Protein 6YIR (pdb70)

Foldseek 3Di:
DKKWWAQWWAPDDDPPTLAGGDTDIFDALFEEEEAEAPSQCQVVVLCQLLQVDATPDTFIDDVRDTCRVPHNVPQLEAQLCPPQDADQPAFLLCSLLVVVVVVVPDPVVSVVLSCVLCVLLVNNVRRGPGLVVDDPLSSSSSSSSNVSSSVGQEYEAEAPLVPDDPVSSVSVLVSVQSVSVVPSRHYYHYDHDLVSNLPRGCKYFYGHSNDTQDIGHSVCCQQPPFFDVSQVRHDVVGKFKFKFFAAQQWTQGQNAIAGADPLLSVLCVVVPRHGHIWIKIAHQQQKEQQVPDPDDADRQKDKWFFQAWDDDPQWIWGWTDDVPGIDIHIYGDDPVDGRGDITIIGGPNVSMWIAGPVPRGTDPSD

Radius of gyration: 25.22 Å; Cα contacts (8 Å, |Δi|>4): 764; chains: 1; bounding box: 61×57×71 Å

Solvent-accessible surface area: 18254 Å² total; per-residue (Å²): 12,99,1,96,0,52,107,3,43,18,69,105,136,112,182,135,27,34,0,34,52,0,45,6,99,3,52,66,110,19,5,0,0,0,0,0,43,102,67,2,10,1,46,23,1,1,97,1,2,3,18,77,30,133,17,50,122,21,43,0,51,9,78,56,146,113,12,24,129,52,38,58,163,94,10,54,7,4,45,6,46,91,127,52,84,36,91,84,154,54,24,0,31,43,0,1,0,63,36,3,88,121,153,188,27,80,160,99,74,4,110,149,77,0,70,94,0,0,145,21,3,32,0,86,117,36,13,143,102,76,9,156,64,4,65,29,9,38,89,23,50,0,3,0,0,53,6,18,8,95,96,14,86,0,4,0,2,49,55,15,3,77,133,49,70,78,148,46,71,98,78,6,65,42,10,1,42,80,5,27,121,150,53,67,16,1,2,0,0,0,2,75,52,35,75,11,0,44,72,16,16,60,54,0,0,0,0,71,91,1,98,45,36,26,64,11,54,20,167,75,0,59,85,63,0,44,21,26,48,0,0,39,38,0,7,78,29,24,13,10,56,2,122,8,108,0,34,94,21,58,0,78,0,48,100,14,46,0,43,4,30,136,53,42,4,113,38,0,96,144,112,41,31,71,46,117,94,0,22,0,0,0,7,0,55,10,0,42,7,70,135,86,31,152,108,83,43,145,94,4,44,24,157,2,136,2,70,74,27,72,120,89,68,93,49,10,14,0,78,2,51,7,80,133,33,110,5,40,0,67,8,98,47,53,178,104,17,117,64,52,65,113,14,43,0,0,0,17,10,101,87,0,18,2,0,24,43,164,85,83,64,22,12,100,38,149

Sequence (366 aa):
AELRMEHIYKFYDQKEPAVDDFNNLHIADKEFIVFVGPSGCGASTTLRRMVAGLEEISKGDFYIEGKRVNDVAPKDRDIAMVFQNYALYPHMTVYDNIAFGLKLRKMPKPEIKKRVEEAAKILGLEEYLHRKPKALSGGQRRQRVALGRAIVRDAKVVFLMDEPLSNLDAKLRVQMRAEIIKLHQRRLQTTTIYVTHDQQTEALTMATRIVVMKDGKIQQIGTPKDVYEFPENVFVGGFIGSPAMNFFKGKLTDGLIKIGSAALTVPEGKMKVLREKGYIGKEVIIFGIRPEDIHDELIVVESYKNSSIKAKINVAELLGSEIMIYSQIDNQDFIARIDARLDIQSGDELTVAFDMNKGHFFDSETEVRIRLE

B-factor: mean 42.68, std 16.02, range [19.78, 127.84]

Secondary structure (DSSP, 8-state):
--EEEEEEEE--SSSS-SEEEEEEEEPTT-EEEEE-STTSSHHHHHHHHHTSS--SEEEEEETTEE-TTS-GGGTTEEETTTT----TTS-HHHHHHHHHHHTT--HHHHHHHHHHHHHHTT-GGGTTS-GGGS-HHHHHHHHHHHHHHTT-SEEEEESTTTTS-HHHHHHHHHHHHHHHHHH--EEEEEES-HHHHHHH-SEEEEEETTEEEEEE-HHHHHHS-SBHHHHHHSSSS--EEEEEEE-SSEEEETTEEEE--HHHHHHHHHTT-TTSEEEEEE-GGGEEETTT-SS--SS-EEEEE-SEEEEETTEEEEEEEETTEEEEEEEE--SS--TTSEEEEEE-GGG-EEEETTT-BBP---

InterPro domains:
  IPR003439 ABC transporter-like, ATP-binding domain [PF00005] (21-162)
  IPR003439 ABC transporter-like, ATP-binding domain [PS50893] (4-235)
  IPR003593 AAA+ ATPase domain [SM00382] (29-212)
  IPR005116 Transport-associated OB, type 1 [PF03459] (303-354)
  IPR008995 Molybdate/tungstate binding, C-terminal [SSF50331] (237-364)
  IPR012340 Nucleic acid-binding, OB-fold [G3DSA:2.40.50.140] (304-346)
  IPR015855 ABC transporter, maltose/maltodextrin import, MalK-like [cd03301] (4-217)
  IPR017871 ABC transporter-like, conserved site [PS00211] (135-149)
  IPR027417 P-loop containing nucleoside triphosphate hydrolase [G3DSA:3.40.50.300] (1-239)
  IPR027417 P-loop containing nucleoside triphosphate hydrolase [SSF52540] (4-243)
  IPR040582 MalK-like, OB fold domain [PF17912] (236-288)
  IPR047641 ABC transporter, ATP-bind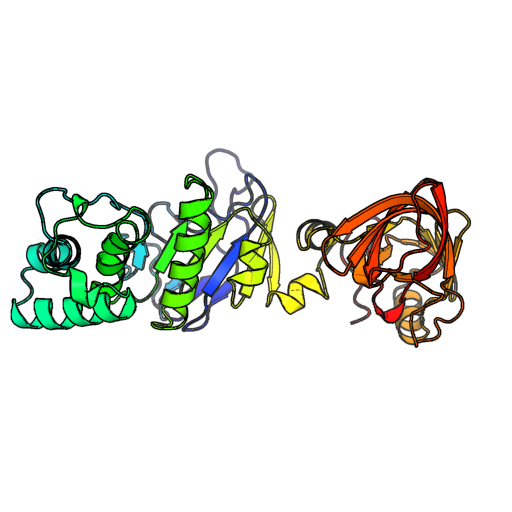ing protein MalK/UgpC-like [PTHR43875] (1-364)

Nearest PDB structures (foldseek):
  6yir-assembly1_A  TM=1.003E+00  e=3.864E-81  Bacillus subtilis subsp. subtilis str. 168
  8hps-assembly1_D  TM=8.705E-01  e=4.098E-46  Mycolicibacterium smegmatis MC2 155
  8hpr-assembly1_D  TM=8.635E-01  e=3.417E-45  Mycolicibacterium smegmatis MC2 155
  2r6g-assembly1_A  TM=7.975E-01  e=1.041E-43  Escherichia coli K-12
  3rlf-assembly1_B  TM=7.894E-01  e=6.097E-43  Escherichia coli K-12

Organism: Bacillus subtilis (strain 168) (NCBI:txid224308)

Structure (mmCIF, N/CA/C/O backbone):
data_6YIR
#
_entry.id   6YIR
#
_cell.length_a   86.758
_cell.length_b   94.247
_cell.length_c   132.263
_cell.angle_alpha   90.000
_cell.angle_beta   90.000
_cell.angle_gamma   90.000
#
_symmetry.space_group_name_H-M   'I 2 2 2'
#
loop_
_entity.id
_entity.type
_entity.pdbx_description
1 polymer 'Oligosaccharides import ATP-binding protein MsmX'
2 non-polymer 'SULFATE ION'
3 non-polymer 'TRIETHYLENE GLYCOL'
4 water water
#
loop_
_atom_site.group_PDB
_atom_site.id
_atom_site.type_symbol
_atom_site.label_atom_id
_atom_site.label_alt_id
_atom_site.label_comp_id
_atom_site.label_asym_id
_atom_site.label_entity_id
_atom_site.label_seq_id
_atom_site.pdbx_PDB_ins_code
_atom_site.Cartn_x
_atom_site.Cartn_y
_atom_site.Cartn_z
_atom_site.occupancy
_atom_site.B_iso_or_equiv
_atom_site.auth_seq_id
_atom_site.auth_comp_id
_atom_site.auth_asym_id
_atom_site.auth_atom_id
_atom_site.pdbx_PDB_model_num
ATOM 1 N N . ALA A 1 2 ? 17.833 22.150 -29.542 1.00 39.30 2 ALA A N 1
ATOM 2 C CA . ALA A 1 2 ? 18.951 23.082 -29.642 1.00 37.78 2 ALA A CA 1
ATOM 3 C C . ALA A 1 2 ? 19.840 23.023 -28.386 1.00 37.05 2 ALA A C 1
ATOM 4 O O . ALA A 1 2 ? 19.399 22.654 -27.323 1.00 30.28 2 ALA A O 1
ATOM 6 N N . GLU A 1 3 ? 21.109 23.388 -28.561 1.00 29.75 3 GLU A N 1
ATOM 7 C CA . GLU A 1 3 ? 22.037 23.558 -27.491 1.00 27.32 3 GLU A CA 1
ATOM 8 C C . GLU A 1 3 ? 22.007 25.003 -27.121 1.00 28.90 3 GLU A C 1
ATOM 9 O O . GLU A 1 3 ? 22.123 25.876 -27.975 1.00 34.77 3 GLU A O 1
ATOM 15 N N . LEU A 1 4 ? 21.987 25.263 -25.831 1.00 26.30 4 LEU A N 1
ATOM 16 C CA . LEU A 1 4 ? 21.999 26.625 -25.267 1.00 27.66 4 LEU A CA 1
ATOM 17 C C . LEU A 1 4 ? 23.227 26.772 -24.417 1.00 29.53 4 LEU A C 1
ATOM 18 O O . LEU A 1 4 ? 23.647 25.806 -23.743 1.00 32.58 4 LEU A O 1
ATOM 23 N N . ARG A 1 5 ? 23.841 27.960 -24.446 1.00 30.76 5 ARG A N 1
ATOM 24 C CA . ARG A 1 5 ? 24.940 28.276 -23.539 1.00 28.00 5 ARG A CA 1
ATOM 25 C C . ARG A 1 5 ? 24.723 29.611 -22.919 1.00 31.20 5 ARG A C 1
ATOM 26 O O . ARG A 1 5 ? 24.514 30.615 -23.622 1.00 29.99 5 ARG A O 1
ATOM 34 N N . MET A 1 6 ? 24.719 29.607 -21.603 1.00 30.54 6 MET A N 1
ATOM 35 C CA . MET A 1 6 ? 24.769 30.821 -20.732 1.00 34.19 6 MET A CA 1
ATOM 36 C C . MET A 1 6 ? 26.159 30.935 -20.150 1.00 32.71 6 MET A C 1
ATOM 37 O O . MET A 1 6 ? 26.588 30.106 -19.321 1.00 31.88 6 MET A O 1
ATOM 42 N N . GLU A 1 7 ? 26.893 31.962 -20.616 1.00 34.23 7 GLU A N 1
ATOM 43 C CA . GLU A 1 7 ? 28.293 32.187 -20.239 1.00 38.40 7 GLU A CA 1
ATOM 44 C C . GLU A 1 7 ? 28.390 33.414 -19.370 1.00 39.77 7 GLU A C 1
ATOM 45 O O . GLU A 1 7 ? 28.244 34.526 -19.875 1.00 38.57 7 GLU A O 1
ATOM 51 N N . HIS A 1 8 ? 28.510 33.177 -18.062 1.00 38.88 8 HIS A N 1
ATOM 52 C CA . HIS A 1 8 ? 28.738 34.210 -17.032 1.00 40.32 8 HIS A CA 1
ATOM 53 C C . HIS A 1 8 ? 27.767 35.324 -17.088 1.00 41.48 8 HIS A C 1
ATOM 54 O O . HIS A 1 8 ? 28.159 36.486 -17.073 1.00 40.75 8 HIS A O 1
ATOM 61 N N . ILE A 1 9 ? 26.489 34.960 -17.132 1.00 38.06 9 ILE A N 1
ATOM 62 C CA . ILE A 1 9 ? 25.427 35.938 -17.259 1.00 33.75 9 ILE A CA 1
ATOM 63 C C . ILE A 1 9 ? 25.098 36.632 -15.930 1.00 39.85 9 ILE A C 1
ATOM 64 O O . ILE A 1 9 ? 24.985 35.995 -14.865 1.00 39.16 9 ILE A O 1
ATOM 69 N N . TYR A 1 10 ? 24.858 37.929 -16.010 1.00 42.94 10 TYR A N 1
ATOM 70 C CA . TYR A 1 10 ? 24.506 38.751 -14.827 1.00 42.88 10 TYR A CA 1
ATOM 71 C C . TYR A 1 10 ? 23.320 39.585 -15.195 1.00 38.86 10 TYR A C 1
ATOM 72 O O . TYR A 1 10 ? 23.180 39.947 -16.359 1.00 45.87 10 TYR A O 1
ATOM 81 N N . LYS A 1 11 ? 22.492 39.888 -14.207 1.00 46.62 11 LYS A N 1
ATOM 82 C CA . LYS A 1 11 ? 21.424 40.871 -14.314 1.00 48.87 11 LYS A CA 1
ATOM 83 C C . LYS A 1 11 ? 21.496 41.747 -13.079 1.00 53.83 11 LYS A C 1
ATOM 84 O O . LYS A 1 11 ? 21.410 41.224 -11.956 1.00 53.70 11 LYS A O 1
ATOM 90 N N . PHE A 1 12 ? 21.641 43.059 -13.302 1.00 61.82 12 PHE A N 1
ATOM 91 C CA . PHE A 1 12 ? 21.585 44.107 -12.260 1.00 60.54 12 PHE A CA 1
ATOM 92 C C . PHE A 1 12 ? 20.386 45.003 -12.565 1.00 71.03 12 PHE A C 1
ATOM 93 O O . PHE A 1 12 ? 20.083 45.263 -13.735 1.00 68.49 12 PHE A O 1
ATOM 101 N N . TYR A 1 13 ? 19.708 45.477 -11.523 1.00 82.20 13 TYR A N 1
ATOM 102 C CA . TYR A 1 13 ? 18.712 46.556 -11.649 1.00 78.80 13 TYR A CA 1
ATOM 103 C C . TYR A 1 13 ? 19.266 47.858 -11.033 1.00 86.42 13 TYR A C 1
ATOM 104 O O . TYR A 1 13 ? 20.408 48.250 -11.351 1.00 75.08 13 TYR A O 1
ATOM 113 N N . ASP A 1 14 ? 18.473 48.517 -10.168 1.00 101.65 14 ASP A N 1
ATOM 114 C CA . ASP A 1 14 ? 18.862 49.783 -9.526 1.00 115.05 14 ASP A CA 1
ATOM 115 C C . ASP A 1 14 ? 20.001 49.602 -8.512 1.00 108.67 14 ASP A C 1
ATOM 116 O O . ASP A 1 14 ? 21.015 50.302 -8.624 1.00 109.57 14 ASP A O 1
ATOM 121 N N . GLN A 1 15 ? 19.858 48.649 -7.577 1.00 100.60 15 GLN A N 1
ATOM 122 C CA . GLN A 1 15 ? 20.894 48.402 -6.546 1.00 100.22 15 GLN A CA 1
ATOM 123 C C . GLN A 1 15 ? 22.097 47.656 -7.120 1.00 94.22 15 GLN A C 1
ATOM 124 O O . GLN A 1 15 ? 21.979 46.990 -8.144 1.00 96.45 15 GLN A O 1
ATOM 130 N N . LYS A 1 16 ? 23.249 47.783 -6.461 1.00 93.36 16 LYS A N 1
ATOM 131 C CA . LYS A 1 16 ? 24.536 47.328 -7.024 1.00 93.31 16 LYS A CA 1
ATOM 132 C C . LYS A 1 16 ? 24.892 45.877 -6.644 1.00 90.37 16 LYS A C 1
ATOM 133 O O . LYS A 1 16 ? 25.929 45.351 -7.065 1.00 77.71 16 LYS A O 1
ATOM 139 N N . GLU A 1 17 ? 24.020 45.225 -5.873 1.00 89.31 17 GLU A N 1
ATOM 140 C CA . GLU A 1 17 ? 24.009 43.758 -5.775 1.00 81.45 17 GLU A CA 1
ATOM 141 C C . GLU A 1 17 ? 23.164 43.136 -6.923 1.00 74.55 17 GLU A C 1
ATOM 142 O O . GLU A 1 17 ? 21.960 43.459 -7.027 1.00 72.08 17 GLU A O 1
ATOM 148 N N . PRO A 1 18 ? 23.763 42.231 -7.767 1.00 65.87 18 PRO A N 1
ATOM 149 C CA . PRO A 1 18 ? 23.024 41.721 -8.961 1.00 64.75 18 PRO A CA 1
ATOM 150 C C . PRO A 1 18 ? 21.842 40.792 -8.613 1.00 57.07 18 PRO A C 1
ATOM 151 O O . PRO A 1 18 ? 21.963 40.029 -7.657 1.00 51.25 18 PRO A O 1
ATOM 155 N N . ALA A 1 19 ? 20.718 40.883 -9.341 1.00 50.36 19 ALA A N 1
ATOM 156 C CA . ALA A 1 19 ? 19.596 39.947 -9.130 1.00 52.32 19 ALA A CA 1
ATOM 157 C C . ALA A 1 19 ? 19.935 38.514 -9.638 1.00 54.25 19 ALA A C 1
ATOM 158 O O . ALA A 1 19 ? 19.411 37.512 -9.101 1.00 57.39 19 ALA A O 1
ATOM 160 N N . VAL A 1 20 ? 20.783 38.431 -10.667 1.00 48.14 20 VAL A N 1
ATOM 161 C CA . VAL A 1 20 ? 21.324 37.158 -11.119 1.00 44.42 20 VAL A CA 1
ATOM 162 C C . VAL A 1 20 ? 22.825 37.261 -11.233 1.00 42.71 20 VAL A C 1
ATOM 163 O O . VAL A 1 20 ? 23.327 38.167 -11.891 1.00 43.86 20 VAL A O 1
ATOM 167 N N . ASP A 1 21 ? 23.531 36.294 -10.632 1.00 40.00 21 ASP A N 1
ATOM 168 C CA . ASP A 1 21 ? 24.960 36.361 -10.400 1.00 47.56 21 ASP A CA 1
ATOM 169 C C . ASP A 1 21 ? 25.744 35.221 -11.032 1.00 45.61 21 ASP A C 1
ATOM 170 O O . ASP A 1 21 ? 25.773 34.091 -10.503 1.00 41.78 21 ASP A O 1
ATOM 175 N N . ASP A 1 22 ? 26.474 35.580 -12.092 1.00 40.41 22 ASP A N 1
ATOM 176 C CA . ASP A 1 22 ? 27.331 34.660 -12.788 1.00 44.10 22 ASP A CA 1
ATOM 177 C C . ASP A 1 22 ? 26.549 33.357 -13.043 1.00 39.39 22 ASP A C 1
ATOM 178 O O . ASP A 1 22 ? 26.885 32.301 -12.538 1.00 43.24 22 ASP A O 1
ATOM 183 N N . PHE A 1 23 ? 25.463 33.472 -13.774 1.00 40.82 23 PHE A N 1
ATOM 184 C CA . PHE A 1 23 ? 24.732 32.300 -14.216 1.00 38.14 23 PHE A CA 1
ATOM 185 C C . PHE A 1 23 ? 25.473 31.647 -15.420 1.00 38.88 23 PHE A C 1
ATOM 186 O O . PHE A 1 23 ? 25.585 32.251 -16.486 1.00 40.07 23 PHE A O 1
ATOM 194 N N . ASN A 1 24 ? 25.967 30.424 -15.184 1.00 32.22 24 ASN A N 1
ATOM 195 C CA A ASN A 1 24 ? 26.750 29.610 -16.122 0.50 33.44 24 ASN A CA 1
ATOM 196 C CA B ASN A 1 24 ? 26.752 29.650 -16.119 0.50 31.27 24 ASN A CA 1
ATOM 197 C C . ASN A 1 24 ? 26.141 28.221 -16.269 1.00 31.82 24 ASN A C 1
ATOM 198 O O . ASN A 1 24 ? 26.009 27.472 -15.280 1.00 29.89 24 ASN A O 1
ATOM 207 N N . LEU A 1 25 ? 25.785 27.865 -17.499 1.00 30.57 25 LEU A N 1
ATOM 208 C CA . LEU A 1 25 ? 25.081 26.624 -17.795 1.00 30.13 25 LEU A CA 1
ATOM 209 C C . LEU A 1 25 ? 25.196 26.268 -19.267 1.00 26.81 25 LEU A C 1
ATOM 210 O O . LEU A 1 25 ? 25.103 27.133 -20.158 1.00 28.29 25 LEU A O 1
ATOM 215 N N . HIS A 1 26 ? 25.363 24.984 -19.549 1.00 25.20 26 HIS A N 1
ATOM 216 C CA . HIS A 1 26 ? 25.367 24.508 -20.901 1.00 24.97 26 HIS A CA 1
ATOM 217 C C . HIS A 1 26 ? 24.246 23.409 -21.040 1.00 30.34 26 HIS A C 1
ATOM 218 O O . HIS A 1 26 ? 24.280 22.352 -20.401 1.00 26.78 26 HIS A O 1
ATOM 225 N N . ILE A 1 27 ? 23.242 23.720 -21.830 1.00 27.78 27 ILE A N 1
ATOM 226 C CA . ILE A 1 27 ? 22.069 22.815 -21.972 1.00 26.89 27 ILE A CA 1
ATOM 227 C C . ILE A 1 27 ? 22.228 22.058 -23.275 1.00 26.62 27 ILE A C 1
ATOM 228 O O . ILE A 1 27 ? 22.391 22.651 -24.330 1.00 29.49 27 ILE A O 1
ATOM 233 N N . ALA A 1 28 ? 22.187 20.758 -23.191 1.00 24.96 28 ALA A N 1
ATOM 234 C CA . ALA A 1 28 ? 22.259 19.933 -24.385 1.00 28.93 28 ALA A CA 1
ATOM 235 C C . ALA A 1 28 ? 20.925 19.777 -25.065 1.00 28.24 28 ALA A C 1
ATOM 236 O O . ALA A 1 28 ? 19.864 20.067 -24.520 1.00 27.69 28 ALA A O 1
ATOM 238 N N . ASP A 1 29 ? 20.978 19.342 -26.298 1.00 28.30 29 ASP A N 1
ATOM 239 C CA . ASP A 1 29 ? 19.774 19.148 -27.053 1.00 33.02 29 ASP A CA 1
ATOM 240 C C . ASP A 1 29 ? 18.877 18.164 -26.350 1.00 27.99 29 ASP A C 1
ATOM 241 O O . ASP A 1 29 ? 19.360 17.146 -25.838 1.00 27.22 29 ASP A O 1
ATOM 246 N N . LYS A 1 30 ? 17.613 18.490 -26.369 1.00 25.99 30 LYS A N 1
ATOM 247 C CA . LYS A 1 30 ? 16.494 17.605 -25.928 1.00 27.02 30 LYS A CA 1
ATOM 248 C C . LYS A 1 30 ? 16.343 17.568 -24.372 1.00 28.43 30 LYS A C 1
ATOM 249 O O . LYS A 1 30 ? 15.509 16.878 -23.878 1.00 30.25 30 LYS A O 1
ATOM 255 N N . GLU A 1 31 ? 17.189 18.244 -23.642 1.00 27.40 31 GLU A N 1
ATOM 256 C CA . GLU A 1 31 ? 17.011 18.339 -22.205 1.00 25.92 31 GLU A CA 1
ATOM 257 C C . GLU A 1 31 ? 15.794 19.118 -21.772 1.00 23.77 31 GLU A C 1
ATOM 258 O O . GLU A 1 31 ? 15.417 20.153 -22.354 1.00 25.93 31 GLU A O 1
ATOM 264 N N . PHE A 1 32 ? 15.188 18.641 -20.676 1.00 23.69 32 PHE A N 1
ATOM 265 C CA . PHE A 1 32 ? 14.134 19.409 -19.970 1.00 23.43 32 PHE A CA 1
ATOM 266 C C . PHE A 1 32 ? 14.754 19.921 -18.688 1.00 23.02 32 PHE A C 1
ATOM 267 O O . PHE A 1 32 ? 15.035 19.156 -17.776 1.00 21.86 32 PHE A O 1
ATOM 275 N N . ILE A 1 33 ? 15.093 21.221 -18.690 1.00 23.26 33 ILE A N 1
ATOM 276 C CA . ILE A 1 33 ? 15.871 21.779 -17.590 1.00 24.37 33 ILE A CA 1
ATOM 277 C C . ILE A 1 33 ? 14.901 22.520 -16.693 1.00 24.30 33 ILE A C 1
ATOM 278 O O . ILE A 1 33 ? 14.144 23.402 -17.183 1.00 27.21 33 ILE A O 1
ATOM 283 N N . VAL A 1 34 ? 14.931 22.170 -15.417 1.00 22.32 34 VAL A N 1
ATOM 284 C CA . VAL A 1 34 ? 14.162 22.907 -14.389 1.00 23.52 34 VAL A CA 1
ATOM 285 C C . VAL A 1 34 ? 15.043 23.827 -13.523 1.00 26.48 34 VAL A C 1
ATOM 286 O O . VAL A 1 34 ? 16.011 23.372 -12.915 1.00 26.89 34 VAL A O 1
ATOM 290 N N . PHE A 1 35 ? 14.706 25.123 -13.538 1.00 27.44 35 PHE A N 1
ATOM 291 C CA . PHE A 1 35 ? 15.314 26.069 -12.599 1.00 26.88 35 PHE A CA 1
ATOM 292 C C . PHE A 1 35 ? 14.357 26.141 -11.378 1.00 28.06 35 PHE A C 1
ATOM 293 O O . PHE A 1 35 ? 13.175 26.408 -11.521 1.00 27.50 35 PHE A O 1
ATOM 301 N N . VAL A 1 36 ? 14.869 25.807 -10.207 1.00 28.53 36 VAL A N 1
ATOM 302 C CA . VAL A 1 36 ? 14.055 25.737 -9.014 1.00 31.37 36 VAL A CA 1
ATOM 303 C C . VAL A 1 36 ? 14.727 26.515 -7.852 1.00 27.64 36 VAL A C 1
ATOM 304 O O . VAL A 1 36 ? 15.955 26.480 -7.686 1.00 28.40 36 VAL A O 1
ATOM 308 N N . GLY A 1 37 ? 13.910 27.186 -7.050 1.00 27.90 37 GLY A N 1
ATOM 309 C CA . GLY A 1 37 ? 14.488 27.845 -5.820 1.00 34.07 37 GLY A CA 1
ATOM 310 C C . GLY A 1 37 ? 13.359 28.520 -5.059 1.00 33.03 37 GLY A C 1
ATOM 311 O O . GLY A 1 37 ? 12.188 28.372 -5.447 1.00 30.97 37 GLY A O 1
ATOM 312 N N . PRO A 1 38 ? 13.683 29.228 -3.974 1.00 32.59 38 PRO A N 1
ATOM 313 C CA . PRO A 1 38 ? 12.643 29.918 -3.223 1.00 36.84 38 PRO A CA 1
ATOM 314 C C . PRO A 1 38 ? 12.356 31.272 -3.836 1.00 41.57 38 PRO A C 1
ATOM 315 O O . PRO A 1 38 ? 13.010 31.686 -4.809 1.00 40.78 38 PRO A O 1
ATOM 319 N N . SER A 1 39 ? 11.393 31.978 -3.292 1.00 44.73 39 SER A N 1
ATOM 320 C CA . SER A 1 39 ? 11.171 33.389 -3.673 1.00 50.20 39 SER A CA 1
ATOM 321 C C . SER A 1 39 ? 12.422 34.187 -3.894 1.00 45.84 39 SER A C 1
ATOM 322 O O . SER A 1 39 ? 13.363 34.044 -3.124 1.00 44.67 39 SER A O 1
ATOM 325 N N . GLY A 1 40 ? 12.462 34.999 -4.963 1.00 42.73 40 GLY A N 1
ATOM 326 C CA . GLY A 1 40 ? 13.669 35.781 -5.261 1.00 41.79 40 GLY A CA 1
ATOM 327 C C . GLY A 1 40 ? 14.939 35.013 -5.616 1.00 44.93 40 GLY A C 1
ATOM 328 O O . GLY A 1 40 ? 16.064 35.529 -5.429 1.00 44.19 40 GLY A O 1
ATOM 329 N N . CYS A 1 41 ? 14.818 33.802 -6.182 1.00 39.11 41 CYS A N 1
ATOM 330 C CA . CYS A 1 41 ? 16.033 33.033 -6.523 1.00 38.02 41 CYS A CA 1
ATOM 331 C C . CYS A 1 41 ? 16.699 33.531 -7.772 1.00 37.68 41 CYS A C 1
ATOM 332 O O . CYS A 1 41 ? 17.848 33.231 -7.987 1.00 38.97 41 CYS A O 1
ATOM 335 N N . GLY A 1 42 ? 15.984 34.312 -8.559 1.00 36.95 42 GLY A N 1
ATOM 336 C CA . GLY A 1 42 ? 16.444 34.767 -9.840 1.00 39.18 42 GLY A CA 1
ATOM 337 C C . GLY A 1 42 ? 16.093 33.863 -11.043 1.00 37.17 42 GLY A C 1
ATOM 338 O O . GLY A 1 42 ? 16.470 34.217 -12.121 1.00 36.03 42 GLY A O 1
ATOM 339 N N . ALA A 1 43 ? 15.350 32.747 -10.855 1.00 38.70 43 ALA A N 1
ATOM 340 C CA . ALA A 1 43 ? 14.993 31.844 -11.972 1.00 41.20 43 ALA A CA 1
ATOM 341 C C . ALA A 1 43 ? 14.127 32.523 -13.028 1.00 41.25 43 ALA A C 1
ATOM 342 O O . ALA A 1 43 ? 14.349 32.344 -14.214 1.00 36.65 43 ALA A O 1
ATOM 344 N N . SER A 1 44 ? 13.122 33.273 -12.596 1.00 35.52 44 SER A N 1
ATOM 345 C CA . SER A 1 44 ? 12.179 33.820 -13.498 1.00 37.61 44 SER A CA 1
ATOM 346 C C . SER A 1 44 ? 12.829 34.979 -14.332 1.00 41.54 44 SER A C 1
ATOM 347 O O . SER A 1 44 ? 12.621 35.111 -15.531 1.00 40.84 44 SER A O 1
ATOM 350 N N . THR A 1 45 ? 13.659 35.773 -13.665 1.00 42.12 45 THR A N 1
ATOM 351 C CA . THR A 1 45 ? 14.470 36.776 -14.325 1.00 46.20 45 THR A CA 1
ATOM 352 C C . THR A 1 45 ? 15.366 36.178 -15.422 1.00 40.08 45 THR A C 1
ATOM 353 O O . THR A 1 45 ? 15.465 36.738 -16.575 1.00 40.85 45 THR A O 1
ATOM 357 N N . THR A 1 46 ? 15.968 35.043 -15.086 1.00 36.04 46 THR A N 1
ATOM 358 C CA . THR A 1 46 ? 16.860 34.337 -16.027 1.00 33.21 46 THR A CA 1
ATOM 359 C C . THR A 1 46 ? 16.086 33.882 -17.204 1.00 36.98 46 THR A C 1
ATOM 360 O O . THR A 1 46 ? 16.523 34.069 -18.360 1.00 35.69 46 THR A O 1
ATOM 364 N N . LEU A 1 47 ? 14.910 33.312 -16.952 1.00 36.20 47 LEU A N 1
ATOM 365 C CA . LEU A 1 47 ? 14.061 32.884 -18.063 1.00 37.30 47 LEU A CA 1
ATOM 366 C C . LEU A 1 47 ? 13.675 34.035 -18.987 1.00 39.40 47 LEU A C 1
ATOM 367 O O . LEU A 1 47 ? 13.621 33.859 -20.222 1.00 36.42 47 LEU A O 1
ATOM 372 N N A ARG A 1 48 ? 13.404 35.199 -18.416 0.50 43.53 48 ARG A N 1
ATOM 373 N N B ARG A 1 48 ? 13.395 35.192 -18.400 0.50 44.73 48 ARG A N 1
ATOM 374 C CA A ARG A 1 48 ? 13.020 36.372 -19.206 0.50 46.86 48 ARG A CA 1
ATOM 375 C CA B ARG A 1 48 ? 13.043 36.395 -19.158 0.50 48.93 48 ARG A CA 1
ATOM 376 C C A ARG A 1 48 ? 14.222 36.982 -19.929 0.50 46.40 48 ARG A C 1
ATOM 377 C C B ARG A 1 48 ? 14.231 36.900 -19.964 0.50 49.26 48 ARG A C 1
ATOM 378 O O A ARG A 1 48 ? 14.055 37.614 -20.979 0.50 41.68 48 ARG A O 1
ATOM 379 O O B ARG A 1 48 ? 14.068 37.363 -21.105 0.50 50.90 48 ARG A O 1
ATOM 394 N N . MET A 1 49 ? 15.425 36.803 -19.381 1.00 47.85 49 MET A N 1
ATOM 395 C CA . MET A 1 49 ? 16.648 37.127 -20.116 1.00 47.03 49 MET A CA 1
ATOM 396 C C . MET A 1 49 ? 16.844 36.231 -21.319 1.00 45.24 49 MET A C 1
ATOM 397 O O . MET A 1 49 ? 17.286 36.724 -22.371 1.00 42.97 49 MET A O 1
ATOM 402 N N . VAL A 1 50 ? 16.472 34.952 -21.175 1.00 35.82 50 VAL A N 1
ATOM 403 C CA . VAL A 1 50 ? 16.557 33.971 -22.242 1.00 35.66 50 VAL A CA 1
ATOM 404 C C . VAL A 1 50 ? 15.528 34.334 -23.334 1.00 34.14 50 VAL A C 1
ATOM 405 O O . VAL A 1 50 ? 15.835 34.295 -24.495 1.00 35.90 50 VAL A O 1
ATOM 409 N N . ALA A 1 51 ? 14.305 34.655 -22.927 1.00 38.55 51 ALA A N 1
ATOM 410 C CA . ALA A 1 51 ? 13.245 35.055 -23.826 1.00 42.22 51 ALA A CA 1
ATOM 411 C C . ALA A 1 51 ? 13.593 36.334 -24.588 1.00 43.77 51 ALA A C 1
ATOM 412 O O . ALA A 1 51 ? 13.168 36.486 -25.716 1.00 44.14 51 ALA A O 1
ATOM 414 N N . GLY A 1 52 ? 14.331 37.236 -23.929 1.00 44.69 52 GLY A N 1
ATOM 415 C CA . GLY A 1 52 ? 14.697 38.533 -24.485 1.00 52.99 52 GLY A CA 1
ATOM 416 C C . GLY A 1 52 ? 13.706 39.620 -24.070 1.00 59.40 52 GLY A C 1
ATOM 417 O O . GLY A 1 52 ? 13.682 40.686 -24.686 1.00 52.87 52 GLY A O 1
ATOM 418 N N . LEU A 1 53 ? 12.909 39.332 -23.032 1.00 48.68 53 LEU A N 1
ATOM 419 C CA . LEU A 1 53 ? 12.002 40.297 -22.404 1.00 55.93 53 LEU A CA 1
ATOM 420 C C . LEU A 1 53 ? 12.775 41.242 -21.497 1.00 56.96 53 LEU A C 1
ATOM 421 O O . LEU A 1 53 ? 12.384 42.370 -21.277 1.00 55.59 53 LEU A O 1
ATOM 426 N N . GLU A 1 54 ? 13.874 40.763 -20.952 1.00 56.65 54 GLU A N 1
ATOM 427 C CA . GLU A 1 54 ? 14.765 41.576 -20.195 1.00 54.94 54 GLU A CA 1
ATOM 428 C C . GLU A 1 54 ? 16.140 41.482 -20.838 1.00 57.25 54 GLU A C 1
ATOM 429 O O . GLU A 1 54 ? 16.463 40.531 -21.537 1.00 65.90 54 GLU A O 1
ATOM 435 N N . GLU A 1 55 ? 16.926 42.508 -20.600 1.00 54.18 55 GLU A N 1
ATOM 436 C CA . GLU A 1 55 ? 18.239 42.640 -21.150 1.00 60.96 55 GLU A CA 1
ATOM 437 C C . GLU A 1 55 ? 19.212 41.918 -20.237 1.00 54.53 55 GLU A C 1
ATOM 438 O O . GLU A 1 55 ? 19.050 41.922 -19.019 1.00 55.12 55 GLU A O 1
ATOM 444 N N . ILE A 1 56 ? 20.209 41.305 -20.839 1.00 47.45 56 ILE A N 1
ATOM 445 C CA . ILE A 1 56 ? 21.355 40.796 -20.112 1.00 53.94 56 ILE A CA 1
ATOM 446 C C . ILE A 1 56 ? 22.232 41.993 -19.768 1.00 53.10 56 ILE A C 1
ATOM 447 O O . ILE A 1 56 ? 22.627 42.733 -20.665 1.00 55.83 56 ILE A O 1
ATOM 452 N N . SER A 1 57 ? 22.547 42.160 -18.488 1.00 52.63 57 SER A N 1
ATOM 453 C CA . SER A 1 57 ? 23.557 43.119 -18.036 1.00 52.40 57 SER A CA 1
ATOM 454 C C . SER A 1 57 ? 24.965 42.768 -18.450 1.00 55.11 57 SER A C 1
ATOM 455 O O . SER A 1 57 ? 25.661 43.627 -18.963 1.00 57.51 57 SER A O 1
ATOM 458 N N . LYS A 1 58 ? 25.384 41.525 -18.227 1.00 54.02 58 LYS A N 1
ATOM 459 C CA . LYS A 1 58 ? 26.727 41.058 -18.601 1.00 48.84 58 LYS A CA 1
ATOM 460 C C . LYS A 1 58 ? 26.675 39.588 -19.008 1.00 47.06 58 LYS A C 1
ATOM 461 O O . LYS A 1 58 ? 25.819 38.812 -18.517 1.00 42.32 58 LYS A O 1
ATOM 467 N N . GLY A 1 59 ? 27.593 39.233 -19.900 1.00 41.95 59 GLY A N 1
ATOM 468 C CA . GLY A 1 59 ? 27.807 37.889 -20.379 1.00 44.65 59 GLY A CA 1
ATOM 469 C C . GLY A 1 59 ? 27.054 37.512 -21.626 1.00 42.31 59 GLY A C 1
ATOM 470 O O . GLY A 1 59 ? 26.265 38.270 -22.148 1.00 51.84 59 GLY A O 1
ATOM 471 N N . ASP A 1 60 ? 27.329 36.314 -22.119 1.00 42.12 60 ASP A N 1
ATOM 472 C CA . ASP A 1 60 ? 26.841 35.890 -23.436 1.00 46.45 60 ASP A CA 1
ATOM 473 C C . ASP A 1 60 ? 25.820 34.764 -23.392 1.00 43.42 60 ASP A C 1
ATOM 474 O O . ASP A 1 60 ? 25.999 33.777 -22.635 1.00 39.57 60 ASP A O 1
ATOM 479 N N . PHE A 1 61 ? 24.746 34.929 -24.170 1.00 38.41 61 PHE A N 1
ATOM 480 C CA . PHE A 1 61 ? 23.720 33.915 -24.365 1.00 36.76 61 PHE A CA 1
ATOM 481 C C . PHE A 1 61 ? 23.667 33.404 -25.790 1.00 37.73 61 PHE A C 1
ATOM 482 O O . PHE A 1 61 ? 23.394 34.174 -26.713 1.00 43.63 61 PHE A O 1
ATOM 490 N N . TYR A 1 62 ? 23.909 32.095 -25.974 1.00 32.34 62 TYR A N 1
ATOM 491 C CA . TYR A 1 62 ? 23.961 31.476 -27.249 1.00 31.45 62 TYR A CA 1
ATOM 492 C C . TYR A 1 62 ? 22.863 30.464 -27.455 1.00 32.74 62 TYR A C 1
ATOM 493 O O . TYR A 1 62 ? 22.602 29.647 -26.570 1.00 29.86 62 TYR A O 1
ATOM 502 N N . ILE A 1 63 ? 22.322 30.452 -28.663 1.00 31.68 63 ILE A N 1
ATOM 503 C CA . ILE A 1 63 ? 21.412 29.408 -29.129 1.00 32.81 63 ILE A CA 1
ATOM 504 C C . ILE A 1 63 ? 21.979 28.793 -30.379 1.00 34.64 63 ILE A C 1
ATOM 505 O O . ILE A 1 63 ? 22.261 29.525 -31.391 1.00 32.74 63 ILE A O 1
ATOM 510 N N . GLU A 1 64 ? 22.232 27.486 -30.347 1.00 31.51 64 GLU A N 1
ATOM 511 C CA . GLU A 1 64 ? 23.041 26.851 -31.397 1.00 32.16 64 GLU A CA 1
ATOM 512 C C . GLU A 1 64 ? 24.298 27.674 -31.771 1.00 32.25 64 GLU A C 1
ATOM 513 O O . GLU A 1 64 ? 24.643 27.767 -32.954 1.00 34.22 64 GLU A O 1
ATOM 519 N N . GLY A 1 65 ? 24.985 28.232 -30.769 1.00 27.74 65 GLY A N 1
ATOM 520 C CA . GLY A 1 65 ? 26.270 28.903 -30.992 1.00 32.31 65 GLY A CA 1
ATOM 521 C C . GLY A 1 65 ? 26.178 30.282 -31.659 1.00 31.53 65 GLY A C 1
ATOM 522 O O . GLY A 1 65 ? 27.206 30.797 -32.129 1.00 33.14 65 GLY A O 1
ATOM 523 N N . LYS A 1 66 ? 24.973 30.861 -31.700 1.00 34.72 66 LYS A N 1
ATOM 524 C CA . LYS A 1 66 ? 24.744 32.212 -32.123 1.00 37.51 66 LYS A CA 1
ATOM 525 C C . LYS A 1 66 ? 24.401 33.008 -30.927 1.00 37.15 66 LYS A C 1
ATOM 526 O O . LYS A 1 66 ? 23.499 32.661 -30.187 1.00 33.26 66 LYS A O 1
ATOM 532 N N . ARG A 1 67 ? 25.149 34.094 -30.720 1.00 37.34 67 ARG A N 1
ATOM 533 C CA . ARG A 1 67 ? 24.912 35.036 -29.643 1.00 36.25 67 ARG A CA 1
ATOM 534 C C . ARG A 1 67 ? 23.651 35.771 -29.983 1.00 44.06 67 ARG A C 1
ATOM 535 O O . ARG A 1 67 ? 23.549 36.366 -31.048 1.00 48.49 67 ARG A O 1
ATOM 543 N N . VAL A 1 68 ? 22.661 35.672 -29.116 1.00 38.56 68 VAL A N 1
ATOM 544 C CA . VAL A 1 68 ? 21.370 36.307 -29.332 1.00 38.64 68 VAL A CA 1
ATOM 545 C C . VAL A 1 68 ? 21.028 37.337 -28.267 1.00 37.25 68 VAL A C 1
ATOM 546 O O . VAL A 1 68 ? 19.866 37.693 -28.096 1.00 44.71 68 VAL A O 1
ATOM 550 N N . ASN A 1 69 ? 22.012 37.827 -27.515 1.00 42.15 69 ASN A N 1
ATOM 551 C CA . ASN A 1 69 ? 21.693 38.856 -26.487 1.00 47.96 69 ASN A CA 1
ATOM 552 C C . ASN A 1 69 ? 20.920 40.081 -27.091 1.00 52.06 69 ASN A C 1
ATOM 553 O O . ASN A 1 69 ? 20.013 40.630 -26.463 1.00 51.85 69 ASN A O 1
ATOM 558 N N . ASP A 1 70 ? 21.313 40.485 -28.312 1.00 54.47 70 ASP A N 1
ATOM 559 C CA . ASP A 1 70 ? 20.808 41.694 -28.988 1.00 55.40 70 ASP A CA 1
ATOM 560 C C . ASP A 1 70 ? 19.618 41.425 -29.933 1.00 58.08 70 ASP A C 1
ATOM 561 O O . ASP A 1 70 ? 19.017 42.359 -30.504 1.00 56.04 70 ASP A O 1
ATOM 566 N N . VAL A 1 71 ? 19.269 40.150 -30.069 1.00 53.61 71 VAL A N 1
ATOM 567 C CA . VAL A 1 71 ? 18.215 39.688 -30.951 1.00 48.56 71 VAL A CA 1
ATOM 568 C C . VAL A 1 71 ? 16.894 39.874 -30.252 1.00 51.23 71 VAL A C 1
ATOM 569 O O . VAL A 1 71 ? 16.797 39.718 -29.043 1.00 48.64 71 VAL A O 1
ATOM 573 N N . ALA A 1 72 ? 15.881 40.299 -31.013 1.00 53.17 72 ALA A N 1
ATOM 574 C CA . ALA A 1 72 ? 14.535 40.522 -30.483 1.00 56.10 72 ALA A CA 1
ATOM 575 C C . ALA A 1 72 ? 13.855 39.188 -30.173 1.00 50.65 72 ALA A C 1
ATOM 576 O O . ALA A 1 72 ? 14.088 38.206 -30.884 1.00 50.73 72 ALA A O 1
ATOM 578 N N . PRO A 1 73 ? 12.965 39.167 -29.177 1.00 48.58 73 PRO A N 1
ATOM 579 C CA . PRO A 1 73 ? 12.296 37.913 -28.759 1.00 45.67 73 PRO A CA 1
ATOM 580 C C . PRO A 1 73 ? 11.722 37.085 -29.866 1.00 53.03 73 PRO A C 1
ATOM 581 O O . PRO A 1 73 ? 11.903 35.851 -29.885 1.00 51.64 73 PRO A O 1
ATOM 585 N N . LYS A 1 74 ? 11.091 37.760 -30.823 1.00 54.72 74 LYS A N 1
ATOM 586 C CA . LYS A 1 74 ? 10.376 37.086 -31.881 1.00 57.32 74 LYS A CA 1
ATOM 587 C C . LYS A 1 74 ? 11.296 36.407 -32.879 1.00 54.41 74 LYS A C 1
ATOM 588 O O . LYS A 1 74 ? 10.851 35.522 -33.596 1.00 52.37 74 LYS A O 1
ATOM 594 N N . ASP A 1 75 ? 12.556 36.845 -32.929 1.00 53.21 75 ASP A N 1
ATOM 595 C CA . ASP A 1 75 ? 13.573 36.292 -33.828 1.00 57.05 75 ASP A CA 1
ATOM 596 C C . ASP A 1 75 ? 14.476 35.234 -33.189 1.00 60.32 75 ASP A C 1
ATOM 597 O O . ASP A 1 75 ? 15.310 34.678 -33.879 1.00 57.76 75 ASP A O 1
ATOM 602 N N . ARG A 1 76 ? 14.279 34.916 -31.906 1.00 52.10 76 ARG A N 1
ATOM 603 C CA . ARG A 1 76 ? 15.113 33.939 -31.221 1.00 49.29 76 ARG A CA 1
ATOM 604 C C . ARG A 1 76 ? 14.732 32.460 -31.456 1.00 45.19 76 ARG A C 1
ATOM 605 O O . ARG A 1 76 ? 15.414 31.572 -30.989 1.00 47.67 76 ARG A O 1
ATOM 613 N N . ASP A 1 77 ? 13.636 32.186 -32.128 1.00 45.55 77 ASP A N 1
ATOM 614 C CA . ASP A 1 77 ? 13.170 30.768 -32.333 1.00 47.89 77 ASP A CA 1
ATOM 615 C C . ASP A 1 77 ? 12.820 30.025 -30.991 1.00 40.19 77 ASP A C 1
ATOM 616 O O . ASP A 1 77 ? 13.026 28.798 -30.802 1.00 38.52 77 ASP A O 1
ATOM 621 N N . ILE A 1 78 ? 12.280 30.820 -30.097 1.00 39.56 78 ILE A N 1
ATOM 622 C CA . ILE A 1 78 ? 11.845 30.404 -28.792 1.00 34.49 78 ILE A CA 1
ATOM 623 C C . ILE A 1 78 ? 10.320 30.540 -28.820 1.00 39.68 78 ILE A C 1
ATOM 624 O O . ILE A 1 78 ? 9.812 31.473 -29.415 1.00 42.30 78 ILE A O 1
ATOM 629 N N . ALA A 1 79 ? 9.614 29.597 -28.198 1.00 34.50 79 ALA A N 1
ATOM 630 C CA . ALA A 1 79 ? 8.171 29.669 -27.954 1.00 38.49 79 ALA A CA 1
ATOM 631 C C . ALA A 1 79 ? 7.910 29.804 -26.417 1.00 39.56 79 ALA A C 1
ATOM 632 O O . ALA A 1 79 ? 8.338 28.927 -25.641 1.00 33.75 79 ALA A O 1
ATOM 634 N N . MET A 1 80 ? 7.311 30.940 -25.989 1.00 36.45 80 MET A N 1
ATOM 635 C CA . MET A 1 80 ? 6.920 31.189 -24.606 1.00 38.55 80 MET A CA 1
ATOM 636 C C . MET A 1 80 ? 5.593 30.453 -24.552 1.00 38.63 80 MET A C 1
ATOM 637 O O . MET A 1 80 ? 4.590 31.036 -24.924 1.00 35.78 80 MET A O 1
ATOM 642 N N . VAL A 1 81 ? 5.609 29.176 -24.174 1.00 36.07 81 VAL A N 1
ATOM 643 C CA . VAL A 1 81 ? 4.460 28.266 -24.385 1.00 34.10 81 VAL A CA 1
ATOM 644 C C . VAL A 1 81 ? 3.142 28.761 -23.787 1.00 32.76 81 VAL A C 1
ATOM 645 O O . VAL A 1 81 ? 2.083 28.584 -24.411 1.00 36.23 81 VAL A O 1
ATOM 649 N N . PHE A 1 82 ? 3.231 29.344 -22.599 1.00 33.10 82 PHE A N 1
ATOM 650 C CA . PHE A 1 82 ? 2.055 29.881 -21.855 1.00 38.39 82 PHE A CA 1
ATOM 651 C C . PHE A 1 82 ? 1.68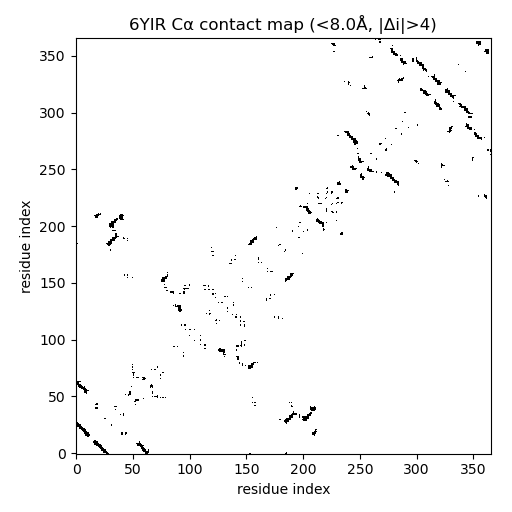6 31.386 -21.991 1.00 47.78 82 PHE A C 1
ATOM 652 O O . PHE A 1 82 ? 0.802 31.873 -21.276 1.00 44.91 82 PHE A O 1
ATOM 660 N N . GLN A 1 83 ? 2.279 32.066 -22.976 1.00 46.30 83 GLN A N 1
ATOM 661 C CA . GLN A 1 83 ? 1.986 33.459 -23.316 1.00 49.94 83 GLN A CA 1
ATOM 662 C C . GLN A 1 83 ? 0.849 33.504 -24.348 1.00 48.05 83 GLN A C 1
ATOM 663 O O . GLN A 1 83 ? 0.801 32.667 -25.279 1.00 42.85 83 GLN A O 1
ATOM 669 N N . ASN A 1 84 ? -0.075 34.460 -24.164 1.00 51.14 84 ASN A N 1
ATOM 670 C CA . ASN A 1 84 ? -1.249 34.654 -25.042 1.00 53.63 84 ASN A CA 1
ATOM 671 C C . ASN A 1 84 ? -2.055 33.358 -25.170 1.00 48.03 84 ASN A C 1
ATOM 672 O O . ASN A 1 84 ? -2.415 32.911 -26.267 1.00 47.10 84 ASN A O 1
ATOM 677 N N . TYR A 1 85 ? -2.247 32.728 -24.018 1.00 47.53 85 TYR A N 1
ATOM 678 C CA . TYR A 1 85 ? -2.732 31.335 -23.927 1.00 47.60 85 TYR A CA 1
ATOM 679 C C . TYR A 1 85 ? -4.258 31.207 -24.136 1.00 48.33 85 TYR A C 1
ATOM 680 O O . TYR A 1 85 ? -4.744 30.106 -24.350 1.00 43.47 85 TYR A O 1
ATOM 689 N N . ALA A 1 86 ? -4.995 32.318 -24.092 1.00 52.50 86 ALA A N 1
ATOM 690 C CA . ALA A 1 86 ? -6.456 32.262 -24.133 1.00 49.90 86 ALA A CA 1
ATOM 691 C C . ALA A 1 86 ? -6.930 31.771 -25.475 1.00 41.76 86 ALA A C 1
ATOM 692 O O . ALA A 1 86 ? -6.254 31.903 -26.509 1.00 40.96 86 ALA A O 1
ATOM 694 N N . LEU A 1 87 ? -8.051 31.065 -25.447 1.00 38.91 87 LEU A N 1
ATOM 695 C CA . LEU A 1 87 ? -8.595 30.514 -26.669 1.00 39.34 87 LEU A CA 1
ATOM 696 C C . LEU A 1 87 ? -9.556 31.530 -27.231 1.00 42.33 87 LEU A C 1
ATOM 697 O O . LEU A 1 87 ? -10.228 32.257 -26.463 1.00 48.23 87 LEU A O 1
ATOM 702 N N . TYR A 1 88 ? -9.651 31.537 -28.537 1.00 40.28 88 TYR A N 1
ATOM 703 C CA . TYR A 1 88 ? -10.773 32.195 -29.198 1.00 48.10 88 TYR A CA 1
ATOM 704 C C . TYR A 1 88 ? -12.043 31.366 -29.085 1.00 40.39 88 TYR A C 1
ATOM 705 O O . TYR A 1 88 ? -12.142 30.320 -29.680 1.00 39.59 88 TYR A O 1
ATOM 714 N N . PRO A 1 89 ? -13.043 31.840 -28.333 1.00 47.33 89 PRO A N 1
ATOM 715 C CA . PRO A 1 89 ? -14.192 30.948 -28.102 1.00 45.17 89 PRO A CA 1
ATOM 716 C C . PRO A 1 89 ? -14.989 30.589 -29.341 1.00 52.54 89 PRO A C 1
ATOM 717 O O . PRO A 1 89 ? -15.674 29.571 -29.311 1.00 44.49 89 PRO A O 1
ATOM 721 N N . HIS A 1 90 ? -14.891 31.381 -30.420 1.00 52.24 90 HIS A N 1
ATOM 722 C CA . HIS A 1 90 ? -15.703 31.148 -31.638 1.00 52.91 90 HIS A CA 1
ATOM 723 C C . HIS A 1 90 ? -14.956 30.443 -32.717 1.00 41.84 90 HIS A C 1
ATOM 724 O O . HIS A 1 90 ? -15.525 30.108 -33.748 1.00 50.25 90 HIS A O 1
ATOM 731 N N . MET A 1 91 ? -13.701 30.099 -32.487 1.00 37.60 91 MET A N 1
ATOM 732 C CA . MET A 1 91 ? -12.974 29.238 -33.424 1.00 36.15 91 MET A CA 1
ATOM 733 C C . MET A 1 91 ? -12.849 27.770 -32.997 1.00 31.35 91 MET A C 1
ATOM 734 O O . MET A 1 91 ? -12.813 27.440 -31.775 1.00 30.98 91 MET A O 1
ATOM 739 N N . THR A 1 92 ? -12.654 26.909 -33.980 1.00 34.25 92 THR A N 1
ATOM 740 C CA . THR A 1 92 ? -12.555 25.527 -33.654 1.00 32.19 92 THR A CA 1
ATOM 741 C C . THR A 1 92 ? -11.201 25.339 -32.935 1.00 30.26 92 THR A C 1
ATOM 742 O O . THR A 1 92 ? -10.286 26.177 -33.065 1.00 34.80 92 THR A O 1
ATOM 746 N N . VAL A 1 93 ? -11.081 24.188 -32.293 1.00 28.53 93 VAL A N 1
ATOM 747 C CA . VAL A 1 93 ? -9.715 23.641 -31.921 1.00 29.81 93 VAL A CA 1
ATOM 748 C C . VAL A 1 93 ? -8.728 23.846 -33.089 1.00 28.39 93 VAL A C 1
ATOM 749 O O . VAL A 1 93 ? -7.679 24.396 -32.850 1.00 28.36 93 VAL A O 1
ATOM 753 N N . TYR A 1 94 ? -8.988 23.237 -34.259 1.00 30.98 94 TYR A N 1
ATOM 754 C CA . TYR A 1 94 ? -8.152 23.373 -35.469 1.00 34.95 94 TYR A CA 1
ATOM 755 C C . TYR A 1 94 ? -7.719 24.812 -35.725 1.00 34.62 94 TYR A C 1
ATOM 756 O O . TYR A 1 94 ? -6.511 25.087 -35.931 1.00 30.59 94 TYR A O 1
ATOM 765 N N . ASP A 1 95 ? -8.684 25.722 -35.656 1.00 35.74 95 ASP A N 1
ATOM 766 C CA . ASP A 1 95 ? -8.427 27.076 -36.011 1.00 41.62 95 ASP A CA 1
ATOM 767 C C . ASP A 1 95 ? -7.663 27.806 -34.922 1.00 43.28 95 ASP A C 1
ATOM 768 O O . ASP A 1 95 ? -6.827 28.652 -35.229 1.00 38.98 95 ASP A O 1
ATOM 773 N N . ASN A 1 96 ? -7.952 27.511 -33.648 1.00 37.17 96 ASN A N 1
ATOM 774 C CA . ASN A 1 96 ? -7.176 28.068 -32.535 1.00 35.30 96 ASN A CA 1
ATOM 775 C C . ASN A 1 96 ? -5.719 27.620 -32.592 1.00 31.30 96 ASN A C 1
ATOM 776 O O . ASN A 1 96 ? -4.801 28.389 -32.193 1.00 37.49 96 ASN A O 1
ATOM 781 N N . ILE A 1 97 ? -5.467 26.426 -33.062 1.00 29.20 97 ILE A N 1
ATOM 782 C CA . ILE A 1 97 ? -4.052 25.973 -33.207 1.00 31.50 97 ILE A CA 1
ATOM 783 C C . ILE A 1 97 ? -3.372 26.507 -34.446 1.00 39.13 97 ILE A C 1
ATOM 784 O O . ILE A 1 97 ? -2.150 26.732 -34.442 1.00 38.13 97 ILE A O 1
ATOM 789 N N . ALA A 1 98 ? -4.143 26.663 -35.510 1.00 37.63 98 ALA A N 1
ATOM 790 C CA . ALA A 1 98 ? -3.655 27.198 -36.830 1.00 39.10 98 ALA A CA 1
ATOM 791 C C . ALA A 1 98 ? -3.394 28.735 -36.929 1.00 36.53 98 ALA A C 1
ATOM 792 O O . ALA A 1 98 ? -2.770 29.186 -37.887 1.00 46.64 98 ALA A O 1
ATOM 794 N N . PHE A 1 99 ? -3.834 29.505 -35.945 1.00 41.19 99 PHE A N 1
ATOM 795 C CA . PHE A 1 99 ? -4.157 30.912 -36.112 1.00 42.89 99 PHE A CA 1
ATOM 796 C C . PHE A 1 99 ? -2.922 31.706 -36.515 1.00 45.92 99 PHE A C 1
ATOM 797 O O . PHE A 1 99 ? -2.983 32.575 -37.392 1.00 49.06 99 PHE A O 1
ATOM 805 N N . GLY A 1 100 ? -1.826 31.398 -35.837 1.00 43.77 100 GLY A N 1
ATOM 806 C CA . GLY A 1 100 ? -0.532 32.021 -36.036 1.00 46.65 100 GLY A CA 1
ATOM 807 C C . GLY A 1 100 ? 0.067 31.638 -37.349 1.00 44.27 100 GLY A C 1
ATOM 808 O O . GLY A 1 100 ? 0.773 32.460 -37.960 1.00 50.80 100 GLY A O 1
ATOM 809 N N . LEU A 1 101 ? -0.201 30.403 -37.796 1.00 41.39 101 LEU A N 1
ATOM 810 C CA . LEU A 1 101 ? 0.236 29.984 -39.102 1.00 36.68 101 LEU A CA 1
ATOM 811 C C . LEU A 1 101 ? -0.577 30.703 -40.174 1.00 50.80 101 LEU A C 1
ATOM 812 O O . LEU A 1 101 ? -0.033 31.112 -41.230 1.00 46.16 101 LEU A O 1
ATOM 817 N N . LYS A 1 102 ? -1.879 30.870 -39.941 1.00 46.92 102 LYS A N 1
ATOM 818 C CA . LYS A 1 102 ? -2.695 31.652 -40.910 1.00 63.07 102 LYS A CA 1
ATOM 819 C C . LYS A 1 102 ? -2.170 33.083 -41.072 1.00 56.60 102 LYS A C 1
ATOM 820 O O . LYS A 1 102 ? -1.878 33.481 -42.177 1.00 59.25 102 LYS A O 1
ATOM 826 N N . LEU A 1 103 ? -2.051 33.817 -39.962 1.00 60.52 103 LEU A N 1
ATOM 827 C CA . LEU A 1 103 ? -1.374 35.120 -39.909 1.00 60.68 103 LEU A CA 1
ATOM 828 C C . LEU A 1 103 ? -0.046 35.159 -40.650 1.00 69.26 103 LEU A C 1
ATOM 829 O O . LEU A 1 103 ? 0.304 36.182 -41.202 1.00 81.22 103 LEU A O 1
ATOM 834 N N . ARG A 1 104 ? 0.689 34.051 -40.655 1.00 63.85 104 ARG A N 1
ATOM 835 C CA . ARG A 1 104 ? 1.935 33.960 -41.396 1.00 54.10 104 ARG A CA 1
ATOM 836 C C . ARG A 1 104 ? 1.742 33.602 -42.850 1.00 54.41 104 ARG A C 1
ATOM 837 O O . ARG A 1 104 ? 2.733 33.457 -43.572 1.00 57.15 104 ARG A O 1
ATOM 845 N N . LYS A 1 105 ? 0.504 33.431 -43.305 1.00 52.18 105 LYS A N 1
ATOM 846 C CA . LYS A 1 105 ? 0.211 33.149 -44.723 1.00 60.56 105 LYS A CA 1
ATOM 847 C C . LYS A 1 105 ? 0.796 31.804 -45.207 1.00 52.69 105 LYS A C 1
ATOM 848 O O . LYS A 1 105 ? 1.033 31.575 -46.397 1.00 47.80 105 LYS A O 1
ATOM 854 N N . MET A 1 106 ? 0.999 30.885 -44.286 1.00 43.08 106 MET A N 1
ATOM 855 C CA . MET A 1 106 ? 1.501 29.574 -44.683 1.00 44.67 106 MET A CA 1
ATOM 856 C C . MET A 1 106 ? 0.411 28.905 -45.564 1.00 55.69 106 MET A C 1
ATOM 857 O O . MET A 1 106 ? -0.814 29.087 -45.312 1.00 53.74 106 MET A O 1
ATOM 862 N N . PRO A 1 107 ? 0.824 28.125 -46.567 1.00 51.98 107 PRO A N 1
ATOM 863 C CA . PRO A 1 107 ? -0.182 27.456 -47.383 1.00 58.26 107 PRO A CA 1
ATOM 864 C C . PRO A 1 107 ? -1.088 26.541 -46.558 1.00 53.43 107 PRO A C 1
ATOM 865 O O . PRO A 1 107 ? -0.584 25.808 -45.682 1.00 40.05 107 PRO A O 1
ATOM 869 N N . LYS A 1 108 ? -2.370 26.524 -46.914 1.00 52.11 108 LYS A N 1
ATOM 870 C CA . LYS A 1 108 ? -3.387 25.698 -46.262 1.00 54.16 108 LYS A CA 1
ATOM 871 C C . LYS A 1 108 ? -3.034 24.242 -46.081 1.00 52.25 108 LYS A C 1
ATOM 872 O O . LYS A 1 108 ? -3.328 23.710 -45.028 1.00 53.54 108 LYS A O 1
ATOM 878 N N . PRO A 1 109 ? -2.435 23.579 -47.081 1.00 44.81 109 PRO A N 1
ATOM 879 C CA . PRO A 1 109 ? -2.096 22.163 -46.902 1.00 45.40 109 PRO A CA 1
ATOM 880 C C . PRO A 1 109 ? -0.982 21.938 -45.886 1.00 56.03 109 PRO A C 1
ATOM 881 O O . PRO A 1 109 ? -0.908 20.877 -45.244 1.00 47.93 109 PRO A O 1
ATOM 885 N N . GLU A 1 110 ? -0.037 22.882 -45.829 1.00 51.86 110 GLU A N 1
ATOM 886 C CA . GLU A 1 110 ? 1.039 22.662 -44.912 1.00 58.72 110 GLU A CA 1
ATOM 887 C C . GLU A 1 110 ? 0.491 22.906 -43.482 1.00 51.64 110 GLU A C 1
ATOM 888 O O . GLU A 1 110 ? 0.812 22.104 -42.558 1.00 46.89 110 GLU A O 1
ATOM 894 N N . ILE A 1 111 ? -0.327 23.973 -43.334 1.00 40.20 111 ILE A N 1
ATOM 895 C CA . ILE A 1 111 ? -1.129 24.168 -42.139 1.00 46.10 111 ILE A CA 1
ATOM 896 C C . ILE A 1 111 ? -1.800 22.904 -41.688 1.00 38.34 111 ILE A C 1
ATOM 897 O O . ILE A 1 111 ? -1.613 22.466 -40.543 1.00 41.76 111 ILE A O 1
ATOM 902 N N . LYS A 1 112 ? -2.631 22.319 -42.529 1.00 40.59 112 LYS A N 1
ATOM 903 C CA . LYS A 1 112 ? -3.265 21.016 -42.224 1.00 41.60 112 LYS A CA 1
ATOM 904 C C . LYS A 1 112 ? -2.351 19.920 -41.714 1.00 40.87 112 LYS A C 1
ATOM 905 O O . LYS A 1 112 ? -2.672 19.237 -40.737 1.00 39.61 112 LYS A O 1
ATOM 911 N N . LYS A 1 113 ? -1.176 19.791 -42.302 1.00 41.07 113 LYS A N 1
ATOM 912 C CA . LYS A 1 113 ? -0.246 18.723 -41.928 1.00 41.79 113 LYS A CA 1
ATOM 913 C C . LYS A 1 113 ? 0.339 18.912 -40.530 1.00 40.20 113 LYS A C 1
ATOM 914 O O . LYS A 1 113 ? 0.635 17.941 -39.826 1.00 39.77 113 LYS A O 1
ATOM 920 N N . ARG A 1 114 ? 0.606 20.165 -40.189 1.00 36.20 114 ARG A N 1
ATOM 921 C CA . ARG A 1 114 ? 1.266 20.441 -38.926 1.00 35.92 114 ARG A CA 1
ATOM 922 C C . ARG A 1 114 ? 0.212 20.372 -37.823 1.00 34.17 114 ARG A C 1
ATOM 923 O O . ARG A 1 114 ? 0.560 19.945 -36.730 1.00 33.14 114 ARG A O 1
ATOM 931 N N . VAL A 1 115 ? -1.000 20.942 -38.103 1.00 28.57 115 VAL A N 1
ATOM 932 C CA . VAL A 1 115 ? -2.090 20.917 -37.183 1.00 31.70 115 VAL A CA 1
ATOM 933 C C . VAL A 1 115 ? -2.429 19.490 -36.816 1.00 36.03 115 VAL A C 1
ATOM 934 O O . VAL A 1 115 ? -2.615 19.186 -35.625 1.00 32.66 115 VAL A O 1
ATOM 938 N N . GLU A 1 116 ? -2.523 18.596 -37.792 1.00 37.17 116 GLU A N 1
ATOM 939 C CA . GLU A 1 116 ? -2.977 17.240 -37.476 1.00 37.89 116 GLU A CA 1
ATOM 940 C C . GLU A 1 116 ? -1.964 16.538 -36.669 1.00 43.67 116 GLU A C 1
ATOM 941 O O . GLU A 1 116 ? -2.313 15.807 -35.762 1.00 40.25 116 GLU A O 1
ATOM 947 N N . GLU A 1 117 ? -0.698 16.770 -36.976 1.00 39.99 117 GLU A N 1
ATOM 948 C CA . GLU A 1 117 ? 0.381 16.217 -36.208 1.00 41.83 117 GLU A CA 1
ATOM 949 C C . GLU A 1 117 ? 0.383 16.685 -34.735 1.00 37.20 117 GLU A C 1
ATOM 950 O O . GLU A 1 117 ? 0.598 15.907 -33.815 1.00 37.08 117 GLU A O 1
ATOM 956 N N . ALA A 1 118 ? 0.100 17.957 -34.524 1.00 30.32 118 ALA A N 1
ATOM 957 C CA . ALA A 1 118 ? 0.067 18.440 -33.188 1.00 33.42 118 ALA A CA 1
ATOM 958 C C . ALA A 1 118 ? -1.125 17.794 -32.442 1.00 34.34 118 ALA A C 1
ATOM 959 O O . ALA A 1 118 ? -1.006 17.444 -31.247 1.00 31.93 118 ALA A O 1
ATOM 961 N N . ALA A 1 119 ? -2.250 17.641 -33.125 1.00 34.60 119 ALA A N 1
ATOM 962 C CA . ALA A 1 119 ? -3.448 17.163 -32.488 1.00 35.86 119 ALA A CA 1
ATOM 963 C C . ALA A 1 119 ? -3.244 15.726 -32.009 1.00 42.18 119 ALA A C 1
ATOM 964 O O . ALA A 1 119 ? -3.698 15.308 -30.930 1.00 33.52 119 ALA A O 1
ATOM 966 N N . LYS A 1 120 ? -2.549 14.962 -32.818 1.00 39.50 120 LYS A N 1
ATOM 967 C CA . LYS A 1 120 ? -2.198 13.602 -32.431 1.00 47.86 120 LYS A CA 1
ATOM 968 C C . LYS A 1 120 ? -1.291 13.563 -31.189 1.00 42.29 120 LYS A C 1
ATOM 969 O O . LYS A 1 120 ? -1.434 12.722 -30.313 1.00 44.95 120 LYS A O 1
ATOM 975 N N . ILE A 1 121 ? -0.356 14.482 -31.097 1.00 38.54 121 ILE A N 1
ATOM 976 C CA . ILE A 1 121 ? 0.526 14.511 -29.947 1.00 40.46 121 ILE A CA 1
ATOM 977 C C . ILE A 1 121 ? -0.204 14.981 -28.672 1.00 37.52 121 ILE A C 1
ATOM 978 O O . ILE A 1 121 ? 0.110 14.552 -27.588 1.00 35.38 121 ILE A O 1
ATOM 983 N N . LEU A 1 122 ? -1.151 15.882 -28.823 1.00 33.33 122 LEU A N 1
ATOM 984 C CA . LEU A 1 122 ? -2.002 16.304 -27.725 1.00 30.42 122 LEU A CA 1
ATOM 985 C C . LEU A 1 122 ? -3.195 15.428 -27.418 1.00 29.64 122 LEU A C 1
ATOM 986 O O . LEU A 1 122 ? -3.980 15.766 -26.528 1.00 31.64 122 LEU A O 1
ATOM 991 N N . GLY A 1 123 ? -3.457 14.374 -28.191 1.00 31.45 123 GLY A N 1
ATOM 992 C CA . GLY A 1 123 ? -4.634 13.575 -27.977 1.00 32.61 123 GLY A CA 1
ATOM 993 C C . GLY A 1 123 ? -5.956 14.240 -28.333 1.00 34.85 123 GLY A C 1
ATOM 994 O O . GLY A 1 123 ? -7.011 13.944 -27.791 1.00 32.34 123 GLY A O 1
ATOM 995 N N . LEU A 1 124 ? -5.909 15.131 -29.322 1.00 33.84 124 LEU A N 1
ATOM 996 C CA . LEU A 1 124 ? -7.056 15.924 -29.746 1.00 32.31 124 LEU A CA 1
ATOM 997 C C . LEU A 1 124 ? -7.563 15.673 -31.169 1.00 33.31 124 LEU A C 1
ATOM 998 O O . LEU A 1 124 ? -8.353 16.444 -31.671 1.00 32.37 124 LEU A O 1
ATOM 1003 N N . GLU A 1 125 ? -7.140 14.591 -31.800 1.00 33.72 125 GLU A N 1
ATOM 1004 C CA . GLU A 1 125 ? -7.435 14.284 -33.179 1.00 41.09 125 GLU A CA 1
ATOM 1005 C C . GLU A 1 125 ? -8.927 14.153 -33.441 1.00 44.34 125 GLU A C 1
ATOM 1006 O O . GLU A 1 125 ? -9.392 14.629 -34.460 1.00 40.95 125 GLU A O 1
ATOM 1012 N N . GLU A 1 126 ? -9.700 13.625 -32.485 1.00 44.53 126 GLU A N 1
ATOM 1013 C CA . GLU A 1 126 ? -11.167 13.523 -32.659 1.00 41.33 126 GLU A CA 1
ATOM 1014 C C . GLU A 1 126 ? -11.908 14.831 -32.412 1.00 35.56 126 GLU A C 1
ATOM 1015 O O . GLU A 1 126 ? -13.147 14.904 -32.582 1.00 38.99 126 GLU A O 1
ATOM 1021 N N . TYR A 1 127 ? -11.193 15.851 -31.940 1.00 29.63 127 TYR A N 1
ATOM 1022 C CA . TYR A 1 127 ? -11.819 17.090 -31.473 1.00 32.79 127 TYR A CA 1
ATOM 1023 C C . TYR A 1 127 ? -11.541 18.287 -32.355 1.00 26.49 127 TYR A C 1
ATOM 1024 O O . TYR A 1 127 ? -11.909 19.438 -31.961 1.00 26.63 127 TYR A O 1
ATOM 1033 N N . LEU A 1 128 ? -10.886 18.031 -33.475 1.00 31.48 128 LEU A N 1
ATOM 1034 C CA . LEU A 1 128 ? -10.261 19.106 -34.289 1.00 33.45 128 LEU A CA 1
ATOM 1035 C C . LEU A 1 128 ? -11.311 20.125 -34.771 1.00 30.86 128 LEU A C 1
ATOM 1036 O O . LEU A 1 128 ? -11.079 21.355 -34.757 1.00 27.25 128 LEU A O 1
ATOM 1041 N N . HIS A 1 129 ? -12.511 19.636 -35.060 1.00 28.32 129 HIS A N 1
ATOM 1042 C CA . HIS A 1 129 ? -13.551 20.541 -35.523 1.00 31.75 129 HIS A CA 1
ATOM 1043 C C . HIS A 1 129 ? -14.622 20.916 -34.526 1.00 30.98 129 HIS A C 1
ATOM 1044 O O . HIS A 1 129 ? -15.681 21.439 -34.912 1.00 27.63 129 HIS A O 1
ATOM 1051 N N . ARG A 1 130 ? -14.309 20.771 -33.222 1.00 27.01 130 ARG A N 1
ATOM 1052 C CA . ARG A 1 130 ? -15.194 21.215 -32.185 1.00 28.14 130 ARG A CA 1
ATOM 1053 C C . ARG A 1 130 ? -14.776 22.558 -31.711 1.00 23.14 130 ARG A C 1
ATOM 1054 O O . ARG A 1 130 ? -13.614 22.951 -31.859 1.00 31.35 130 ARG A O 1
ATOM 1062 N N . LYS A 1 131 ? -15.722 23.230 -31.098 1.00 26.44 131 LYS A N 1
ATOM 1063 C CA . LYS A 1 131 ? -15.402 24.477 -30.413 1.00 29.90 131 LYS A CA 1
ATOM 1064 C C . LYS A 1 131 ? -14.909 24.189 -28.955 1.00 31.44 131 LYS A C 1
ATOM 1065 O O . LYS A 1 131 ? -15.311 23.195 -28.419 1.00 30.26 131 LYS A O 1
ATOM 1071 N N . PRO A 1 132 ? -14.189 25.133 -28.319 1.00 32.60 132 PRO A N 1
ATOM 1072 C CA . PRO A 1 132 ? -13.612 24.935 -26.935 1.00 35.34 132 PRO A CA 1
ATOM 1073 C C . PRO A 1 132 ? -14.629 24.553 -25.902 1.00 33.75 132 PRO A C 1
ATOM 1074 O O . PRO A 1 132 ? -14.369 23.675 -25.068 1.00 30.60 132 PRO A O 1
ATOM 1078 N N . LYS A 1 133 ? -15.801 25.144 -26.005 1.00 32.50 133 LYS A N 1
ATOM 1079 C CA . LYS A 1 133 ? -16.860 24.894 -25.063 1.00 34.47 133 LYS A CA 1
ATOM 1080 C C . LYS A 1 133 ? -17.356 23.450 -25.058 1.00 29.36 133 LYS A C 1
ATOM 1081 O O . LYS A 1 133 ? -17.938 22.981 -24.054 1.00 30.11 133 LYS A O 1
ATOM 1087 N N . ALA A 1 134 ? -17.153 22.757 -26.145 1.00 25.49 134 ALA A N 1
ATOM 1088 C CA . ALA A 1 134 ? -17.541 21.382 -26.259 1.00 26.71 134 ALA A CA 1
ATOM 1089 C C . ALA A 1 134 ? -16.450 20.413 -25.647 1.00 26.26 134 ALA A C 1
ATOM 1090 O O . ALA A 1 134 ? -16.725 19.235 -25.509 1.00 29.56 134 ALA A O 1
ATOM 1092 N N . LEU A 1 135 ? -15.311 20.941 -25.271 1.00 25.22 135 LEU A N 1
ATOM 1093 C CA . LEU A 1 135 ? -14.215 20.167 -24.593 1.00 27.11 135 LEU A CA 1
ATOM 1094 C C . LEU A 1 135 ? -14.338 20.321 -23.085 1.00 28.16 135 LEU A C 1
ATOM 1095 O O . LEU A 1 135 ? -14.764 21.349 -22.552 1.00 27.83 135 LEU A O 1
ATOM 1100 N N . SER A 1 136 ? -13.913 19.301 -22.354 1.00 28.14 136 SER A N 1
ATOM 1101 C CA . SER A 1 136 ? -13.827 19.417 -20.925 1.00 23.17 136 SER A CA 1
ATOM 1102 C C . SER A 1 136 ? -12.688 20.400 -20.561 1.00 23.93 136 SER A C 1
ATOM 1103 O O . SER A 1 136 ? -11.845 20.712 -21.395 1.00 24.99 136 SER A O 1
ATOM 1106 N N . GLY A 1 137 ? -12.631 20.806 -19.314 1.00 27.14 137 GLY A N 1
ATOM 1107 C CA . GLY A 1 137 ? -11.548 21.670 -18.799 1.00 29.69 137 GLY A CA 1
ATOM 1108 C C . GLY A 1 137 ? -10.152 21.070 -19.033 1.00 26.02 137 GLY A C 1
ATOM 1109 O O . GLY A 1 137 ? -9.206 21.748 -19.463 1.00 27.31 137 GLY A O 1
ATOM 1110 N N . GLY A 1 138 ? -10.042 19.762 -18.789 1.00 28.08 138 GLY A N 1
ATOM 1111 C CA . GLY A 1 138 ? -8.766 19.056 -18.995 1.00 26.65 138 GLY A CA 1
ATOM 1112 C C . GLY A 1 138 ? -8.350 19.044 -20.470 1.00 28.13 138 GLY A C 1
ATOM 1113 O O . GLY A 1 138 ? -7.194 19.250 -20.782 1.00 32.11 138 GLY A O 1
ATOM 1114 N N . GLN A 1 139 ? -9.275 18.739 -21.373 1.00 27.69 139 GLN A N 1
ATOM 1115 C CA . GLN A 1 139 ? -8.994 18.717 -22.786 1.00 27.43 139 GLN A CA 1
ATOM 1116 C C . GLN A 1 139 ? -8.718 20.147 -23.303 1.00 27.52 139 GLN A C 1
ATOM 1117 O O . GLN A 1 139 ? -7.783 20.331 -24.057 1.00 27.11 139 GLN A O 1
ATOM 1123 N N . ARG A 1 140 ? -9.533 21.102 -22.853 1.00 29.79 140 ARG A N 1
ATOM 1124 C CA A ARG A 1 140 ? -9.515 22.488 -23.308 0.50 29.79 140 ARG A CA 1
ATOM 1125 C CA B ARG A 1 140 ? -9.519 22.470 -23.357 0.50 29.80 140 ARG A CA 1
ATOM 1126 C C . ARG A 1 140 ? -8.170 23.122 -23.029 1.00 27.82 140 ARG A C 1
ATOM 1127 O O . ARG A 1 140 ? -7.630 23.828 -23.864 1.00 27.74 140 ARG A O 1
ATOM 1142 N N . GLN A 1 141 ? -7.568 22.853 -21.858 1.00 27.08 141 GLN A N 1
ATOM 1143 C CA . GLN A 1 141 ? -6.224 23.457 -21.574 1.00 29.62 141 GLN A CA 1
ATOM 1144 C C . GLN A 1 141 ? -5.085 22.893 -22.397 1.00 26.33 141 GLN A C 1
ATOM 1145 O O . GLN A 1 141 ? -3.978 23.441 -22.395 1.00 28.44 141 GLN A O 1
ATOM 1151 N N . ARG A 1 142 ? -5.281 21.809 -23.138 1.00 27.88 142 ARG A N 1
ATOM 1152 C CA . ARG A 1 142 ? -4.290 21.334 -24.024 1.00 25.09 142 ARG A CA 1
ATOM 1153 C C . ARG A 1 142 ? -4.210 22.085 -25.349 1.00 27.87 142 ARG A C 1
ATOM 1154 O O . ARG A 1 142 ? -3.190 22.094 -25.964 1.00 28.30 142 ARG A O 1
ATOM 1162 N N . VAL A 1 143 ? -5.294 22.761 -25.744 1.00 26.38 143 VAL A N 1
ATOM 1163 C CA . VAL A 1 143 ? -5.375 23.277 -27.108 1.00 29.24 143 VAL A CA 1
ATOM 1164 C C . VAL A 1 143 ? -4.284 24.298 -27.460 1.00 29.62 143 VAL A C 1
ATOM 1165 O O . VAL A 1 143 ? -3.528 24.146 -28.447 1.00 29.60 143 VAL A O 1
ATOM 1169 N N . ALA A 1 144 ? -4.128 25.287 -26.599 1.00 29.09 144 ALA A N 1
ATOM 1170 C CA . ALA A 1 144 ? -3.147 26.313 -26.866 1.00 29.48 144 ALA A CA 1
ATOM 1171 C C . ALA A 1 144 ? -1.680 25.831 -26.891 1.00 34.75 144 ALA A C 1
ATOM 1172 O O . ALA A 1 144 ? -0.859 26.484 -27.558 1.00 32.95 144 ALA A O 1
ATOM 1174 N N . LEU A 1 145 ? -1.351 24.671 -26.299 1.00 30.39 145 LEU A N 1
ATOM 1175 C CA . LEU A 1 145 ? -0.046 24.034 -26.510 1.00 31.95 145 LEU A CA 1
ATOM 1176 C C . LEU A 1 145 ? 0.223 23.747 -27.991 1.00 30.60 145 LEU A C 1
ATOM 1177 O O . LEU A 1 145 ? 1.371 23.748 -28.438 1.00 28.74 145 LEU A O 1
ATOM 1182 N N . GLY A 1 146 ? -0.820 23.388 -28.768 1.00 34.70 146 GLY A N 1
ATOM 1183 C CA . GLY A 1 146 ? -0.625 23.133 -30.186 1.00 30.66 146 GLY A CA 1
ATOM 1184 C C . GLY A 1 146 ? -0.064 24.347 -30.953 1.00 28.21 146 GLY A C 1
ATOM 1185 O O . GLY A 1 146 ? 0.662 24.151 -31.862 1.00 28.91 146 GLY A O 1
ATOM 1186 N N . ARG A 1 147 ? -0.373 25.577 -30.533 1.00 33.10 147 ARG A N 1
ATOM 1187 C CA . ARG A 1 147 ? 0.202 26.778 -31.110 1.00 35.30 147 ARG A CA 1
ATOM 1188 C C . ARG A 1 147 ? 1.740 26.772 -30.946 1.00 35.81 147 ARG A C 1
ATOM 1189 O O . ARG A 1 147 ? 2.434 27.246 -31.823 1.00 34.13 147 ARG A O 1
ATOM 1197 N N . ALA A 1 148 ? 2.255 26.289 -29.811 1.00 30.26 148 ALA A N 1
ATOM 1198 C CA . ALA A 1 148 ? 3.677 26.125 -29.613 1.00 28.43 148 ALA A CA 1
ATOM 1199 C C . ALA A 1 148 ? 4.243 25.019 -30.481 1.00 27.80 148 ALA A C 1
ATOM 1200 O O . ALA A 1 148 ? 5.287 25.182 -31.107 1.00 29.58 148 ALA A O 1
ATOM 1202 N N . ILE A 1 149 ? 3.557 23.897 -30.603 1.00 27.95 149 ILE A N 1
ATOM 1203 C CA . ILE A 1 149 ? 4.127 22.762 -31.327 1.00 25.80 149 ILE A CA 1
ATOM 1204 C C . ILE A 1 149 ? 4.209 23.091 -32.840 1.00 35.31 149 ILE A C 1
ATOM 1205 O O . ILE A 1 149 ? 5.200 22.757 -33.492 1.00 35.64 149 ILE A O 1
ATOM 1210 N N . VAL A 1 150 ? 3.188 23.770 -33.377 1.00 31.39 150 VAL A N 1
ATOM 1211 C CA . VAL A 1 150 ? 3.169 24.037 -34.872 1.00 31.67 150 VAL A CA 1
ATOM 1212 C C . VAL A 1 150 ? 4.240 25.049 -35.280 1.00 39.06 150 VAL A C 1
ATOM 1213 O O . VAL A 1 150 ? 4.612 25.124 -36.470 1.00 38.06 150 VAL A O 1
ATOM 1217 N N . ARG A 1 151 ? 4.701 25.825 -34.296 1.00 38.89 151 ARG A N 1
ATOM 1218 C CA . ARG A 1 151 ? 5.732 26.833 -34.483 1.00 46.08 151 ARG A CA 1
ATOM 1219 C C . ARG A 1 151 ? 7.079 26.204 -34.827 1.00 41.59 151 ARG A C 1
ATOM 1220 O O . ARG A 1 151 ? 7.943 26.842 -35.386 1.00 40.11 151 ARG A O 1
ATOM 1228 N N . ASP A 1 152 ? 7.270 24.936 -34.493 1.00 43.92 152 ASP A N 1
ATOM 1229 C CA . ASP A 1 152 ? 8.485 24.252 -34.758 1.00 43.31 152 ASP A CA 1
ATOM 1230 C C . ASP A 1 152 ? 9.717 24.985 -34.159 1.00 46.86 152 ASP A C 1
ATOM 1231 O O . ASP A 1 152 ? 10.742 25.187 -34.846 1.00 47.72 152 ASP A O 1
ATOM 1236 N N . ALA A 1 153 ? 9.601 25.391 -32.894 1.00 35.39 153 ALA A N 1
ATOM 1237 C CA . ALA A 1 153 ? 10.603 26.129 -32.201 1.00 35.33 153 ALA A CA 1
ATOM 1238 C C . ALA A 1 153 ? 11.753 25.259 -31.709 1.00 37.72 153 ALA A C 1
ATOM 1239 O O . ALA A 1 153 ? 11.637 24.052 -31.451 1.00 38.65 153 ALA A O 1
ATOM 1241 N N . LYS A 1 154 ? 12.872 25.940 -31.547 1.00 32.78 154 LYS A N 1
ATOM 1242 C CA . LYS A 1 154 ? 14.083 25.283 -31.040 1.00 33.65 154 LYS A CA 1
ATOM 1243 C C . LYS A 1 154 ? 14.070 25.084 -29.545 1.00 29.81 154 LYS A C 1
ATOM 1244 O O . LYS A 1 154 ? 14.699 24.124 -29.044 1.00 33.16 154 LYS A O 1
ATOM 1250 N N A VAL A 1 155 ? 13.434 25.999 -28.818 0.50 30.64 155 VAL A N 1
ATOM 1251 N N B VAL A 1 155 ? 13.414 26.021 -28.848 0.50 29.40 155 VAL A N 1
ATOM 1252 C CA A VAL A 1 155 ? 13.304 25.869 -27.389 0.50 31.45 155 VAL A CA 1
ATOM 1253 C CA B VAL A 1 155 ? 13.378 26.131 -27.403 0.50 28.85 155 VAL A CA 1
ATOM 1254 C C A VAL A 1 155 ? 11.972 26.421 -26.886 0.50 31.87 155 VAL A C 1
ATOM 1255 C C B VAL A 1 155 ? 11.932 26.436 -26.923 0.50 30.53 155 VAL A C 1
ATOM 1256 O O A VAL A 1 155 ? 11.478 27.464 -27.343 0.50 29.85 155 VAL A O 1
ATOM 1257 O O B VAL A 1 155 ? 11.281 27.329 -27.493 0.50 29.57 155 VAL A O 1
ATOM 1264 N N . PHE A 1 156 ? 11.435 25.701 -25.917 1.00 27.09 156 PHE A N 1
ATOM 1265 C CA . PHE A 1 156 ? 10.197 26.091 -25.171 1.00 26.81 156 PHE A CA 1
ATOM 1266 C C . PHE A 1 156 ? 10.572 26.729 -23.845 1.00 27.56 156 PHE A C 1
ATOM 1267 O O . PHE A 1 156 ? 11.469 26.218 -23.130 1.00 30.94 156 PHE A O 1
ATOM 1275 N N . LEU A 1 157 ? 9.957 27.858 -23.500 1.00 28.72 157 LEU A N 1
ATOM 1276 C CA . LEU A 1 157 ? 10.063 28.432 -22.184 1.00 30.77 157 LEU A CA 1
ATOM 1277 C C . LEU A 1 157 ? 8.748 28.349 -21.427 1.00 29.95 157 LEU A C 1
ATOM 1278 O O . LEU A 1 157 ? 7.674 28.642 -22.001 1.00 29.12 157 LEU A O 1
ATOM 1283 N N . MET A 1 158 ? 8.829 27.892 -20.169 1.00 30.03 158 MET A N 1
ATOM 1284 C CA . MET A 1 158 ? 7.622 27.728 -19.268 1.00 33.48 158 MET A CA 1
ATOM 1285 C C . MET A 1 158 ? 7.862 28.302 -17.870 1.00 30.47 158 MET A C 1
ATOM 1286 O O . MET A 1 158 ? 8.663 27.774 -17.058 1.00 32.44 158 MET A O 1
ATOM 1291 N N . ASP A 1 159 ? 7.213 29.398 -17.575 1.00 30.88 159 ASP A N 1
ATOM 1292 C CA . ASP A 1 159 ? 7.448 30.112 -16.255 1.00 33.01 159 ASP A CA 1
ATOM 1293 C C . ASP A 1 159 ? 6.330 29.753 -15.321 1.00 37.91 159 ASP A C 1
ATOM 1294 O O . ASP A 1 159 ? 5.225 30.321 -15.412 1.00 34.58 159 ASP A O 1
ATOM 1299 N N . GLU A 1 160 ? 6.593 28.775 -14.467 1.00 36.32 160 GLU A N 1
ATOM 1300 C CA . GLU A 1 160 ? 5.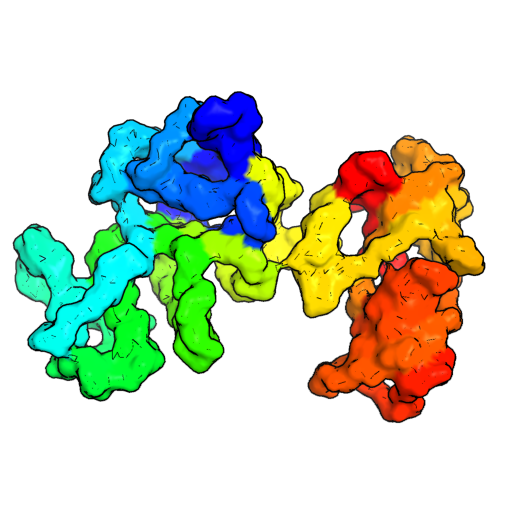652 28.409 -13.399 1.00 39.55 160 GLU A CA 1
ATOM 1301 C C . GLU A 1 160 ? 4.188 28.259 -13.862 1.00 36.31 160 GLU A C 1
ATOM 1302 O O . GLU A 1 160 ? 3.277 28.762 -13.241 1.00 34.87 160 GLU A O 1
ATOM 1308 N N . PRO A 1 161 ? 3.975 27.498 -14.905 1.00 30.68 161 PRO A N 1
ATOM 1309 C CA . PRO A 1 161 ? 2.658 27.374 -15.460 1.00 34.60 161 PRO A CA 1
ATOM 1310 C C . PRO A 1 161 ? 1.610 26.649 -14.593 1.00 35.56 161 PRO A C 1
ATOM 1311 O O . PRO A 1 161 ? 0.427 26.844 -14.867 1.00 35.07 161 PRO A O 1
ATOM 1315 N N . LEU A 1 162 ? 2.011 25.846 -13.607 1.00 30.09 162 LEU A N 1
ATOM 1316 C CA . LEU A 1 162 ? 1.050 25.159 -12.735 1.00 32.39 162 LEU A CA 1
ATOM 1317 C C . LEU A 1 162 ? 0.555 26.013 -11.535 1.00 38.22 162 LEU A C 1
ATOM 1318 O O . LEU A 1 162 ? -0.458 25.627 -10.893 1.00 37.25 162 LEU A O 1
ATOM 1323 N N . SER A 1 163 ? 1.225 27.139 -11.255 1.00 38.52 163 SER A N 1
ATOM 1324 C CA . SER A 1 163 ? 1.015 27.918 -10.004 1.00 49.48 163 SER A CA 1
ATOM 1325 C C . SER A 1 163 ? -0.428 28.418 -9.712 1.00 50.24 163 SER A C 1
ATOM 1326 O O . SER A 1 163 ? -0.867 28.380 -8.564 1.00 54.37 163 SER A O 1
ATOM 1329 N N . ASN A 1 164 ? -1.128 28.872 -10.740 1.00 47.32 164 ASN A N 1
ATOM 1330 C CA . ASN A 1 164 ? -2.497 29.378 -10.606 1.00 58.54 164 ASN A CA 1
ATOM 1331 C C . ASN A 1 164 ? -3.630 28.340 -10.922 1.00 52.76 164 ASN A C 1
ATOM 1332 O O . ASN A 1 164 ? -4.798 28.642 -10.735 1.00 58.80 164 ASN A O 1
ATOM 1337 N N . LEU A 1 165 ? -3.296 27.127 -11.370 1.00 45.07 165 LEU A N 1
ATOM 1338 C CA . LEU A 1 165 ? -4.318 26.133 -11.694 1.00 40.73 165 LEU A CA 1
ATOM 1339 C C . LEU A 1 165 ? -4.947 25.506 -10.450 1.00 43.12 165 LEU A C 1
ATOM 1340 O O . LEU A 1 165 ? -4.265 25.355 -9.448 1.00 42.46 165 LEU A O 1
ATOM 1345 N N . ASP A 1 166 ? -6.213 25.098 -10.519 1.00 38.26 166 ASP A N 1
ATOM 1346 C CA . ASP A 1 166 ? -6.733 24.287 -9.454 1.00 45.02 166 ASP A CA 1
ATOM 1347 C C . ASP A 1 166 ? -6.177 22.865 -9.505 1.00 48.36 166 ASP A C 1
ATOM 1348 O O . ASP A 1 166 ? -5.624 22.425 -10.562 1.00 42.85 166 ASP A O 1
ATOM 1353 N N . ALA A 1 167 ? -6.316 22.163 -8.370 1.00 40.14 167 ALA A N 1
ATOM 1354 C CA . ALA A 1 167 ? -5.649 20.866 -8.106 1.00 42.38 167 ALA A CA 1
ATOM 1355 C C . ALA A 1 167 ? -5.839 19.852 -9.254 1.00 36.68 167 ALA A C 1
ATOM 1356 O O . ALA A 1 167 ? -4.884 19.234 -9.787 1.00 32.59 167 ALA A O 1
ATOM 1358 N N . LYS A 1 168 ? -7.054 19.782 -9.731 1.00 33.17 168 LYS A N 1
ATOM 1359 C CA . LYS A 1 168 ? -7.451 18.814 -10.745 1.00 37.72 168 LYS A CA 1
ATOM 1360 C C . LYS A 1 168 ? -6.836 19.180 -12.135 1.00 35.75 168 LYS A C 1
ATOM 1361 O O . LYS A 1 168 ? -6.263 18.305 -12.878 1.00 36.15 168 LYS A O 1
ATOM 1367 N N . LEU A 1 169 ? -6.930 20.455 -12.479 1.00 32.70 169 LEU A N 1
ATOM 1368 C CA . LEU A 1 169 ? -6.300 20.941 -13.727 1.00 28.98 169 LEU A CA 1
ATOM 1369 C C . LEU A 1 169 ? -4.781 20.908 -13.632 1.00 29.89 169 LEU A C 1
ATOM 1370 O O . LEU A 1 169 ? -4.113 20.653 -14.615 1.00 29.10 169 LEU A O 1
ATOM 1375 N N . ARG A 1 170 ? -4.223 21.144 -12.448 1.00 26.36 170 ARG A N 1
ATOM 1376 C CA . ARG A 1 170 ? -2.775 21.078 -12.250 1.00 28.40 170 ARG A CA 1
ATOM 1377 C C . ARG A 1 170 ? -2.142 19.734 -12.498 1.00 25.24 170 ARG A C 1
ATOM 1378 O O . ARG A 1 170 ? -1.146 19.660 -13.164 1.00 24.36 170 ARG A O 1
ATOM 1386 N N . VAL A 1 171 ? -2.760 18.679 -11.987 1.00 25.96 171 VAL A N 1
ATOM 1387 C CA . VAL A 1 171 ? -2.314 17.308 -12.170 1.00 23.60 171 VAL A CA 1
ATOM 1388 C C . VAL A 1 171 ? -2.284 17.010 -13.675 1.00 24.99 171 VAL A C 1
ATOM 1389 O O . VAL A 1 171 ? -1.315 16.467 -14.215 1.00 22.66 171 VAL A O 1
ATOM 1393 N N . GLN A 1 172 ? -3.331 17.427 -14.407 1.00 24.54 172 GLN A N 1
ATOM 1394 C CA . GLN A 1 172 ? -3.443 17.158 -15.838 1.00 25.75 172 GLN A CA 1
ATOM 1395 C C . GLN A 1 172 ? -2.443 17.958 -16.716 1.00 24.31 172 GLN A C 1
ATOM 1396 O O . GLN A 1 172 ? -1.792 17.399 -17.601 1.00 24.73 172 GLN A O 1
ATOM 1402 N N . MET A 1 173 ? -2.191 19.199 -16.347 1.00 23.12 173 MET A N 1
ATOM 1403 C CA . MET A 1 173 ? -1.202 20.002 -17.057 1.00 22.47 173 MET A CA 1
ATOM 1404 C C . MET A 1 173 ? 0.199 19.493 -16.861 1.00 24.84 173 MET A C 1
ATOM 1405 O O . MET A 1 173 ? 1.029 19.515 -17.748 1.00 28.41 173 MET A O 1
ATOM 1410 N N . ARG A 1 174 ? 0.511 19.137 -15.644 1.00 24.43 174 ARG A N 1
ATOM 1411 C CA . ARG A 1 174 ? 1.783 18.586 -15.331 1.00 23.07 174 ARG A CA 1
ATOM 1412 C C . ARG A 1 174 ? 2.054 17.374 -16.175 1.00 23.80 174 ARG A C 1
ATOM 1413 O O . ARG A 1 174 ? 3.129 17.246 -16.768 1.00 25.21 174 ARG A O 1
ATOM 1421 N N . ALA A 1 175 ? 1.073 16.515 -16.271 1.00 22.62 175 ALA A N 1
ATOM 1422 C CA . ALA A 1 175 ? 1.198 15.310 -17.092 1.00 25.09 175 ALA A CA 1
ATOM 1423 C C . ALA A 1 175 ? 1.330 15.607 -18.589 1.00 24.42 175 ALA A C 1
ATOM 1424 O O . ALA A 1 175 ? 2.054 14.920 -19.341 1.00 24.77 175 ALA A O 1
ATOM 1426 N N . GLU A 1 176 ? 0.636 16.632 -19.037 1.00 24.02 176 GLU A N 1
ATOM 1427 C CA . GLU A 1 176 ? 0.667 17.044 -20.446 1.00 24.81 176 GLU A CA 1
ATOM 1428 C C . GLU A 1 176 ? 2.051 17.544 -20.796 1.00 24.24 176 GLU A C 1
ATOM 1429 O O . GLU A 1 176 ? 2.609 17.223 -21.858 1.00 23.57 176 GLU A O 1
ATOM 1435 N N . ILE A 1 177 ? 2.608 18.297 -19.903 1.00 22.20 177 ILE A N 1
ATOM 1436 C CA . ILE A 1 177 ? 3.966 18.801 -20.142 1.00 23.72 177 ILE A CA 1
ATOM 1437 C C . ILE A 1 177 ? 5.003 17.708 -20.199 1.00 25.58 177 ILE A C 1
ATOM 1438 O O . ILE A 1 177 ? 5.893 17.719 -21.075 1.00 22.93 177 ILE A O 1
ATOM 1443 N N . ILE A 1 178 ? 4.897 16.742 -19.284 1.00 21.84 178 ILE A N 1
ATOM 1444 C CA . ILE A 1 178 ? 5.752 15.616 -19.348 1.00 23.00 178 ILE A CA 1
ATOM 1445 C C . ILE A 1 178 ? 5.638 14.821 -20.641 1.00 24.95 178 ILE A C 1
ATOM 1446 O O . ILE A 1 178 ? 6.663 14.456 -21.240 1.00 25.24 178 ILE A O 1
ATOM 1451 N N . LYS A 1 179 ? 4.399 14.540 -21.063 1.00 24.00 179 LYS A N 1
ATOM 1452 C CA . LYS A 1 179 ? 4.184 13.888 -22.342 1.00 29.94 179 LYS A CA 1
ATOM 1453 C C . LYS A 1 179 ? 4.695 14.638 -23.527 1.00 27.14 179 LYS A C 1
ATOM 1454 O O . LYS A 1 179 ? 5.259 14.074 -24.474 1.00 27.39 179 LYS A O 1
ATOM 1460 N N . LEU A 1 180 ? 4.429 15.916 -23.566 1.00 26.71 180 LEU A N 1
ATOM 1461 C CA . LEU A 1 180 ? 4.889 16.752 -24.666 1.00 27.59 180 LEU A CA 1
ATOM 1462 C C . LEU A 1 180 ? 6.421 16.723 -24.807 1.00 27.80 180 LEU A C 1
ATOM 1463 O O . LEU A 1 180 ? 6.952 16.801 -25.916 1.00 29.58 180 LEU A O 1
ATOM 1468 N N . HIS A 1 181 ? 7.128 16.559 -23.708 1.00 25.28 181 HIS A N 1
ATOM 1469 C CA . HIS A 1 181 ? 8.561 16.486 -23.750 1.00 25.54 181 HIS A CA 1
ATOM 1470 C C . HIS A 1 181 ? 8.968 15.133 -24.233 1.00 25.97 181 HIS A C 1
ATOM 1471 O O . HIS A 1 181 ? 9.915 15.029 -25.037 1.00 28.35 181 HIS A O 1
ATOM 1478 N N . GLN A 1 182 ? 8.276 14.097 -23.796 1.00 28.75 182 GL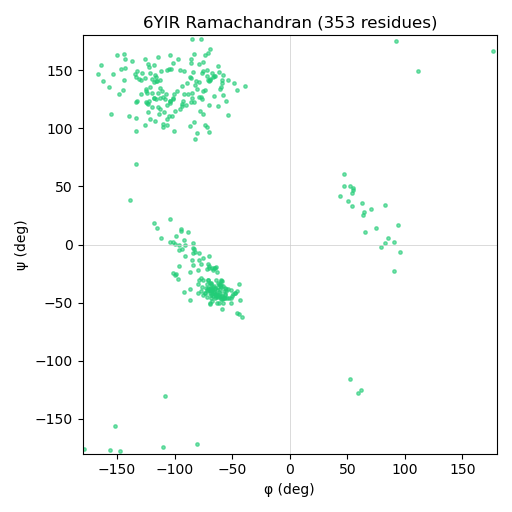N A N 1
ATOM 1479 C CA . GLN A 1 182 ? 8.594 12.698 -24.236 1.00 33.79 182 GLN A CA 1
ATOM 1480 C C . GLN A 1 182 ? 8.338 12.505 -25.753 1.00 33.49 182 GLN A C 1
ATOM 1481 O O . GLN A 1 182 ? 9.130 11.937 -26.409 1.00 34.93 182 GLN A O 1
ATOM 1487 N N . ARG A 1 183 ? 7.294 13.116 -26.290 1.00 33.66 183 ARG A N 1
ATOM 1488 C CA A ARG A 1 183 ? 6.915 12.924 -27.661 0.50 37.65 183 ARG A CA 1
ATOM 1489 C CA B ARG A 1 183 ? 6.897 12.927 -27.650 0.50 35.11 183 ARG A CA 1
ATOM 1490 C C . ARG A 1 183 ? 7.698 13.837 -28.619 1.00 39.92 183 ARG A C 1
ATOM 1491 O O . ARG A 1 183 ? 8.076 13.395 -29.684 1.00 39.31 183 ARG A O 1
ATOM 1506 N N . LEU A 1 184 ? 7.966 15.092 -28.252 1.00 34.60 184 LEU A N 1
ATOM 1507 C CA . LEU A 1 184 ? 8.671 16.040 -29.130 1.00 37.04 184 LEU A CA 1
ATOM 1508 C C . LEU A 1 184 ? 10.134 16.207 -28.823 1.00 40.42 184 LEU A C 1
ATOM 1509 O O . LEU A 1 184 ? 10.879 16.600 -29.706 1.00 35.14 184 LEU A O 1
ATOM 1514 N N . GLN A 1 185 ? 10.542 15.977 -27.573 1.00 33.19 185 GLN A N 1
ATOM 1515 C CA . GLN A 1 185 ? 11.906 16.256 -27.113 1.00 33.12 185 GLN A CA 1
ATOM 1516 C C . GLN A 1 185 ? 12.472 17.633 -27.405 1.00 28.39 185 GLN A C 1
ATOM 1517 O O . GLN A 1 185 ? 13.664 17.724 -27.727 1.00 30.91 185 GLN A O 1
ATOM 1523 N N . THR A 1 186 ? 11.686 18.677 -27.330 1.00 26.33 186 THR A N 1
ATOM 1524 C CA . THR A 1 186 ? 12.175 20.057 -27.551 1.00 27.60 186 THR A CA 1
ATOM 1525 C C . THR A 1 186 ? 12.980 20.542 -26.333 1.00 31.48 186 THR A C 1
ATOM 1526 O O . THR A 1 186 ? 12.552 20.339 -25.142 1.00 28.22 186 THR A O 1
ATOM 1530 N N . THR A 1 187 ? 14.177 21.124 -26.545 1.00 24.72 187 THR A N 1
ATOM 1531 C CA . THR A 1 187 ? 14.916 21.707 -25.408 1.00 23.31 187 THR A CA 1
ATOM 1532 C C . THR A 1 187 ? 14.051 22.737 -24.684 1.00 26.03 187 THR A C 1
ATOM 1533 O O . THR A 1 187 ? 13.459 23.648 -25.310 1.00 26.50 187 THR A O 1
ATOM 1537 N N . THR A 1 188 ? 13.874 22.511 -23.380 1.00 24.89 188 THR A N 1
ATOM 1538 C CA . THR A 1 188 ? 12.935 23.263 -22.593 1.00 28.99 188 THR A CA 1
ATOM 1539 C C . THR A 1 188 ? 13.561 23.823 -21.328 1.00 28.85 188 THR A C 1
ATOM 1540 O O . THR A 1 188 ? 14.417 23.190 -20.705 1.00 27.04 188 THR A O 1
ATOM 1544 N N . ILE A 1 189 ? 13.180 25.051 -20.966 1.00 27.70 189 ILE A N 1
ATOM 1545 C CA . ILE A 1 189 ? 13.485 25.575 -19.621 1.00 26.87 189 ILE A CA 1
ATOM 1546 C C . ILE A 1 189 ? 12.167 25.821 -18.886 1.00 27.44 189 ILE A C 1
ATOM 1547 O O . ILE A 1 189 ? 11.338 26.536 -19.399 1.00 26.57 189 ILE A O 1
ATOM 1552 N N . TYR A 1 190 ? 12.044 25.220 -17.713 1.00 22.47 190 TYR A N 1
ATOM 1553 C CA . TYR A 1 190 ? 10.823 25.275 -16.890 1.00 25.90 190 TYR A CA 1
ATOM 1554 C C . TYR A 1 190 ? 11.226 25.864 -15.556 1.00 24.75 190 TYR A C 1
ATOM 1555 O O . TYR A 1 190 ? 12.114 25.339 -14.876 1.00 26.55 190 TYR A O 1
ATOM 1564 N N . VAL A 1 191 ? 10.592 26.956 -15.150 1.00 26.72 191 VAL A N 1
ATOM 1565 C CA . VAL A 1 191 ? 10.855 27.603 -13.845 1.00 27.37 191 VAL A CA 1
ATOM 1566 C C . VAL A 1 191 ? 9.747 27.203 -12.862 1.00 27.05 191 VAL A C 1
ATOM 1567 O O . VAL A 1 191 ? 8.548 27.307 -13.181 1.00 28.06 191 VAL A O 1
ATOM 1571 N N . THR A 1 192 ? 10.148 26.752 -11.702 1.00 28.70 192 THR A N 1
ATOM 1572 C CA . THR A 1 192 ? 9.189 26.521 -10.592 1.00 31.33 192 THR A CA 1
ATOM 1573 C C . THR A 1 192 ? 9.788 26.861 -9.214 1.00 33.09 192 THR A C 1
ATOM 1574 O O . THR A 1 192 ? 11.033 26.982 -9.039 1.00 32.03 192 THR A O 1
ATOM 1578 N N . HIS A 1 193 ? 8.897 26.993 -8.214 1.00 33.42 193 HIS A N 1
ATOM 1579 C CA . HIS A 1 193 ? 9.326 26.973 -6.793 1.00 38.32 193 HIS A CA 1
ATOM 1580 C C . HIS A 1 193 ? 9.077 25.644 -6.084 1.00 37.49 193 HIS A C 1
ATOM 1581 O O . HIS A 1 193 ? 9.334 25.538 -4.891 1.00 37.20 193 HIS A O 1
ATOM 1588 N N . ASP A 1 194 ? 8.555 24.660 -6.804 1.00 32.73 194 ASP A N 1
ATOM 1589 C CA . ASP A 1 194 ? 8.146 23.408 -6.226 1.00 35.86 194 ASP A CA 1
ATOM 1590 C C . ASP A 1 194 ? 9.150 22.308 -6.473 1.00 31.37 194 ASP A C 1
ATOM 1591 O O . ASP A 1 194 ? 9.313 21.919 -7.642 1.00 32.29 194 ASP A O 1
ATOM 1596 N N . GLN A 1 195 ? 9.829 21.875 -5.405 1.00 31.27 195 GLN A N 1
ATOM 1597 C CA A GLN A 1 195 ? 10.926 20.896 -5.545 0.50 32.76 195 GLN A CA 1
ATOM 1598 C CA B GLN A 1 195 ? 10.917 20.882 -5.463 0.50 28.96 195 GLN A CA 1
ATOM 1599 C C . GLN A 1 195 ? 10.429 19.531 -6.014 1.00 29.31 195 GLN A C 1
ATOM 1600 O O . GLN A 1 195 ? 11.135 18.874 -6.686 1.00 28.32 195 GLN A O 1
ATOM 1611 N N . THR A 1 196 ? 9.174 19.151 -5.728 1.00 29.95 196 THR A N 1
ATOM 1612 C CA . THR A 1 196 ? 8.678 17.876 -6.283 1.00 30.68 196 THR A CA 1
ATOM 1613 C C . THR A 1 196 ? 8.546 17.853 -7.814 1.00 31.31 196 THR A C 1
ATOM 1614 O O . THR A 1 196 ? 8.961 16.847 -8.469 1.00 30.62 196 THR A O 1
ATOM 1618 N N . GLU A 1 197 ? 8.069 18.958 -8.364 1.00 27.26 197 GLU A N 1
ATOM 1619 C CA . GLU A 1 197 ? 8.043 19.139 -9.828 1.00 31.26 197 GLU A CA 1
ATOM 1620 C C . GLU A 1 197 ? 9.419 19.073 -10.439 1.00 32.25 197 GLU A C 1
ATOM 1621 O O . GLU A 1 197 ? 9.596 18.470 -11.532 1.00 32.27 197 GLU A O 1
ATOM 1627 N N . ALA A 1 198 ? 10.3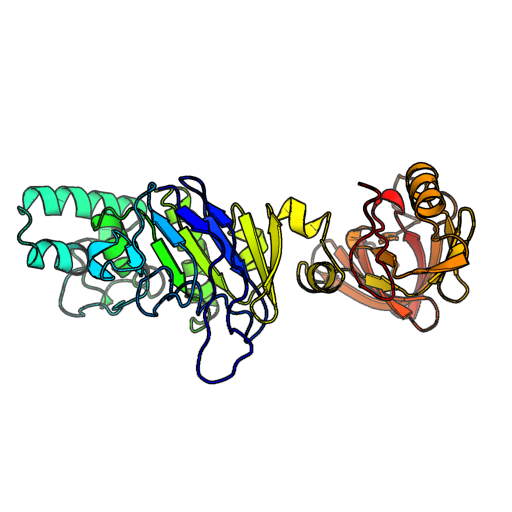95 19.756 -9.793 1.00 30.00 198 ALA A N 1
ATOM 1628 C CA . ALA A 1 198 ? 11.760 19.718 -10.255 1.00 30.14 198 ALA A CA 1
ATOM 1629 C C . ALA A 1 198 ? 12.278 18.262 -10.279 1.00 29.79 198 ALA A C 1
ATOM 1630 O O . ALA A 1 198 ? 12.816 17.837 -11.286 1.00 29.18 198 ALA A O 1
ATOM 1632 N N . LEU A 1 199 ? 12.050 17.512 -9.213 1.00 26.13 199 LEU A N 1
ATOM 1633 C CA . LEU A 1 199 ? 12.586 16.127 -9.116 1.00 28.93 199 LEU A CA 1
ATOM 1634 C C . LEU A 1 199 ? 11.932 15.164 -10.159 1.00 28.55 199 LEU A C 1
ATOM 1635 O O . LEU A 1 199 ? 12.597 14.272 -10.738 1.00 30.70 199 LEU A O 1
ATOM 1640 N N . THR A 1 200 ? 10.651 15.366 -10.394 1.00 30.86 200 THR A N 1
ATOM 1641 C CA . THR A 1 200 ? 9.891 14.441 -11.238 1.00 31.92 200 THR A CA 1
ATOM 1642 C C . THR A 1 200 ? 9.764 14.877 -12.711 1.00 30.98 200 THR A C 1
ATOM 1643 O O . THR A 1 200 ? 9.510 14.027 -13.570 1.00 38.08 200 THR A O 1
ATOM 1647 N N . MET A 1 201 ? 9.986 16.150 -13.037 1.00 29.06 201 MET A N 1
ATOM 1648 C CA . MET A 1 201 ? 9.912 16.575 -14.436 1.00 28.31 201 MET A CA 1
ATOM 1649 C C . MET A 1 201 ? 11.248 16.756 -15.166 1.00 31.14 201 MET A C 1
ATOM 1650 O O . MET A 1 201 ? 11.288 16.687 -16.411 1.00 29.85 201 MET A O 1
ATOM 1655 N N . ALA A 1 202 ? 12.338 17.005 -14.442 1.00 26.20 202 ALA A N 1
ATOM 1656 C CA . ALA A 1 202 ? 13.606 17.409 -15.096 1.00 26.45 202 ALA A CA 1
ATOM 1657 C C . ALA A 1 202 ? 14.481 16.274 -15.608 1.00 29.53 202 ALA A C 1
ATOM 1658 O O . ALA A 1 202 ? 14.580 15.245 -14.962 1.00 26.95 202 ALA A O 1
ATOM 1660 N N . THR A 1 203 ? 15.222 16.541 -16.715 1.00 27.41 203 THR A N 1
ATOM 1661 C CA . THR A 1 203 ? 16.456 15.818 -17.060 1.00 26.80 203 THR A CA 1
ATOM 1662 C C . THR A 1 203 ? 17.618 16.303 -16.134 1.00 24.47 203 THR A C 1
ATOM 1663 O O . THR A 1 203 ? 18.475 15.539 -15.636 1.00 25.28 203 THR A O 1
ATOM 1667 N N . ARG A 1 204 ? 17.665 17.629 -15.966 1.00 24.56 204 ARG A N 1
ATOM 1668 C CA . ARG A 1 204 ? 18.594 18.240 -15.018 1.00 24.45 204 ARG A CA 1
ATOM 1669 C C . ARG A 1 204 ? 17.953 19.417 -14.362 1.00 21.34 204 ARG A C 1
ATOM 1670 O O . ARG A 1 204 ? 17.086 20.062 -14.934 1.00 22.74 204 ARG A O 1
ATOM 1678 N N . ILE A 1 205 ? 18.418 19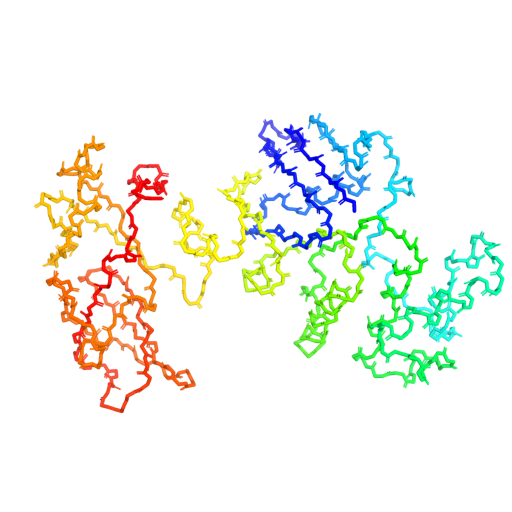.669 -13.125 1.00 24.46 205 ILE A N 1
ATOM 1679 C CA . ILE A 1 205 ? 17.947 20.800 -12.326 1.00 25.30 205 ILE A CA 1
ATOM 1680 C C . ILE A 1 205 ? 19.054 21.817 -12.014 1.00 27.79 205 ILE A C 1
ATOM 1681 O O . ILE A 1 205 ? 20.188 21.446 -11.862 1.00 26.01 205 ILE A O 1
ATOM 1686 N N . VAL A 1 206 ? 18.660 23.082 -11.955 1.00 25.01 206 VAL A N 1
ATOM 1687 C CA . VAL A 1 206 ? 19.538 24.186 -11.554 1.00 26.73 206 VAL A CA 1
ATOM 1688 C C . VAL A 1 206 ? 18.840 24.674 -10.293 1.00 26.08 206 VAL A C 1
ATOM 1689 O O . VAL A 1 206 ? 17.765 25.251 -10.382 1.00 27.62 206 VAL A O 1
ATOM 1693 N N . VAL A 1 207 ? 19.426 24.379 -9.162 1.00 27.25 207 VAL A N 1
ATOM 1694 C CA . VAL A 1 207 ? 18.952 24.928 -7.871 1.00 31.94 207 VAL A CA 1
ATOM 1695 C C . VAL A 1 207 ? 19.520 26.340 -7.608 1.00 34.27 207 VAL A C 1
ATOM 1696 O O . VAL A 1 207 ? 20.749 26.533 -7.631 1.00 33.00 207 VAL A O 1
ATOM 1700 N N . MET A 1 208 ? 18.650 27.306 -7.414 1.00 32.11 208 MET A N 1
ATOM 1701 C CA . MET A 1 208 ? 19.046 28.685 -7.266 1.00 29.36 208 MET A CA 1
ATOM 1702 C C . MET A 1 208 ? 18.586 29.273 -5.906 1.00 35.75 208 MET A C 1
ATOM 1703 O O . MET A 1 208 ? 17.535 28.909 -5.339 1.00 34.25 208 MET A O 1
ATOM 1708 N N . LYS A 1 209 ? 19.397 30.176 -5.394 1.00 32.99 209 LYS A N 1
ATOM 1709 C CA . LYS A 1 209 ? 19.055 30.939 -4.195 1.00 38.02 209 LYS A CA 1
ATOM 1710 C C . LYS A 1 209 ? 19.698 32.320 -4.288 1.00 38.47 209 LYS A C 1
ATOM 1711 O O . LYS A 1 209 ? 20.889 32.424 -4.539 1.00 36.69 209 LYS A O 1
ATOM 1717 N N . ASP A 1 210 ? 18.887 33.343 -4.076 1.00 41.16 210 ASP A N 1
ATOM 1718 C CA . ASP A 1 210 ? 19.363 34.720 -4.067 1.00 48.08 210 ASP A CA 1
ATOM 1719 C C . ASP A 1 210 ? 20.133 35.108 -5.342 1.00 45.24 210 ASP A C 1
ATOM 1720 O O . ASP A 1 210 ? 21.074 35.875 -5.259 1.00 42.55 210 ASP A O 1
ATOM 1725 N N . GLY A 1 211 ? 19.763 34.544 -6.503 1.00 43.93 211 GLY A N 1
ATOM 1726 C CA . GLY A 1 211 ? 20.415 34.834 -7.754 1.00 41.29 211 GLY A CA 1
ATOM 1727 C C . GLY A 1 211 ? 21.653 34.017 -8.042 1.00 38.37 211 GLY A C 1
ATOM 1728 O O . GLY A 1 211 ? 22.299 34.226 -9.056 1.00 37.09 211 GLY A O 1
ATOM 1729 N N . LYS A 1 212 ? 21.960 33.060 -7.203 1.00 34.97 212 LYS A N 1
ATOM 1730 C CA . LYS A 1 212 ? 23.187 32.326 -7.342 1.00 37.56 212 LYS A CA 1
ATOM 1731 C C . LYS A 1 212 ? 22.874 30.874 -7.556 1.00 38.51 212 LYS A C 1
ATOM 1732 O O . LYS A 1 212 ? 22.118 30.276 -6.783 1.00 34.48 212 LYS A O 1
ATOM 1738 N N . ILE A 1 213 ? 23.483 30.285 -8.578 1.00 33.36 213 ILE A N 1
ATOM 1739 C CA . ILE A 1 213 ? 23.405 28.841 -8.769 1.00 34.24 213 ILE A CA 1
ATOM 1740 C C . ILE A 1 213 ? 24.024 28.084 -7.605 1.00 33.34 213 ILE A C 1
ATOM 1741 O O . ILE A 1 213 ? 25.202 28.189 -7.330 1.00 35.84 213 ILE A O 1
ATOM 1746 N N . GLN A 1 214 ? 23.223 27.271 -6.932 1.00 33.03 214 GLN A N 1
ATOM 1747 C CA . GLN A 1 214 ? 23.720 26.414 -5.821 1.00 28.83 214 GLN A CA 1
ATOM 1748 C C . GLN A 1 214 ? 24.254 25.101 -6.310 1.00 26.98 214 GLN A C 1
ATOM 1749 O O . GLN A 1 214 ? 25.285 24.593 -5.830 1.00 29.72 214 GLN A O 1
ATOM 1755 N N . GLN A 1 215 ? 23.592 24.536 -7.317 1.00 28.47 215 GLN A N 1
ATOM 1756 C CA . GLN A 1 215 ? 23.968 23.234 -7.784 1.00 25.57 215 GLN A CA 1
ATOM 1757 C C . GLN A 1 215 ? 23.298 22.988 -9.118 1.00 25.45 215 GLN A C 1
ATOM 1758 O O . GLN A 1 215 ? 22.174 23.469 -9.408 1.00 27.85 215 GLN A O 1
ATOM 1764 N N . ILE A 1 216 ? 24.023 22.242 -9.971 1.00 26.65 216 ILE A N 1
ATOM 1765 C CA . ILE A 1 216 ? 23.482 21.770 -11.239 1.00 24.57 216 ILE A CA 1
ATOM 1766 C C . ILE A 1 216 ? 23.640 20.290 -11.290 1.00 26.43 216 ILE A C 1
ATOM 1767 O O . ILE A 1 216 ? 24.745 19.819 -11.063 1.00 26.57 216 ILE A O 1
ATOM 1772 N N . GLY A 1 217 ? 22.576 19.535 -11.666 1.00 24.43 217 GLY A N 1
ATOM 1773 C CA . GLY A 1 217 ? 22.733 18.063 -11.683 1.00 25.92 217 GLY A CA 1
ATOM 1774 C C . GLY A 1 217 ? 21.406 17.386 -12.059 1.00 24.76 217 GLY A C 1
ATOM 1775 O O . GLY A 1 217 ? 20.360 18.028 -12.054 1.00 25.97 217 GLY A O 1
ATOM 1776 N N . THR A 1 218 ? 21.514 16.112 -12.370 1.00 24.93 218 THR A N 1
ATOM 1777 C CA . THR A 1 218 ? 20.305 15.279 -12.535 1.00 28.77 218 THR A CA 1
ATOM 1778 C C . THR A 1 218 ? 19.581 15.258 -11.187 1.00 29.23 218 THR A C 1
ATOM 1779 O O . THR A 1 218 ? 20.188 15.458 -10.090 1.00 27.27 218 THR A O 1
ATOM 1783 N N . PRO A 1 219 ? 18.268 15.054 -11.233 1.00 26.90 219 PRO A N 1
ATOM 1784 C CA . PRO A 1 219 ? 17.527 14.938 -9.970 1.00 28.10 219 PRO A CA 1
ATOM 1785 C C . PRO A 1 219 ? 18.125 13.944 -9.003 1.00 25.82 219 PRO A C 1
ATOM 1786 O O . PRO A 1 219 ? 18.199 14.228 -7.812 1.00 27.95 219 PRO A O 1
ATOM 1790 N N . LYS A 1 220 ? 18.622 12.809 -9.479 1.00 25.28 220 LYS A N 1
ATOM 1791 C CA . LYS A 1 220 ? 19.202 11.848 -8.568 1.00 29.36 220 LYS A CA 1
ATOM 1792 C C . LYS A 1 220 ? 20.497 12.333 -7.958 1.00 34.32 220 LYS A C 1
ATOM 1793 O O . LYS A 1 220 ? 20.770 12.128 -6.792 1.00 30.52 220 LYS A O 1
ATOM 1799 N N . ASP A 1 221 ? 21.304 12.986 -8.766 1.00 30.09 221 ASP A N 1
ATOM 1800 C CA . ASP A 1 221 ? 22.573 13.500 -8.267 1.00 30.78 221 ASP A CA 1
ATOM 1801 C C . ASP A 1 221 ? 22.401 14.611 -7.233 1.00 27.28 221 ASP A C 1
ATOM 1802 O O . ASP A 1 221 ? 23.050 14.589 -6.192 1.00 32.82 221 ASP A O 1
ATOM 1807 N N . VAL A 1 222 ? 21.504 15.540 -7.491 1.00 25.19 222 VAL A N 1
ATOM 1808 C CA . VAL A 1 222 ? 21.254 16.619 -6.597 1.00 25.57 222 VAL A CA 1
ATOM 1809 C C . VAL A 1 222 ? 20.695 16.095 -5.247 1.00 35.03 222 VAL A C 1
ATOM 1810 O O . VAL A 1 222 ? 21.136 16.507 -4.151 1.00 31.12 222 VAL A O 1
ATOM 1814 N N . TYR A 1 223 ? 19.770 15.146 -5.322 1.00 30.56 223 TYR A N 1
ATOM 1815 C CA . TYR A 1 223 ? 19.195 14.497 -4.148 1.00 28.30 223 TYR A CA 1
ATOM 1816 C C . TYR A 1 223 ? 20.213 13.730 -3.340 1.00 27.55 223 TYR A C 1
ATOM 1817 O O . TYR A 1 223 ? 20.301 13.914 -2.149 1.00 31.49 223 TYR A O 1
ATOM 1826 N N . GLU A 1 224 ? 20.995 12.890 -3.964 1.00 31.09 224 GLU A N 1
ATOM 1827 C CA . GLU A 1 224 ? 21.938 12.031 -3.253 1.00 30.74 224 GLU A CA 1
ATOM 1828 C C . GLU A 1 224 ? 23.216 12.758 -2.730 1.00 34.31 224 GLU A C 1
ATOM 1829 O O . GLU A 1 224 ? 23.751 12.318 -1.752 1.00 35.07 224 GLU A O 1
ATOM 1835 N N . PHE A 1 225 ? 23.673 13.806 -3.431 1.00 30.55 225 PHE A N 1
ATOM 1836 C CA . PHE A 1 225 ? 24.934 14.512 -3.160 1.00 35.18 225 PHE A CA 1
ATOM 1837 C C . PHE A 1 225 ? 24.705 16.000 -3.184 1.00 29.01 225 PHE A C 1
ATOM 1838 O O . PHE A 1 225 ? 25.164 16.679 -4.063 1.00 30.56 225 PHE A O 1
ATOM 1846 N N . PRO A 1 226 ? 23.989 16.503 -2.197 1.00 27.92 226 PRO A N 1
ATOM 1847 C CA . PRO A 1 226 ? 23.656 17.953 -2.187 1.00 26.24 226 PRO A CA 1
ATOM 1848 C C . PRO A 1 226 ? 24.969 18.743 -1.932 1.00 28.71 226 PRO A C 1
ATOM 1849 O O . PRO A 1 226 ? 25.868 18.254 -1.221 1.00 28.48 226 PRO A O 1
ATOM 1853 N N . GLU A 1 227 ? 25.096 19.880 -2.604 1.00 29.13 227 GLU A N 1
ATOM 1854 C CA . GLU A 1 227 ? 26.358 20.661 -2.583 1.00 33.76 227 GLU A CA 1
ATOM 1855 C C . GLU A 1 227 ? 26.562 21.305 -1.222 1.00 29.09 227 GLU A C 1
ATOM 1856 O O . GLU A 1 227 ? 27.697 21.508 -0.809 1.00 28.63 227 GLU A O 1
ATOM 1862 N N . ASN A 1 228 ? 25.465 21.627 -0.570 1.00 31.11 228 ASN A N 1
ATOM 1863 C CA . ASN A 1 228 ? 25.504 22.341 0.726 1.00 30.84 228 ASN A CA 1
ATOM 1864 C C . ASN A 1 228 ? 24.236 22.074 1.527 1.00 33.66 228 ASN A C 1
ATOM 1865 O O . ASN A 1 228 ? 23.336 21.327 1.057 1.00 27.73 228 ASN A O 1
ATOM 1870 N N . VAL A 1 229 ? 24.126 22.713 2.695 1.00 27.71 229 VAL A N 1
ATOM 1871 C CA . VAL A 1 229 ? 23.065 22.417 3.604 1.00 27.09 229 VAL A CA 1
ATOM 1872 C C . VAL A 1 229 ? 21.778 22.983 3.045 1.00 29.88 229 VAL A C 1
ATOM 1873 O O . VAL A 1 229 ? 20.687 22.317 3.161 1.00 26.69 229 VAL A O 1
ATOM 1877 N N . PHE A 1 230 ? 21.810 24.161 2.413 1.00 29.30 230 PHE A N 1
ATOM 1878 C CA . PHE A 1 230 ? 20.614 24.679 1.823 1.00 30.92 230 PHE A CA 1
ATOM 1879 C C . PHE A 1 230 ? 20.033 23.680 0.778 1.00 30.56 230 PHE A C 1
ATOM 1880 O O . PHE A 1 230 ? 18.822 23.399 0.785 1.00 28.20 230 PHE A O 1
ATOM 1888 N N . VAL A 1 231 ? 20.873 23.136 -0.092 1.00 28.67 231 VAL A N 1
ATOM 1889 C CA . VAL A 1 231 ? 20.335 22.204 -1.154 1.00 28.18 231 VAL A CA 1
ATOM 1890 C C . VAL A 1 231 ? 19.731 20.917 -0.507 1.00 31.47 231 VAL A C 1
ATOM 1891 O O . VAL A 1 231 ? 18.642 20.520 -0.861 1.00 27.26 231 VAL A O 1
ATOM 1895 N N . GLY A 1 232 ? 20.442 20.376 0.488 1.00 32.73 232 GLY A N 1
ATOM 1896 C CA . GLY A 1 232 ? 20.054 19.238 1.260 1.00 33.54 232 GLY A CA 1
ATOM 1897 C C . GLY A 1 232 ? 18.734 19.411 1.925 1.00 29.58 232 GLY A C 1
ATOM 1898 O O . GLY A 1 232 ? 17.944 18.498 1.914 1.00 30.05 232 GLY A O 1
ATOM 1899 N N . GLY A 1 233 ? 18.431 20.626 2.404 1.00 29.91 233 GLY A N 1
ATOM 1900 C CA . GLY A 1 233 ? 17.183 20.953 3.023 1.00 28.37 233 GLY A CA 1
ATOM 1901 C C . GLY A 1 233 ? 16.009 21.337 2.139 1.00 29.01 233 GLY A C 1
ATOM 1902 O O . GLY A 1 233 ? 14.862 21.388 2.577 1.00 28.15 233 GLY A O 1
ATOM 1903 N N . PHE A 1 234 ? 16.328 21.683 0.915 1.00 26.30 234 PHE A N 1
ATOM 1904 C CA . PHE A 1 234 ? 15.345 22.189 -0.054 1.00 33.53 234 PHE A CA 1
ATOM 1905 C C . PHE A 1 234 ? 14.845 21.079 -0.979 1.00 31.05 234 PHE A C 1
ATOM 1906 O O . PHE A 1 234 ? 13.672 21.085 -1.364 1.00 33.58 234 PHE A O 1
ATOM 1914 N N . ILE A 1 235 ? 15.666 20.091 -1.232 1.00 31.48 235 ILE A N 1
ATOM 1915 C CA . ILE A 1 235 ? 15.341 19.084 -2.210 1.00 34.11 235 ILE A CA 1
ATOM 1916 C C . ILE A 1 235 ? 14.996 17.857 -1.439 1.00 34.86 235 ILE A C 1
ATOM 1917 O O . ILE A 1 235 ? 15.813 17.349 -0.707 1.00 33.79 235 ILE A O 1
ATOM 1922 N N . GLY A 1 236 ? 13.781 17.356 -1.602 1.00 32.75 236 GLY A N 1
ATOM 1923 C CA . GLY A 1 236 ? 13.347 16.173 -0.857 1.00 37.10 236 GLY A CA 1
ATOM 1924 C C . GLY A 1 236 ? 12.311 16.633 0.100 1.00 36.73 236 GLY A C 1
ATOM 1925 O O . GLY A 1 236 ? 12.325 17.784 0.533 1.00 43.77 236 GLY A O 1
ATOM 1926 N N . SER A 1 237 ? 11.368 15.767 0.404 1.00 38.49 237 SER A N 1
ATOM 1927 C CA . SER A 1 237 ? 10.330 16.087 1.361 1.00 41.58 237 SER A CA 1
ATOM 1928 C C . SER A 1 237 ? 9.809 14.753 1.942 1.00 46.13 237 SER A C 1
ATOM 1929 O O . SER A 1 237 ? 9.181 14.033 1.196 1.00 50.49 237 SER A O 1
ATOM 1932 N N . PRO A 1 238 ? 10.021 14.425 3.247 1.00 37.78 238 PRO A N 1
ATOM 1933 C CA . PRO A 1 238 ? 10.662 15.282 4.212 1.00 38.32 238 PRO A CA 1
ATOM 1934 C C . PRO A 1 238 ? 12.138 15.355 3.832 1.00 32.38 238 PRO A C 1
ATOM 1935 O O . PRO A 1 238 ? 12.685 14.338 3.384 1.00 29.38 238 PRO A O 1
ATOM 1939 N N . ALA A 1 239 ? 12.727 16.535 3.966 1.00 36.58 239 ALA A N 1
ATOM 1940 C CA . ALA A 1 239 ? 14.100 16.752 3.466 1.00 38.28 239 ALA A CA 1
ATOM 1941 C C . ALA A 1 239 ? 15.159 16.218 4.458 1.00 31.22 239 ALA A C 1
ATOM 1942 O O . ALA A 1 239 ? 14.839 15.557 5.410 1.00 33.68 239 ALA A O 1
ATOM 1944 N N . MET A 1 240 ? 16.425 16.500 4.201 1.00 29.71 240 MET A N 1
ATOM 1945 C CA . MET A 1 240 ? 17.489 15.855 4.938 1.00 27.22 240 MET A CA 1
ATOM 1946 C C . MET A 1 240 ? 17.403 16.317 6.393 1.00 23.91 240 MET A C 1
ATOM 1947 O O . MET A 1 240 ? 17.004 17.434 6.623 1.00 26.15 240 MET A O 1
ATOM 1952 N N . ASN A 1 241 ? 17.732 15.406 7.323 1.00 21.92 241 ASN A N 1
ATOM 1953 C CA . ASN A 1 241 ? 17.894 15.716 8.737 1.00 22.31 241 ASN A CA 1
ATOM 1954 C C . ASN A 1 241 ? 19.342 16.294 8.895 1.00 23.16 241 ASN A C 1
ATOM 1955 O O . ASN A 1 241 ? 20.275 15.680 8.385 1.00 25.19 241 ASN A O 1
ATOM 1960 N N . PHE A 1 242 ? 19.436 17.352 9.696 1.00 22.19 242 PHE A N 1
ATOM 1961 C CA . PHE A 1 242 ? 20.803 17.946 10.023 1.00 24.34 242 PHE A CA 1
ATOM 1962 C C . PHE A 1 242 ? 21.042 18.016 11.513 1.00 23.06 242 PHE A C 1
ATOM 1963 O O . PHE A 1 242 ? 20.142 18.317 12.209 1.00 23.81 242 PHE A O 1
ATOM 1971 N N . PHE A 1 243 ? 22.227 17.583 11.912 1.00 25.43 243 PHE A N 1
ATOM 1972 C CA . PHE A 1 243 ? 22.649 17.512 13.294 1.00 24.01 243 PHE A CA 1
ATOM 1973 C C . PHE A 1 243 ? 23.967 18.285 13.456 1.00 27.96 243 PHE A C 1
ATOM 1974 O O . PHE A 1 243 ? 24.791 18.213 12.594 1.00 28.40 243 PHE A O 1
ATOM 1982 N N . LYS A 1 244 ? 24.138 18.956 14.580 1.00 26.95 244 LYS A N 1
ATOM 1983 C CA . LYS A 1 244 ? 25.499 19.498 14.974 1.00 29.98 244 LYS A CA 1
ATOM 1984 C C . LYS A 1 244 ? 26.148 18.427 15.811 1.00 28.95 244 LYS A C 1
ATOM 1985 O O . LYS A 1 244 ? 25.517 17.957 16.742 1.00 28.98 244 LYS A O 1
ATOM 1991 N N . GLY A 1 245 ? 27.385 18.035 15.497 1.00 31.23 245 GLY A N 1
ATOM 1992 C CA . GLY A 1 245 ? 28.183 17.218 16.423 1.00 35.94 245 GLY A CA 1
ATOM 1993 C C . GLY A 1 245 ? 29.712 17.505 16.329 1.00 32.95 245 GLY A C 1
ATOM 1994 O O . GLY A 1 245 ? 30.184 18.281 15.501 1.00 32.20 245 GLY A O 1
ATOM 1995 N N . LYS A 1 246 ? 30.432 16.762 17.106 1.00 35.17 246 LYS A N 1
ATOM 1996 C CA . LYS A 1 246 ? 31.864 16.973 17.278 1.00 33.12 246 LYS A CA 1
ATOM 1997 C C . LYS A 1 246 ? 32.451 15.678 16.754 1.00 31.80 246 LYS A C 1
ATOM 1998 O O . LYS A 1 246 ? 32.085 14.564 17.185 1.00 30.86 246 LYS A O 1
ATOM 2004 N N . LEU A 1 247 ? 33.358 15.817 15.833 1.00 29.69 247 LEU A N 1
ATOM 2005 C CA . LEU A 1 247 ? 33.979 14.635 15.196 1.00 35.17 247 LEU A CA 1
ATOM 2006 C C . LEU A 1 247 ? 35.189 14.219 16.027 1.00 40.38 247 LEU A C 1
ATOM 2007 O O . LEU A 1 247 ? 36.029 15.086 16.326 1.00 37.74 247 LEU A O 1
ATOM 2012 N N . THR A 1 248 ? 35.300 12.952 16.391 1.00 37.22 248 THR A N 1
ATOM 2013 C CA . THR A 1 248 ? 36.555 12.421 16.938 1.00 44.86 248 THR A CA 1
ATOM 2014 C C . THR A 1 248 ? 37.187 11.470 15.914 1.00 43.66 248 THR A C 1
ATOM 2015 O O . THR A 1 248 ? 36.650 11.259 14.761 1.00 44.69 248 THR A O 1
ATOM 2019 N N . ASP A 1 249 ? 38.279 10.822 16.325 1.00 45.84 249 ASP A N 1
ATOM 2020 C CA . ASP A 1 249 ? 38.839 9.740 15.489 1.00 50.78 249 ASP A CA 1
ATOM 2021 C C . ASP A 1 249 ? 37.940 8.482 15.459 1.00 54.89 249 ASP A C 1
ATOM 2022 O O . ASP A 1 249 ? 37.936 7.641 16.380 1.00 52.04 249 ASP A O 1
ATOM 2027 N N . GLY A 1 250 ? 37.128 8.412 14.405 1.00 54.09 250 GLY A N 1
ATOM 2028 C CA . GLY A 1 250 ? 36.204 7.304 14.188 1.00 47.98 250 GLY A CA 1
ATOM 2029 C C . GLY A 1 250 ? 34.745 7.465 14.654 1.00 36.43 250 GLY A C 1
ATOM 2030 O O . GLY A 1 250 ? 33.950 6.571 14.406 1.00 38.86 250 GLY A O 1
ATOM 2031 N N . LEU A 1 251 ? 34.401 8.534 15.348 1.00 41.29 251 LEU A N 1
ATOM 2032 C CA . LEU A 1 251 ? 33.034 8.713 15.946 1.00 40.34 251 LEU A CA 1
ATOM 2033 C C . LEU A 1 251 ? 32.557 10.115 15.643 1.00 42.62 251 LEU A C 1
ATOM 2034 O O . LEU A 1 251 ? 33.377 11.026 15.584 1.00 34.31 251 LEU A O 1
ATOM 2039 N N . ILE A 1 252 ? 31.244 10.295 15.448 1.00 34.47 252 ILE A N 1
ATOM 2040 C CA . ILE A 1 252 ? 30.644 11.605 15.522 1.00 33.52 252 ILE A CA 1
ATOM 2041 C C . ILE A 1 252 ? 29.720 11.547 16.726 1.00 38.06 252 ILE A C 1
ATOM 2042 O O . ILE A 1 252 ? 28.925 10.587 16.852 1.00 40.48 252 ILE A O 1
ATOM 2047 N N . LYS A 1 253 ? 29.834 12.538 17.614 1.00 31.56 253 LYS A N 1
ATOM 2048 C CA . LYS A 1 253 ? 29.094 12.580 18.877 1.00 37.43 253 LYS A CA 1
ATOM 2049 C C . LYS A 1 253 ? 28.106 13.658 18.698 1.00 36.50 253 LYS A C 1
ATOM 2050 O O . LYS A 1 253 ? 28.458 14.797 18.426 1.00 35.32 253 LYS A O 1
ATOM 2056 N N . ILE A 1 254 ? 26.843 13.255 18.694 1.00 37.44 254 ILE A N 1
ATOM 2057 C CA . ILE A 1 254 ? 25.712 14.156 18.520 1.00 33.70 254 ILE A CA 1
ATOM 2058 C C . ILE A 1 254 ? 24.967 14.142 19.824 1.00 35.17 254 ILE A C 1
ATOM 2059 O O . ILE A 1 254 ? 24.414 13.120 20.197 1.00 33.44 254 ILE A O 1
ATOM 2064 N N . GLY A 1 255 ? 24.974 15.254 20.549 1.00 37.34 255 GLY A N 1
ATOM 2065 C CA . GLY A 1 255 ? 24.328 15.288 21.868 1.00 42.89 255 GLY A CA 1
ATOM 2066 C C . GLY A 1 255 ? 25.031 14.235 22.675 1.00 40.91 255 GLY A C 1
ATOM 2067 O O . GLY A 1 255 ? 26.252 14.199 22.683 1.00 39.89 255 GLY A O 1
ATOM 2068 N N . SER A 1 256 ? 24.293 13.323 23.279 1.00 44.12 256 SER A N 1
ATOM 2069 C CA . SER A 1 256 ? 24.892 12.224 24.034 1.00 49.17 256 SER A CA 1
ATOM 2070 C C . SER A 1 256 ? 24.938 10.951 23.214 1.00 51.40 256 SER A C 1
ATOM 2071 O O . SER A 1 256 ? 25.262 9.927 23.739 1.00 54.77 256 SER A O 1
ATOM 2074 N N . ALA A 1 257 ? 24.595 11.000 21.929 1.00 48.69 257 ALA A N 1
ATOM 2075 C CA . ALA A 1 257 ? 24.821 9.846 21.046 1.00 47.73 257 ALA A CA 1
ATOM 2076 C C . ALA A 1 257 ? 26.249 9.847 20.460 1.00 46.02 257 ALA A C 1
ATOM 2077 O O . ALA A 1 257 ? 26.855 10.888 20.323 1.00 46.32 257 ALA A O 1
ATOM 2079 N N . ALA A 1 258 ? 26.712 8.678 20.072 1.00 41.73 258 ALA A N 1
ATOM 2080 C CA . ALA A 1 258 ? 28.018 8.492 19.440 1.00 45.26 258 ALA A CA 1
ATOM 2081 C C . ALA A 1 258 ? 27.895 7.462 18.287 1.00 45.67 258 ALA A C 1
ATOM 2082 O O . ALA A 1 258 ? 27.658 6.275 18.526 1.00 45.04 258 ALA A O 1
ATOM 2084 N N . LEU A 1 259 ? 28.036 7.943 17.050 1.00 39.35 259 LEU A N 1
ATOM 2085 C CA . LEU A 1 259 ? 27.878 7.112 15.849 1.00 39.17 259 LEU A CA 1
ATOM 2086 C C . LEU A 1 259 ? 29.206 6.818 15.171 1.00 36.10 259 LEU A C 1
ATOM 2087 O O . LEU A 1 259 ? 29.978 7.745 14.904 1.00 36.35 259 LEU A O 1
ATOM 2092 N N . THR A 1 260 ? 29.464 5.551 14.880 1.00 35.75 260 THR A N 1
ATOM 2093 C CA . THR A 1 260 ? 30.693 5.192 14.144 1.00 38.34 260 THR A CA 1
ATOM 2094 C C . THR A 1 260 ? 30.759 5.700 12.753 1.00 41.32 260 THR A C 1
ATOM 2095 O O . THR A 1 260 ? 29.863 5.440 11.932 1.00 37.97 260 THR A O 1
ATOM 2099 N N . VAL A 1 261 ? 31.866 6.376 12.435 1.00 31.88 261 VAL A N 1
ATOM 2100 C CA . VAL A 1 261 ? 32.044 6.873 11.132 1.00 35.91 261 VAL A CA 1
ATOM 2101 C C . VAL A 1 261 ? 32.819 5.832 10.283 1.00 42.60 261 VAL A C 1
ATOM 2102 O O . VAL A 1 261 ? 33.882 5.433 10.671 1.00 46.00 261 VAL A O 1
ATOM 2106 N N . PRO A 1 262 ? 32.254 5.381 9.143 1.00 44.77 262 PRO A N 1
ATOM 2107 C CA . PRO A 1 262 ? 32.970 4.492 8.217 1.00 46.40 262 PRO A CA 1
ATOM 2108 C C . PRO A 1 262 ? 34.415 4.910 7.904 1.00 46.22 262 PRO A C 1
ATOM 2109 O O . PRO A 1 262 ? 34.648 6.041 7.515 1.00 46.52 262 PRO A O 1
ATOM 2113 N N . GLU A 1 263 ? 35.326 3.944 7.972 1.00 51.88 263 GLU A N 1
ATOM 2114 C CA . GLU A 1 263 ? 36.773 4.179 7.822 1.00 59.73 263 GLU A CA 1
ATOM 2115 C C . GLU A 1 263 ? 37.109 4.958 6.589 1.00 54.60 263 GLU A C 1
ATOM 2116 O O . GLU A 1 263 ? 37.861 5.925 6.675 1.00 54.62 263 GLU A O 1
ATOM 2122 N N . GLY A 1 264 ? 36.509 4.572 5.462 1.00 51.30 264 GLY A N 1
ATOM 2123 C CA . GLY A 1 264 ? 36.706 5.270 4.194 1.00 55.29 264 GLY A CA 1
ATOM 2124 C C . GLY A 1 264 ? 36.477 6.762 4.316 1.00 56.40 264 GLY A C 1
ATOM 2125 O O . GLY A 1 264 ? 37.332 7.560 3.927 1.00 54.76 264 GLY A O 1
ATOM 2126 N N . LYS A 1 265 ? 35.333 7.136 4.898 1.00 49.10 265 LYS A N 1
ATOM 2127 C CA . LYS A 1 265 ? 34.992 8.553 5.112 1.00 46.33 265 LYS A CA 1
ATOM 2128 C C . LYS A 1 265 ? 35.904 9.197 6.163 1.00 39.26 265 LYS A C 1
ATOM 2129 O O . LYS A 1 265 ? 36.219 10.372 6.066 1.00 40.83 265 LYS A O 1
ATOM 2135 N N . MET A 1 266 ? 36.214 8.432 7.204 1.00 38.67 266 MET A N 1
ATOM 2136 C CA . MET A 1 266 ? 36.982 8.900 8.349 1.00 46.78 266 MET A CA 1
ATOM 2137 C C . MET A 1 266 ? 38.392 9.362 7.914 1.00 52.92 266 MET A C 1
ATOM 2138 O O . MET A 1 266 ? 38.919 10.400 8.355 1.00 52.85 266 MET A O 1
ATOM 2143 N N . LYS A 1 267 ? 38.960 8.563 7.021 1.00 55.34 267 LYS A N 1
ATOM 2144 C CA . LYS A 1 267 ? 40.244 8.848 6.433 1.00 58.64 267 LYS A CA 1
ATOM 2145 C C . LYS A 1 267 ? 40.266 10.218 5.805 1.00 52.51 267 LYS A C 1
ATOM 2146 O O . LYS A 1 267 ? 41.160 11.004 6.074 1.00 50.87 267 LYS A O 1
ATOM 2152 N N . VAL A 1 268 ? 39.244 10.557 5.048 1.00 42.54 268 VAL A N 1
ATOM 2153 C CA . VAL A 1 268 ? 39.276 11.825 4.328 1.00 41.28 268 VAL A CA 1
ATOM 2154 C C . VAL A 1 268 ? 39.070 13.008 5.251 1.00 47.50 268 VAL A C 1
ATOM 2155 O O . VAL A 1 268 ? 39.675 14.091 5.085 1.00 38.18 268 VAL A O 1
ATOM 2159 N N . LEU A 1 269 ? 38.122 12.823 6.180 1.00 45.27 269 LEU A N 1
ATOM 2160 C CA . LEU A 1 269 ? 37.825 13.834 7.171 1.00 38.24 269 LEU A CA 1
ATOM 21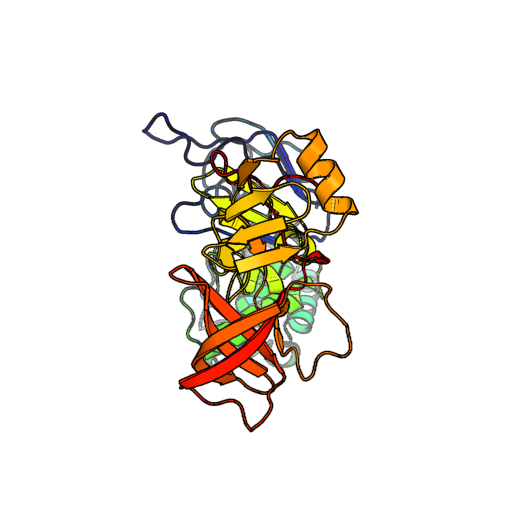61 C C . LEU A 1 269 ? 39.105 14.168 7.989 1.00 44.26 269 LEU A C 1
ATOM 2162 O O . LEU A 1 269 ? 39.400 15.363 8.155 1.00 33.73 269 LEU A O 1
ATOM 2167 N N . ARG A 1 270 ? 39.777 13.119 8.505 1.00 39.74 270 ARG A N 1
ATOM 2168 C CA . ARG A 1 270 ? 41.114 13.221 9.135 1.00 49.49 270 ARG A CA 1
ATOM 2169 C C . ARG A 1 270 ? 42.060 14.075 8.272 1.00 49.98 270 ARG A C 1
ATOM 2170 O O . ARG A 1 270 ? 42.508 15.152 8.687 1.00 52.13 270 ARG A O 1
ATOM 2178 N N . GLU A 1 271 ? 42.263 13.649 7.036 1.00 45.15 271 GLU A N 1
ATOM 2179 C CA . GLU A 1 271 ? 43.211 14.340 6.137 1.00 51.46 271 GLU A CA 1
ATOM 2180 C C . GLU A 1 271 ? 42.832 15.798 5.897 1.00 52.81 271 GLU A C 1
ATOM 2181 O O . GLU A 1 271 ? 43.708 16.652 5.783 1.00 45.51 271 GLU A O 1
ATOM 2187 N N . LYS A 1 272 ? 41.537 16.112 5.915 1.00 47.83 272 LYS A N 1
ATOM 2188 C CA . LYS A 1 272 ? 41.102 17.521 5.725 1.00 43.76 272 LYS A CA 1
ATOM 2189 C C . LYS A 1 272 ? 41.136 18.320 7.034 1.00 39.46 272 LYS A C 1
ATOM 2190 O O . LYS A 1 272 ? 40.772 19.510 7.062 1.00 44.54 272 LYS A O 1
ATOM 2196 N N . GLY A 1 273 ? 41.472 17.622 8.115 1.00 38.47 273 GLY A N 1
ATOM 2197 C CA . GLY A 1 273 ? 41.755 18.236 9.396 1.00 45.17 273 GLY A CA 1
ATOM 2198 C C . GLY A 1 273 ? 40.514 18.545 10.204 1.00 45.86 273 GLY A C 1
ATOM 2199 O O . GLY A 1 273 ? 40.506 19.537 10.938 1.00 40.98 273 GLY A O 1
ATOM 2200 N N . TYR A 1 274 ? 39.472 17.690 10.082 1.00 37.10 274 TYR A N 1
ATOM 2201 C CA . TYR A 1 274 ? 38.233 17.848 10.862 1.00 35.44 274 TYR A CA 1
ATOM 2202 C C . TYR A 1 274 ? 38.135 17.146 12.206 1.00 36.12 274 TYR A C 1
ATOM 2203 O O . TYR A 1 274 ? 37.215 17.494 13.027 1.00 36.03 274 TYR A O 1
ATOM 2212 N N . ILE A 1 275 ? 39.093 16.251 12.525 1.00 38.30 275 ILE A N 1
ATOM 2213 C CA . ILE A 1 275 ? 39.114 15.586 13.846 1.00 40.25 275 ILE A CA 1
ATOM 2214 C C . ILE A 1 275 ? 39.180 16.646 14.975 1.00 44.96 275 ILE A C 1
ATOM 2215 O O . ILE A 1 275 ? 39.969 17.583 14.908 1.00 44.30 275 ILE A O 1
ATOM 2220 N N . GLY A 1 276 ? 38.265 16.525 15.933 1.00 35.24 276 GLY A N 1
ATOM 2221 C CA . GLY A 1 276 ? 38.092 17.414 17.036 1.00 35.68 276 GLY A CA 1
ATOM 2222 C C . GLY A 1 276 ? 37.297 18.653 16.782 1.00 38.70 276 GLY A C 1
ATOM 2223 O O . GLY A 1 276 ? 37.148 19.427 17.702 1.00 36.16 276 GLY A O 1
ATOM 2224 N N . LYS A 1 277 ? 36.766 18.852 15.568 1.00 36.18 277 LYS A N 1
ATOM 2225 C CA . LYS A 1 277 ? 36.026 20.072 15.249 1.00 31.69 277 LYS A CA 1
ATOM 2226 C C . LYS A 1 277 ? 34.499 19.757 15.229 1.00 34.25 277 LYS A C 1
ATOM 2227 O O . LYS A 1 277 ? 34.080 18.567 15.109 1.00 32.16 277 LYS A O 1
ATOM 2233 N N . GLU A 1 278 ? 33.744 20.835 15.306 1.00 33.59 278 GLU A N 1
ATOM 2234 C CA . GLU A 1 278 ? 32.282 20.777 15.213 1.00 41.06 278 GLU A CA 1
ATOM 2235 C C . GLU A 1 278 ? 31.990 20.696 13.726 1.00 40.71 278 GLU A C 1
ATOM 2236 O O . GLU A 1 278 ? 32.571 21.475 12.934 1.00 35.60 278 GLU A O 1
ATOM 2242 N N . VAL A 1 279 ? 31.082 19.778 13.331 1.00 32.94 279 VAL A N 1
ATOM 2243 C CA . VAL A 1 279 ? 30.709 19.601 11.922 1.00 28.69 279 VAL A CA 1
ATOM 2244 C C . VAL A 1 279 ? 29.151 19.432 11.899 1.00 27.40 279 VAL A C 1
ATOM 2245 O O . VAL A 1 279 ? 28.522 19.235 12.947 1.00 32.33 279 VAL A O 1
ATOM 2249 N N . ILE A 1 280 ? 28.575 19.723 10.739 1.00 29.50 280 ILE A N 1
ATOM 2250 C CA A ILE A 1 280 ? 27.149 19.448 10.461 0.50 28.35 280 ILE A CA 1
ATOM 2251 C CA B ILE A 1 280 ? 27.145 19.446 10.479 0.50 26.71 280 ILE A CA 1
ATOM 2252 C C . ILE A 1 280 ? 27.074 18.052 9.848 1.00 29.15 280 ILE A C 1
ATOM 2253 O O . ILE A 1 280 ? 27.844 17.744 8.880 1.00 27.65 280 ILE A O 1
ATOM 2262 N N . PHE A 1 281 ? 26.231 17.171 10.429 1.00 30.22 281 PHE A N 1
ATOM 2263 C CA . PHE A 1 281 ? 26.000 15.816 9.883 1.00 27.08 281 PHE A CA 1
ATOM 2264 C C . PHE A 1 281 ? 24.560 15.756 9.299 1.00 26.88 281 PHE A C 1
ATOM 2265 O O . PHE A 1 281 ? 23.635 16.115 9.961 1.00 25.51 281 PHE A O 1
ATOM 2273 N N . GLY A 1 282 ? 24.433 15.343 8.049 1.00 24.70 282 GLY A N 1
ATOM 2274 C CA . GLY A 1 282 ? 23.145 15.310 7.323 1.00 26.86 282 GLY A CA 1
ATOM 2275 C C . GLY A 1 282 ? 22.801 13.874 6.945 1.00 30.32 282 GLY A C 1
ATOM 2276 O O . GLY A 1 282 ? 23.682 13.097 6.488 1.00 28.66 282 GLY A O 1
ATOM 2277 N N . ILE A 1 283 ? 21.499 13.497 7.064 1.00 26.03 283 ILE A N 1
ATOM 2278 C CA . ILE A 1 283 ? 21.147 12.155 6.704 1.00 25.38 283 ILE A CA 1
ATOM 2279 C C . ILE A 1 283 ? 19.659 12.144 6.377 1.00 25.14 283 ILE A C 1
ATOM 2280 O O . ILE A 1 283 ? 18.843 12.862 7.017 1.00 23.57 283 ILE A O 1
ATOM 2285 N N . ARG A 1 284 ? 19.351 11.461 5.283 1.00 23.95 284 ARG A N 1
ATOM 2286 C CA . ARG A 1 284 ? 18.000 11.417 4.815 1.00 25.08 284 ARG A CA 1
ATOM 2287 C C . ARG A 1 284 ? 17.099 10.545 5.725 1.00 23.34 284 ARG A C 1
ATOM 2288 O O . ARG A 1 284 ? 17.575 9.598 6.273 1.00 24.16 284 ARG A O 1
ATOM 2296 N N . PRO A 1 285 ? 15.827 10.909 5.912 1.00 24.08 285 PRO A N 1
ATOM 2297 C CA . PRO A 1 285 ? 14.831 10.054 6.625 1.00 25.25 285 PRO A CA 1
ATOM 2298 C C . PRO A 1 285 ? 14.778 8.581 6.246 1.00 26.17 285 PRO A C 1
ATOM 2299 O O . PRO A 1 285 ? 14.751 7.755 7.163 1.00 26.55 285 PRO A O 1
ATOM 2303 N N . GLU A 1 286 ? 14.896 8.260 4.932 1.00 23.85 286 GLU A N 1
ATOM 2304 C CA . GLU A 1 286 ? 14.877 6.853 4.506 1.00 28.18 286 GLU A CA 1
ATOM 2305 C C . GLU A 1 286 ? 16.089 6.118 4.907 1.00 31.46 286 GLU A C 1
ATOM 2306 O O . GLU A 1 286 ? 16.110 4.903 4.889 1.00 31.58 286 GLU A O 1
ATOM 2312 N N . ASP A 1 287 ? 17.175 6.842 5.240 1.00 30.48 287 ASP A N 1
ATOM 2313 C CA . ASP A 1 287 ? 18.405 6.204 5.697 1.00 32.46 287 ASP A CA 1
ATOM 2314 C C . ASP A 1 287 ? 18.568 6.012 7.185 1.00 31.35 287 ASP A C 1
ATOM 2315 O O . ASP A 1 287 ? 19.628 5.620 7.682 1.00 28.43 287 ASP A O 1
ATOM 2320 N N . ILE A 1 288 ? 17.549 6.376 7.918 1.00 27.64 288 ILE A N 1
ATOM 2321 C CA . ILE A 1 288 ? 17.411 5.986 9.280 1.00 27.17 288 ILE A CA 1
ATOM 2322 C C . ILE A 1 288 ? 16.442 4.796 9.374 1.00 31.06 288 ILE A C 1
ATOM 2323 O O . ILE A 1 288 ? 15.217 4.930 9.095 1.00 32.54 288 ILE A O 1
ATOM 2328 N N . HIS A 1 289 ? 16.971 3.653 9.805 1.00 27.99 289 HIS A N 1
ATOM 2329 C CA . HIS A 1 289 ? 16.247 2.415 9.664 1.00 32.66 289 HIS A CA 1
ATOM 2330 C C . HIS A 1 289 ? 15.645 1.906 10.921 1.00 29.60 289 HIS A C 1
ATOM 2331 O O . HIS A 1 289 ? 16.152 2.117 12.023 1.00 32.11 289 HIS A O 1
ATOM 2338 N N . ASP A 1 290 ? 14.555 1.192 10.736 1.00 29.52 290 ASP A N 1
ATOM 2339 C CA . ASP A 1 290 ? 13.889 0.399 11.803 1.00 31.84 290 ASP A CA 1
ATOM 2340 C C . ASP A 1 290 ? 14.832 -0.789 12.043 1.00 34.19 290 ASP A C 1
ATOM 2341 O O . ASP A 1 290 ? 14.826 -1.760 11.276 1.00 38.97 290 ASP A O 1
ATOM 2346 N N . GLU A 1 291 ? 15.612 -0.692 13.099 1.00 38.10 291 GLU A N 1
ATOM 2347 C CA . GLU A 1 291 ? 16.713 -1.616 13.356 1.00 46.26 291 GLU A CA 1
ATOM 2348 C C . GLU A 1 291 ? 16.292 -3.063 13.490 1.00 47.05 291 GLU A C 1
ATOM 2349 O O . GLU A 1 291 ? 17.023 -3.932 13.010 1.00 47.97 291 GLU A O 1
ATOM 2355 N N . LEU A 1 292 ? 15.118 -3.309 14.093 1.00 43.95 292 LEU A N 1
ATOM 2356 C CA . LEU A 1 292 ? 14.515 -4.665 14.191 1.00 47.82 292 LEU A CA 1
ATOM 2357 C C . LEU A 1 292 ? 14.386 -5.423 12.831 1.00 52.50 292 LEU A C 1
ATOM 2358 O O . LEU A 1 292 ? 14.766 -6.596 12.674 1.00 47.00 292 LEU A O 1
ATOM 2363 N N . ILE A 1 293 ? 13.897 -4.681 11.849 1.00 51.50 293 ILE A N 1
ATOM 2364 C CA . ILE A 1 293 ? 13.400 -5.195 10.588 1.00 53.46 293 ILE A CA 1
ATOM 2365 C C . ILE A 1 293 ? 14.498 -5.220 9.541 1.00 52.05 293 ILE A C 1
ATOM 2366 O O . ILE A 1 293 ? 14.590 -6.183 8.796 1.00 54.18 293 ILE A O 1
ATOM 2371 N N . VAL A 1 294 ? 15.330 -4.189 9.482 1.00 56.83 294 VAL A N 1
ATOM 2372 C CA . VAL A 1 294 ? 16.301 -4.064 8.370 1.00 60.22 294 VAL A CA 1
ATOM 2373 C C . VAL A 1 294 ? 17.220 -5.311 8.390 1.00 57.83 294 VAL A C 1
ATOM 2374 O O . VAL A 1 294 ? 17.613 -5.746 9.479 1.00 47.27 294 VAL A O 1
ATOM 2378 N N . VAL A 1 295 ? 17.476 -5.918 7.207 1.00 55.09 295 VAL A N 1
ATOM 2379 C CA . VAL A 1 295 ? 18.351 -7.121 7.069 1.00 61.19 295 VAL A CA 1
ATOM 2380 C C . VAL A 1 295 ? 19.838 -6.800 7.383 1.00 59.06 295 VAL A C 1
ATOM 2381 O O . VAL A 1 295 ? 20.559 -7.609 8.019 1.00 54.84 295 VAL A O 1
ATOM 2385 N N . GLU A 1 296 ? 20.285 -5.631 6.935 1.00 63.95 296 GLU A N 1
ATOM 2386 C CA . GLU A 1 296 ? 21.636 -5.154 7.231 1.00 72.29 296 GLU A CA 1
ATOM 2387 C C . GLU A 1 296 ? 21.898 -4.967 8.732 1.00 79.03 296 GLU A C 1
ATOM 2388 O O . GLU A 1 296 ? 20.974 -4.674 9.537 1.00 64.54 296 GLU A O 1
ATOM 2394 N N . SER A 1 297 ? 23.172 -5.196 9.069 1.00 81.61 297 SER A N 1
ATOM 2395 C CA . SER A 1 297 ? 23.755 -4.860 10.352 1.00 79.72 297 SER A CA 1
ATOM 2396 C C . SER A 1 297 ? 24.465 -3.531 10.156 1.00 81.91 297 SER A C 1
ATOM 2397 O O . SER A 1 297 ? 25.203 -3.319 9.169 1.00 78.66 297 SER A O 1
ATOM 2400 N N . TYR A 1 298 ? 24.201 -2.633 11.095 1.00 78.05 298 TYR A N 1
ATOM 2401 C CA . TYR A 1 298 ? 24.838 -1.337 11.140 1.00 81.09 298 TYR A CA 1
ATOM 2402 C C . TYR A 1 298 ? 25.705 -1.358 12.396 1.00 81.65 298 TYR A C 1
ATOM 2403 O O . TYR A 1 298 ? 25.233 -1.716 13.503 1.00 71.05 298 TYR A O 1
ATOM 2412 N N . LYS A 1 299 ? 26.985 -1.045 12.181 1.00 79.71 299 LYS A N 1
ATOM 2413 C CA . LYS A 1 299 ? 28.039 -1.215 13.180 1.00 79.47 299 LYS A CA 1
ATOM 2414 C C . LYS A 1 299 ? 28.065 0.043 14.052 1.00 68.01 299 LYS A C 1
ATOM 2415 O O . LYS A 1 299 ? 28.555 1.105 13.598 1.00 61.84 299 LYS A O 1
ATOM 2421 N N . ASN A 1 300 ? 27.487 -0.069 15.258 1.00 54.88 300 ASN A N 1
ATOM 2422 C CA . ASN A 1 300 ? 27.540 0.976 16.264 1.00 57.61 300 ASN A CA 1
ATOM 2423 C C . ASN A 1 300 ? 27.020 2.343 15.748 1.00 56.79 300 ASN A C 1
ATOM 2424 O O . ASN A 1 300 ? 27.676 3.398 15.891 1.00 44.07 300 ASN A O 1
ATOM 2429 N N . SER A 1 301 ? 25.851 2.324 15.117 1.00 40.49 301 SER A N 1
ATOM 2430 C CA . SER A 1 301 ? 25.238 3.563 14.678 1.00 38.94 301 SER A CA 1
ATOM 2431 C C . SER A 1 301 ? 23.713 3.491 14.969 1.00 35.07 301 SER A C 1
ATOM 2432 O O . SER A 1 301 ? 22.923 4.031 14.214 1.00 37.16 301 SER A O 1
ATOM 2435 N N . SER A 1 302 ? 23.367 2.887 16.111 1.00 34.08 302 SER A N 1
ATOM 2436 C CA . SER A 1 302 ? 22.003 2.713 16.580 1.00 38.78 302 SER A CA 1
ATOM 2437 C C . SER A 1 302 ? 21.786 3.656 17.712 1.00 43.23 302 SER A C 1
ATOM 2438 O O . SER A 1 302 ? 22.709 3.942 18.452 1.00 42.98 302 SER A O 1
ATOM 2441 N N . ILE A 1 303 ? 20.556 4.115 17.890 1.00 34.36 303 ILE A N 1
ATOM 2442 C CA . ILE A 1 303 ? 20.205 4.848 19.064 1.00 37.58 303 ILE A CA 1
ATOM 2443 C C . ILE A 1 303 ? 18.803 4.469 19.454 1.00 38.47 303 ILE A C 1
ATOM 2444 O O . ILE A 1 303 ? 18.025 4.023 18.596 1.00 33.43 303 ILE A O 1
ATOM 2449 N N . LYS A 1 304 ? 18.462 4.714 20.710 1.00 35.13 304 LYS A N 1
ATOM 2450 C CA . LYS A 1 304 ? 17.062 4.545 21.181 1.00 44.04 304 LYS A CA 1
ATOM 2451 C C . LYS A 1 304 ? 16.361 5.867 21.065 1.00 43.98 304 LYS A C 1
ATOM 2452 O O . LYS A 1 304 ? 16.769 6.815 21.692 1.00 43.77 304 LYS A O 1
ATOM 2458 N N . ALA A 1 305 ? 15.306 5.921 20.272 1.00 36.04 305 ALA A N 1
ATOM 2459 C CA . ALA A 1 305 ? 14.607 7.147 20.001 1.00 34.01 305 ALA A CA 1
ATOM 2460 C C . ALA A 1 305 ? 13.192 7.067 20.537 1.00 33.57 305 ALA A C 1
ATOM 2461 O O . ALA A 1 305 ? 12.513 6.015 20.384 1.00 36.43 305 ALA A O 1
ATOM 2463 N N . LYS A 1 306 ? 12.705 8.167 21.104 1.00 29.72 306 LYS A N 1
ATOM 2464 C CA . LYS A 1 306 ? 11.333 8.266 21.583 1.00 32.88 306 LYS A CA 1
ATOM 2465 C C . LYS A 1 306 ? 10.449 8.646 20.420 1.00 29.96 306 LYS A C 1
ATOM 2466 O O . LYS A 1 306 ? 10.755 9.576 19.678 1.00 28.50 306 LYS A O 1
ATOM 2472 N N . ILE A 1 307 ? 9.341 7.927 20.218 1.00 28.01 307 ILE A N 1
ATOM 2473 C CA . ILE A 1 307 ? 8.448 8.229 19.125 1.00 28.30 307 ILE A CA 1
ATOM 2474 C C . ILE A 1 307 ? 7.537 9.336 19.580 1.00 28.13 307 ILE A C 1
ATOM 2475 O O . ILE A 1 307 ? 6.609 9.100 20.348 1.00 33.50 307 ILE A O 1
ATOM 2480 N N . ASN A 1 308 ? 7.758 10.548 19.099 1.00 26.01 308 ASN A N 1
ATOM 2481 C CA . ASN A 1 308 ? 6.831 11.661 19.407 1.00 25.24 308 ASN A CA 1
ATOM 2482 C C . ASN A 1 308 ? 5.503 11.427 18.696 1.00 26.99 308 ASN A C 1
ATOM 2483 O O . ASN A 1 308 ? 4.419 11.517 19.338 1.00 25.60 308 ASN A O 1
ATOM 2488 N N . VAL A 1 309 ? 5.593 11.149 17.398 1.00 23.77 309 VAL A N 1
ATOM 2489 C CA . VAL A 1 309 ? 4.462 10.914 16.524 1.00 25.68 309 VAL A CA 1
ATOM 2490 C C . VAL A 1 309 ? 4.882 9.843 15.535 1.00 25.90 309 VAL A C 1
ATOM 2491 O O . VAL A 1 309 ? 6.003 9.869 14.987 1.00 23.68 309 VAL A O 1
ATOM 2495 N N . ALA A 1 310 ? 3.940 8.953 15.221 1.00 23.83 310 ALA A N 1
ATOM 2496 C CA . ALA A 1 310 ? 4.129 7.994 14.138 1.00 25.79 310 ALA A CA 1
ATOM 2497 C C . ALA A 1 310 ? 2.981 8.144 13.187 1.00 26.75 310 ALA A C 1
ATOM 2498 O O . ALA A 1 310 ? 1.832 8.115 13.611 1.00 29.12 310 ALA A O 1
ATOM 2500 N N . GLU A 1 311 ? 3.263 8.428 11.923 1.00 26.92 311 GLU A N 1
ATOM 2501 C CA . GLU A 1 311 ? 2.212 8.807 10.907 1.00 30.54 311 GLU A CA 1
ATOM 2502 C C . GLU A 1 311 ? 2.293 7.753 9.829 1.00 26.59 311 GLU A C 1
ATOM 2503 O O . GLU A 1 311 ? 3.343 7.551 9.243 1.00 24.85 311 GLU A O 1
ATOM 2509 N N . LEU A 1 312 ? 1.182 6.998 9.621 1.00 28.07 312 LEU A N 1
ATOM 2510 C CA . LEU A 1 312 ? 1.087 6.010 8.525 1.00 28.99 312 LEU A CA 1
ATOM 2511 C C . LEU A 1 312 ? 0.805 6.745 7.231 1.00 32.07 312 LEU A C 1
ATOM 2512 O O . LEU A 1 312 ? -0.150 7.524 7.131 1.00 35.66 312 LEU A O 1
ATOM 2517 N N . LEU A 1 313 ? 1.607 6.508 6.236 1.00 33.24 313 LEU A N 1
ATOM 2518 C CA . LEU A 1 313 ? 1.386 7.098 4.923 1.00 39.47 313 LEU A CA 1
ATOM 2519 C C . LEU A 1 313 ? 1.575 5.932 3.957 1.00 40.77 313 LEU A C 1
ATOM 2520 O O . LEU A 1 313 ? 2.701 5.584 3.604 1.00 36.15 313 LEU A O 1
ATOM 2525 N N . GLY A 1 314 ? 0.459 5.336 3.542 1.00 43.22 314 GLY A N 1
ATOM 2526 C CA . GLY A 1 314 ? 0.499 4.187 2.653 1.00 44.55 314 GLY A CA 1
ATOM 2527 C C . GLY A 1 314 ? 1.219 3.041 3.291 1.00 35.00 314 GLY A C 1
ATOM 2528 O O . GLY A 1 314 ? 0.919 2.700 4.365 1.00 41.67 314 GLY A O 1
ATOM 2529 N N . SER A 1 315 ? 2.238 2.520 2.634 1.00 35.41 315 SER A N 1
ATOM 2530 C CA . SER A 1 315 ? 3.054 1.409 3.127 1.00 35.63 315 SER A CA 1
ATOM 2531 C C . SER A 1 315 ? 4.250 1.889 3.997 1.00 35.47 315 SER A C 1
ATOM 2532 O O . SER A 1 315 ? 5.103 1.100 4.319 1.00 32.17 315 SER A O 1
ATOM 2535 N N . GLU A 1 316 ? 4.280 3.168 4.382 1.00 31.31 316 GLU A N 1
ATOM 2536 C CA . GLU A 1 316 ? 5.405 3.653 5.220 1.00 31.01 316 GLU A CA 1
ATOM 2537 C C . GLU A 1 316 ? 4.921 4.307 6.472 1.00 28.47 316 GLU A C 1
ATOM 2538 O O . GLU A 1 316 ? 3.792 4.774 6.512 1.00 30.89 316 GLU A O 1
ATOM 2544 N N . ILE A 1 317 ? 5.815 4.395 7.461 1.00 27.50 317 ILE A N 1
ATOM 2545 C CA . ILE A 1 317 ? 5.588 5.151 8.682 1.00 26.92 317 ILE A CA 1
ATOM 2546 C C . ILE A 1 317 ?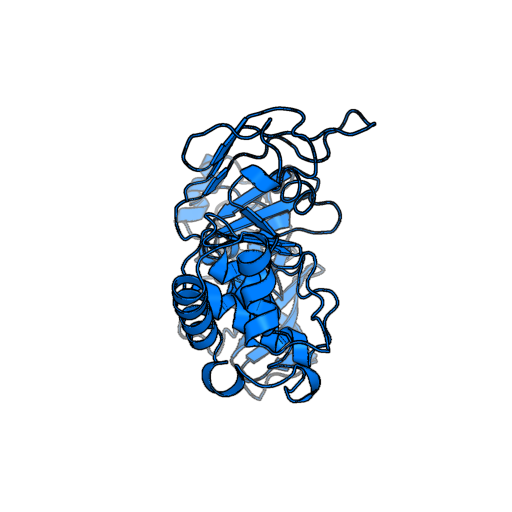 6.633 6.300 8.800 1.00 30.78 317 ILE A C 1
ATOM 2547 O O . ILE A 1 317 ? 7.823 6.070 8.616 1.00 30.07 317 ILE A O 1
ATOM 2552 N N . MET A 1 318 ? 6.149 7.535 8.975 1.00 28.78 318 MET A N 1
ATOM 2553 C CA . MET A 1 318 ? 7.022 8.660 9.351 1.00 30.34 318 MET A CA 1
ATOM 2554 C C . MET A 1 318 ? 7.097 8.776 10.865 1.00 25.80 318 MET A C 1
ATOM 2555 O O . MET A 1 318 ? 6.090 8.943 11.528 1.00 24.43 318 MET A O 1
ATOM 2560 N N . ILE A 1 319 ? 8.312 8.651 11.390 1.00 23.55 319 ILE A N 1
ATOM 2561 C CA . ILE A 1 319 ? 8.583 8.746 12.804 1.00 25.63 319 ILE A CA 1
ATOM 2562 C C . ILE A 1 319 ? 9.231 10.104 13.131 1.00 25.22 319 ILE A C 1
ATOM 2563 O O . ILE A 1 319 ? 10.282 10.418 12.579 1.00 25.68 319 ILE A O 1
ATOM 2568 N N . TYR A 1 320 ? 8.626 10.855 14.032 1.00 23.50 320 TYR A N 1
ATOM 2569 C CA . TYR A 1 320 ? 9.123 12.135 14.477 1.00 24.12 320 TYR A CA 1
ATOM 2570 C C . TYR A 1 320 ? 9.732 11.912 15.844 1.00 23.37 320 TYR A C 1
ATOM 2571 O O . TYR A 1 320 ? 9.091 11.365 16.785 1.00 22.48 320 TYR A O 1
ATOM 2580 N N . SER A 1 321 ? 11.016 12.269 15.976 1.00 22.59 321 SER A N 1
ATOM 2581 C CA . SER A 1 321 ? 11.764 12.020 17.179 1.00 22.98 321 SER A CA 1
ATOM 2582 C C . SER A 1 321 ? 12.904 13.084 17.377 1.00 22.60 321 SER A C 1
ATOM 2583 O O . SER A 1 321 ? 12.867 14.144 16.796 1.00 22.15 321 SER A O 1
ATOM 2586 N N . GLN A 1 322 ? 13.915 12.701 18.117 1.00 22.41 322 GLN A N 1
ATOM 2587 C CA . GLN A 1 322 ? 15.066 13.565 18.440 1.00 22.80 322 GLN A CA 1
ATOM 2588 C C . GLN A 1 322 ? 16.225 12.793 18.947 1.00 23.07 322 GLN A C 1
ATOM 2589 O O . GLN A 1 322 ? 16.054 11.743 19.540 1.00 25.67 322 GLN A O 1
ATOM 2595 N N . ILE A 1 323 ? 17.402 13.370 18.748 1.00 26.09 323 ILE A N 1
ATOM 2596 C CA . ILE A 1 323 ? 18.590 13.038 19.519 1.00 27.28 323 ILE A CA 1
ATOM 2597 C C . ILE A 1 323 ? 18.810 14.239 20.475 1.00 28.85 323 ILE A C 1
ATOM 2598 O O . ILE A 1 323 ? 19.129 15.371 20.024 1.00 24.85 323 ILE A O 1
ATOM 2603 N N . ASP A 1 324 ? 18.542 14.013 21.749 1.00 28.58 324 ASP A N 1
ATOM 2604 C CA . ASP A 1 324 ? 18.529 15.066 22.748 1.00 28.19 324 ASP A CA 1
ATOM 2605 C C . ASP A 1 324 ? 17.654 16.179 22.299 1.00 26.22 324 ASP A C 1
ATOM 2606 O O . ASP A 1 324 ? 16.478 15.971 22.083 1.00 27.39 324 ASP A O 1
ATOM 2611 N N . ASN A 1 325 ? 18.205 17.360 22.068 1.00 25.21 325 ASN A N 1
ATOM 2612 C CA . ASN A 1 325 ? 17.439 18.481 21.609 1.00 27.02 325 ASN A CA 1
ATOM 2613 C C . ASN A 1 325 ? 17.431 18.673 20.063 1.00 25.45 325 ASN A C 1
ATOM 2614 O O . ASN A 1 325 ? 17.069 19.711 19.592 1.00 26.74 325 ASN A O 1
ATOM 2619 N N . GLN A 1 326 ? 17.915 17.690 19.285 1.00 27.24 326 GLN A N 1
ATOM 2620 C CA . GLN A 1 326 ? 18.030 17.844 17.840 1.00 25.42 326 GLN A CA 1
ATOM 2621 C C . GLN A 1 326 ? 16.977 16.904 17.162 1.00 25.01 326 GLN A C 1
ATOM 2622 O O . GLN A 1 326 ? 17.144 15.711 17.122 1.00 24.77 326 GLN A O 1
ATOM 2628 N N . ASP A 1 327 ? 15.907 17.503 16.700 1.00 24.01 327 ASP A N 1
ATOM 2629 C CA . ASP A 1 327 ? 14.792 16.811 15.987 1.00 27.73 327 ASP A CA 1
ATOM 2630 C C . ASP A 1 327 ? 15.262 16.067 14.721 1.00 27.05 327 ASP A C 1
ATOM 2631 O O . ASP A 1 327 ? 16.143 16.549 14.017 1.00 21.63 327 ASP A O 1
ATOM 2636 N N . PHE A 1 328 ? 14.625 14.916 14.402 1.00 24.75 328 PHE A N 1
ATOM 2637 C CA . PHE A 1 328 ? 14.760 14.205 13.145 1.00 22.08 328 PHE A CA 1
ATOM 2638 C C . PHE A 1 328 ? 13.445 13.443 12.786 1.00 22.06 328 PHE A C 1
ATOM 2639 O O . PHE A 1 328 ? 12.588 13.209 13.651 1.00 21.59 328 PHE A O 1
ATOM 2647 N N . ILE A 1 329 ? 13.377 13.080 11.535 1.00 23.24 329 ILE A N 1
ATOM 2648 C CA . ILE A 1 329 ? 12.295 12.267 10.965 1.00 23.78 329 ILE A CA 1
ATOM 2649 C C . ILE A 1 329 ? 12.942 11.088 10.342 1.00 26.80 329 ILE A C 1
ATOM 2650 O O . ILE A 1 329 ? 14.016 11.239 9.694 1.00 23.03 329 ILE A O 1
ATOM 2655 N N . ALA A 1 330 ? 12.409 9.909 10.683 1.00 25.11 330 ALA A N 1
ATOM 2656 C CA . ALA A 1 330 ? 12.769 8.668 9.993 1.00 25.68 330 ALA A CA 1
ATOM 2657 C C . ALA A 1 330 ? 11.559 8.153 9.180 1.00 27.89 330 ALA A C 1
ATOM 2658 O O . ALA A 1 330 ? 10.434 8.306 9.583 1.00 27.63 330 ALA A O 1
ATOM 2660 N N . ARG A 1 331 ? 11.844 7.483 8.089 1.00 23.85 331 ARG A N 1
ATOM 2661 C CA . ARG A 1 331 ? 10.830 6.985 7.116 1.00 27.52 331 ARG A CA 1
ATOM 2662 C C . ARG A 1 331 ? 11.130 5.519 7.009 1.00 28.56 331 ARG A C 1
ATOM 2663 O O . ARG A 1 331 ? 12.134 5.114 6.470 1.00 30.65 331 ARG A O 1
ATOM 2671 N N . ILE A 1 332 ? 10.308 4.736 7.675 1.00 29.36 332 ILE A N 1
ATOM 2672 C CA . ILE A 1 332 ? 10.438 3.283 7.727 1.00 35.18 332 ILE A CA 1
ATOM 2673 C C . ILE A 1 332 ? 9.210 2.553 7.007 1.00 35.44 332 ILE A C 1
ATOM 2674 O O . ILE A 1 332 ? 8.164 3.158 6.819 1.00 32.55 332 ILE A O 1
ATOM 2679 N N . ASP A 1 333 ? 9.373 1.285 6.655 1.00 38.36 333 ASP A N 1
ATOM 2680 C CA . ASP A 1 333 ? 8.254 0.378 6.232 1.00 40.07 333 ASP A CA 1
ATOM 2681 C C . ASP A 1 333 ? 7.196 0.196 7.361 1.00 33.80 333 ASP A C 1
ATOM 2682 O O . ASP A 1 333 ? 7.507 0.001 8.569 1.00 37.64 333 ASP A O 1
ATOM 2687 N N . ALA A 1 334 ? 5.936 0.313 6.963 1.00 39.20 334 ALA A N 1
ATOM 2688 C CA . ALA A 1 334 ? 4.840 0.096 7.955 1.00 37.39 334 ALA A CA 1
ATOM 2689 C C . ALA A 1 334 ? 4.974 -1.291 8.688 1.00 37.60 334 ALA A C 1
ATOM 2690 O O . ALA A 1 334 ? 5.346 -2.264 8.075 1.00 38.63 334 ALA A O 1
ATOM 2692 N N . ARG A 1 335 ? 4.663 -1.312 9.976 1.00 34.15 335 ARG A N 1
ATOM 2693 C CA . ARG A 1 335 ? 4.812 -2.421 10.923 1.00 40.56 335 ARG A CA 1
ATOM 2694 C C . ARG A 1 335 ? 3.681 -2.037 11.916 1.00 35.77 335 ARG A C 1
ATOM 2695 O O . ARG A 1 335 ? 3.547 -0.852 12.184 1.00 36.26 335 ARG A O 1
ATOM 2703 N N . LEU A 1 336 ? 2.951 -2.972 12.569 1.00 41.04 336 LEU A N 1
ATOM 2704 C CA . LEU A 1 336 ? 1.902 -2.629 13.615 1.00 44.28 336 LEU A CA 1
ATOM 2705 C C . LEU A 1 336 ? 2.172 -2.239 15.118 1.00 54.56 336 LEU A C 1
ATOM 2706 O O . LEU A 1 336 ? 1.360 -1.499 15.749 1.00 61.31 336 LEU A O 1
ATOM 2711 N N . ASP A 1 337 ? 3.227 -2.756 15.708 1.00 51.12 337 ASP A N 1
ATOM 2712 C CA . ASP A 1 337 ? 3.489 -2.440 17.145 1.00 61.79 337 ASP A CA 1
ATOM 2713 C C . ASP A 1 337 ? 3.738 -0.949 17.382 1.00 64.25 337 ASP A C 1
ATOM 2714 O O . ASP A 1 337 ? 3.369 -0.389 18.416 1.00 73.91 337 ASP A O 1
ATOM 2719 N N . ILE A 1 338 ? 4.416 -0.352 16.402 1.00 57.53 338 ILE A N 1
ATOM 2720 C CA . ILE A 1 338 ? 4.921 1.031 16.424 1.00 56.30 338 ILE A CA 1
ATOM 2721 C C . ILE A 1 338 ? 3.835 2.065 16.745 1.00 49.38 338 ILE A C 1
ATOM 2722 O O . ILE A 1 338 ? 2.906 2.257 15.959 1.00 57.18 338 ILE A O 1
ATOM 2727 N N . GLN A 1 339 ? 3.943 2.688 17.914 1.00 45.61 339 GLN A N 1
ATOM 2728 C CA . GLN A 1 339 ? 2.938 3.648 18.386 1.00 52.16 339 GLN A CA 1
ATOM 2729 C C . GLN A 1 339 ? 3.539 4.911 18.934 1.00 49.72 339 GLN A C 1
ATOM 2730 O O . GLN A 1 339 ? 4.599 4.889 19.603 1.00 42.23 339 GLN A O 1
ATOM 2736 N N . SER A 1 340 ? 2.834 6.024 18.677 1.00 44.65 340 SER A N 1
ATOM 2737 C CA . SER A 1 340 ? 3.223 7.298 19.253 1.00 44.62 340 SER A CA 1
ATOM 2738 C C . SER A 1 340 ? 3.451 7.080 20.706 1.00 39.62 340 SER A C 1
ATOM 2739 O O . SER A 1 340 ? 2.787 6.313 21.326 1.00 55.21 340 SER A O 1
ATOM 2742 N N . GLY A 1 341 ? 4.482 7.663 21.275 1.00 40.71 341 GLY A N 1
ATOM 2743 C CA . GLY A 1 341 ? 4.812 7.457 22.658 1.00 37.04 341 GLY A CA 1
ATOM 2744 C C . GLY A 1 341 ? 5.754 6.357 23.104 1.00 33.98 341 GLY A C 1
ATOM 2745 O O . GLY A 1 341 ? 6.272 6.456 24.157 1.00 39.07 341 GLY A O 1
ATOM 2746 N N . ASP A 1 342 ? 5.939 5.296 22.322 1.00 37.66 342 ASP A N 1
ATOM 2747 C CA . ASP A 1 342 ? 6.900 4.195 22.613 1.00 36.34 342 ASP A CA 1
ATOM 2748 C C . ASP A 1 342 ? 8.359 4.619 22.303 1.00 37.60 342 ASP A C 1
ATOM 2749 O O . ASP A 1 342 ? 8.615 5.682 21.746 1.00 38.43 342 ASP A O 1
ATOM 2754 N N . GLU A 1 343 ? 9.288 3.726 22.590 1.00 34.78 343 GLU A N 1
ATOM 2755 C CA . GLU A 1 343 ? 10.646 3.846 22.197 1.00 38.87 343 GLU A CA 1
ATOM 2756 C C . GLU A 1 343 ? 10.925 2.940 21.023 1.00 40.04 343 GLU A C 1
ATOM 2757 O O . GLU A 1 343 ? 10.242 1.930 20.858 1.00 45.01 343 GLU A O 1
ATOM 2763 N N . LEU A 1 344 ? 11.878 3.314 20.190 1.00 37.04 344 LEU A N 1
ATOM 2764 C CA . LEU A 1 344 ? 12.222 2.562 18.969 1.00 38.27 344 LEU A CA 1
ATOM 2765 C C . LEU A 1 344 ? 13.726 2.671 18.752 1.00 35.37 344 LEU A C 1
ATOM 2766 O O . LEU A 1 344 ? 14.249 3.749 18.847 1.00 42.39 344 LEU A O 1
ATOM 2771 N N . THR A 1 345 ? 14.404 1.554 18.477 1.00 35.68 345 THR A N 1
ATOM 2772 C CA . THR A 1 345 ? 15.821 1.596 18.058 1.00 30.26 345 THR A CA 1
ATOM 2773 C C . THR A 1 345 ? 15.946 1.810 16.607 1.00 29.46 345 THR A C 1
ATOM 2774 O O . THR A 1 345 ? 15.370 1.089 15.787 1.00 31.45 345 THR A O 1
ATOM 2778 N N . VAL A 1 346 ? 16.703 2.835 16.236 1.00 27.08 346 VAL A N 1
ATOM 2779 C CA . VAL A 1 346 ? 16.882 3.142 14.895 1.00 29.04 346 VAL A CA 1
ATOM 2780 C C . VAL A 1 346 ? 18.370 2.989 14.603 1.00 26.53 346 VAL A C 1
ATOM 2781 O O . VAL A 1 346 ? 19.180 3.207 15.475 1.00 29.87 346 VAL A O 1
ATOM 2785 N N . ALA A 1 347 ? 18.683 2.717 13.351 1.00 29.30 347 ALA A N 1
ATOM 2786 C CA . ALA A 1 347 ? 20.058 2.550 12.944 1.00 30.69 347 ALA A CA 1
ATOM 2787 C C . ALA A 1 347 ? 20.270 3.561 11.824 1.00 30.43 347 ALA A C 1
ATOM 2788 O O . ALA A 1 347 ? 19.617 3.508 10.747 1.00 30.79 347 ALA A O 1
ATOM 2790 N N . PHE A 1 348 ? 21.238 4.437 12.031 1.00 29.22 348 PHE A N 1
ATOM 2791 C CA . PHE A 1 348 ? 21.670 5.337 11.007 1.00 32.04 348 PHE A CA 1
ATOM 2792 C C . PHE A 1 348 ? 22.567 4.583 9.986 1.00 32.55 348 PHE A C 1
ATOM 2793 O O . PHE A 1 348 ? 23.606 3.960 10.356 1.00 33.29 348 PHE A O 1
ATOM 2801 N N . ASP A 1 349 ? 22.214 4.682 8.720 1.00 31.47 349 ASP A N 1
ATOM 2802 C CA . ASP A 1 349 ? 23.128 4.181 7.677 1.00 34.66 349 ASP A CA 1
ATOM 2803 C C . ASP A 1 349 ? 24.213 5.220 7.426 1.00 32.85 349 ASP A C 1
ATOM 2804 O O . ASP A 1 349 ? 24.039 6.128 6.604 1.00 29.98 349 ASP A O 1
ATOM 2809 N N . MET A 1 350 ? 25.359 5.038 8.092 1.00 31.45 350 MET A N 1
ATOM 2810 C CA . MET A 1 350 ? 26.429 6.037 7.999 1.00 37.91 350 MET A CA 1
ATOM 2811 C C . MET A 1 350 ? 27.109 6.062 6.627 1.00 38.22 350 MET A C 1
ATOM 2812 O O . MET A 1 350 ? 27.635 7.098 6.218 1.00 40.97 350 MET A O 1
ATOM 2817 N N . ASN A 1 351 ? 26.924 5.022 5.824 1.00 40.10 351 ASN A N 1
ATOM 2818 C CA . ASN A 1 351 ? 27.379 5.106 4.422 1.00 41.22 351 ASN A CA 1
ATOM 2819 C C . ASN A 1 351 ? 26.618 6.136 3.601 1.00 39.69 351 ASN A C 1
ATOM 2820 O O . ASN A 1 351 ? 27.127 6.615 2.578 1.00 34.64 351 ASN A O 1
ATOM 2825 N N . LYS A 1 352 ? 25.422 6.510 4.071 1.00 32.55 352 LYS A N 1
ATOM 2826 C CA . LYS A 1 352 ? 24.591 7.553 3.433 1.00 34.84 352 LYS A CA 1
ATOM 2827 C C . LYS A 1 352 ? 24.583 8.885 4.148 1.00 36.63 352 LYS A C 1
ATOM 2828 O O . LYS A 1 352 ? 23.927 9.823 3.694 1.00 41.98 352 LYS A O 1
ATOM 2834 N N . GLY A 1 353 ? 25.346 9.001 5.221 1.00 34.71 353 GLY A N 1
ATOM 2835 C CA . GLY A 1 353 ? 25.506 10.246 5.922 1.00 38.95 353 GLY A CA 1
ATOM 2836 C C . GLY A 1 353 ? 26.431 11.176 5.191 1.00 41.77 353 GLY A C 1
ATOM 2837 O O . GLY A 1 353 ? 27.283 10.702 4.436 1.00 47.25 353 GLY A O 1
ATOM 2838 N N . HIS A 1 354 ? 26.171 12.471 5.300 1.00 31.44 354 HIS A N 1
ATOM 2839 C CA . HIS A 1 354 ? 27.036 13.484 4.732 1.00 35.90 354 HIS A CA 1
ATOM 2840 C C . HIS A 1 354 ? 27.517 14.431 5.806 1.00 31.96 354 HIS A C 1
ATOM 2841 O O . HIS A 1 354 ? 26.887 14.590 6.860 1.00 30.40 354 HIS A O 1
ATOM 2848 N N . PHE A 1 355 ? 28.683 15.016 5.561 1.00 28.14 355 PHE A N 1
ATOM 2849 C CA . PHE A 1 355 ? 29.297 15.951 6.537 1.00 25.59 355 PHE A CA 1
ATOM 2850 C C . PHE A 1 355 ? 29.485 17.277 5.841 1.00 26.84 355 PHE A C 1
ATOM 2851 O O . PHE A 1 355 ? 29.858 17.359 4.637 1.00 28.19 355 PHE A O 1
ATOM 2859 N N . PHE A 1 356 ? 29.141 18.323 6.524 1.00 25.62 356 PHE A N 1
ATOM 2860 C CA . PHE A 1 356 ? 29.137 19.638 5.940 1.00 26.81 356 PHE A CA 1
ATOM 2861 C C . PHE A 1 356 ? 29.974 20.526 6.925 1.00 31.94 356 PHE A C 1
ATOM 2862 O O . PHE A 1 356 ? 29.918 20.351 8.180 1.00 29.50 356 PHE A O 1
ATOM 2870 N N . ASP A 1 357 ? 30.662 21.510 6.357 1.00 31.15 357 ASP A N 1
ATOM 2871 C CA . ASP A 1 357 ? 31.517 22.428 7.187 1.00 30.16 357 ASP A CA 1
ATOM 2872 C C . ASP A 1 357 ? 30.613 23.373 7.969 1.00 29.80 357 ASP A C 1
ATOM 2873 O O . ASP A 1 357 ? 29.715 23.965 7.380 1.00 36.65 357 ASP A O 1
ATOM 2878 N N . SER A 1 358 ? 30.862 23.538 9.280 1.00 33.03 358 SER A N 1
ATOM 2879 C CA . SER A 1 358 ? 30.033 24.356 10.158 1.00 37.54 358 SER A CA 1
ATOM 2880 C C . SER A 1 358 ? 30.030 25.804 9.819 1.00 42.32 358 SER A C 1
ATOM 2881 O O . SER A 1 358 ? 29.059 26.493 10.052 1.00 47.16 358 SER A O 1
ATOM 2884 N N . GLU A 1 359 ? 31.126 26.291 9.275 1.00 45.03 359 GLU A N 1
ATOM 2885 C CA . GLU A 1 359 ? 31.190 27.685 8.904 1.00 50.45 359 GLU A CA 1
ATOM 2886 C C . GLU A 1 359 ? 30.655 27.924 7.507 1.00 35.59 359 GLU A C 1
ATOM 2887 O O . GLU A 1 359 ? 29.841 28.784 7.280 1.00 43.61 359 GLU A O 1
ATOM 2893 N N . THR A 1 360 ? 31.084 27.140 6.554 1.00 34.21 360 THR A N 1
ATOM 2894 C CA . THR A 1 360 ? 30.636 27.367 5.173 1.00 36.42 360 THR A CA 1
ATOM 2895 C C . THR A 1 360 ? 29.293 26.658 4.823 1.00 40.93 360 THR A C 1
ATOM 2896 O O . THR A 1 360 ? 28.632 27.044 3.871 1.00 46.59 360 THR A O 1
ATOM 2900 N N . GLU A 1 361 ? 28.957 25.595 5.559 1.00 36.30 361 GLU A N 1
ATOM 2901 C CA . GLU A 1 361 ? 27.756 24.754 5.232 1.00 39.42 361 GLU A CA 1
ATOM 2902 C C . GLU A 1 361 ? 27.900 24.032 3.924 1.00 35.57 361 GLU A C 1
ATOM 2903 O O . GLU A 1 361 ? 26.909 23.471 3.415 1.00 34.24 361 GLU A O 1
ATOM 2909 N N . VAL A 1 362 ? 29.122 24.038 3.356 1.00 31.74 362 VAL A N 1
ATOM 2910 C CA . VAL A 1 362 ? 29.388 23.364 2.095 1.00 31.67 362 VAL A CA 1
ATOM 2911 C C . VAL A 1 362 ? 29.712 21.900 2.417 1.00 27.82 362 VAL A C 1
ATOM 2912 O O . VAL A 1 362 ? 30.411 21.635 3.378 1.00 29.73 362 VAL A O 1
ATOM 2916 N N . ARG A 1 363 ? 29.276 20.968 1.564 1.00 28.57 363 ARG A N 1
ATOM 2917 C CA . ARG A 1 363 ? 29.525 19.521 1.841 1.00 31.64 363 ARG A CA 1
ATOM 2918 C C . ARG A 1 363 ? 30.990 19.191 1.653 1.00 37.70 363 ARG A C 1
ATOM 2919 O O . ARG A 1 363 ? 31.590 19.597 0.669 1.00 37.94 363 ARG A O 1
ATOM 2927 N N . ILE A 1 364 ? 31.518 18.347 2.494 1.00 34.03 364 ILE A N 1
ATOM 2928 C CA . ILE A 1 364 ? 32.921 18.015 2.543 1.00 36.83 364 ILE A CA 1
ATOM 2929 C C . ILE A 1 364 ? 32.994 16.772 1.706 1.00 42.11 364 ILE A C 1
ATOM 2930 O O . ILE A 1 364 ? 32.398 15.704 2.073 1.00 35.74 364 ILE A O 1
ATOM 2935 N N . ARG A 1 365 ? 33.739 16.893 0.604 1.00 45.06 365 ARG A N 1
ATOM 2936 C CA . ARG A 1 365 ? 33.820 15.842 -0.419 1.00 45.25 365 ARG A CA 1
ATOM 2937 C C . ARG A 1 365 ? 34.641 14.742 0.113 1.00 54.33 365 ARG A C 1
ATOM 2938 O O . ARG A 1 365 ? 35.861 14.879 0.198 1.00 62.22 365 ARG A O 1
ATOM 2946 N N . LEU A 1 366 ? 33.957 13.689 0.526 1.00 58.47 366 LEU A N 1
ATOM 2947 C CA . LEU A 1 366 ? 34.549 12.385 0.761 1.00 66.53 366 LEU A CA 1
ATOM 2948 C C . LEU A 1 366 ? 34.258 11.537 -0.523 1.00 84.63 366 LEU A C 1
ATOM 2949 O O . LEU A 1 366 ? 34.979 10.577 -0.812 1.00 90.69 366 LEU A O 1
ATOM 2954 N N . GLU A 1 367 ? 33.186 11.893 -1.257 1.00 100.43 367 GLU A N 1
ATOM 2955 C CA . GLU A 1 367 ? 33.027 11.584 -2.700 1.00 99.44 367 GLU A CA 1
ATOM 2956 C C . GLU A 1 367 ? 32.151 12.632 -3.456 1.00 88.58 367 GLU A C 1
ATOM 2957 O O . GLU A 1 367 ? 31.573 13.582 -2.895 1.00 65.18 367 GLU A O 1
#